Protein AF-A0A538BJ71-F1 (afdb_monomer)

pLDDT: mean 70.28, std 27.89, range [22.64, 97.94]

Nearest PDB structures (foldseek):
  6idr-assembly1_A  TM=8.095E-01  e=4.224E-09  Vibrio cholerae
  3vvs-assembly1_A  TM=7.968E-01  e=7.865E-08  Pyrococcus furiosus
  3w4t-assembly1_A  TM=7.840E-01  e=6.164E-08  Pyrococcus furiosus DSM 3638
  3vvo-assembly1_A  TM=7.861E-01  e=1.634E-07  Pyrococcus furiosus
  5y50-assembly1_A  TM=7.657E-01  e=7.050E-07  Arabidopsis thaliana

Sequence (696 aa):
MRPLRYFPPVDMEEEGRLESAARPSGVFSGTSGKDYRVLAAGTAQNIVGLAVFVVGTFAANILIARAFGGGGTGAVALGIVTIGTQFAFIVAAGTRFGMDMAAVRYVAIDIGAGHPGRIRPLVGRAIQIAAAISIAVGIVVYLVAGPVGRSLGGAQTAGETAAALRAAAVAIPFVALTYVWVAGSRGLKVMRHTLYVQWMAQPLLWIVLMLVLWQIHKTEAMAVWAYAASWCLSSVAARFFWSSISGADAREELEPGAAGALVRYGAPRAPAALLSQGLFWIDYFVASHFIGAGYVTAEEVGVYSACVRVALAMVLFLTAVSYVFSPFVADLHARGERDRLDALFKAITRWTVAGTIPLLLLMLIVPQAILQVFGGGRFASGSGALRILVVGQAINVSVGAAGFVLIMAGRTGWDLVVYAASAALDLTLAWMLVPRFGIDGAAAAQAITIAASNWLRLALVRRFVGIFPWDRTYARLVVPAAVCAVVMIAVHVAVADTKWYVEAPRPLSQEAPARRGSDPRTLPTARDILRRVGHDDQPRQPGPPRCAVVRQPVGQGLELGDTPGQQPYPGRVTGAALGDLLPAFVELRGHPALEPASAGIRDRGHHGERSGGRHSTQDPDTDGDTRRSQDRAERHELPRSRRRTLDHQLDHERRVGGREHDEEDDVEHDQMVRPDGIVVNPAGPTTSGGATCGAA

Solvent-accessible surface area (backbone atoms only — not comparable to full-atom values): 40946 Å² total; per-residue (Å²): 140,81,85,84,83,80,79,76,88,75,64,68,69,58,55,52,53,52,59,64,74,63,64,61,92,60,92,61,73,78,64,59,71,66,59,50,52,53,48,54,52,40,24,52,47,36,48,54,17,48,50,48,27,53,53,34,48,50,50,44,50,52,49,45,20,52,72,50,74,28,76,70,56,2,50,51,44,38,48,42,34,46,51,17,51,49,49,23,51,51,53,16,52,24,30,19,33,31,25,29,62,46,23,17,26,50,34,11,31,34,51,65,72,73,40,60,26,35,44,53,61,49,46,50,49,36,45,52,55,21,44,55,44,11,46,54,50,19,52,51,41,40,70,48,13,55,67,49,10,56,73,75,24,54,97,87,42,16,66,58,30,16,45,11,31,34,27,14,19,64,19,16,32,26,46,23,48,25,47,30,32,34,19,38,36,31,10,70,70,45,48,66,56,45,26,50,33,63,21,42,42,26,40,52,40,21,49,54,40,24,60,54,41,41,73,78,48,81,48,49,34,38,47,23,38,14,44,22,50,18,28,43,55,27,24,52,51,24,48,52,57,39,62,73,71,54,60,90,86,58,80,42,81,74,62,92,59,52,68,55,54,51,48,66,51,10,63,39,27,12,60,28,37,40,42,60,57,47,59,80,40,45,40,60,51,51,48,55,59,34,36,86,73,69,50,33,51,74,65,53,50,52,31,44,55,50,32,53,61,58,47,44,59,60,54,52,53,50,48,27,46,38,60,60,46,39,19,55,48,12,22,31,58,74,72,62,41,53,68,58,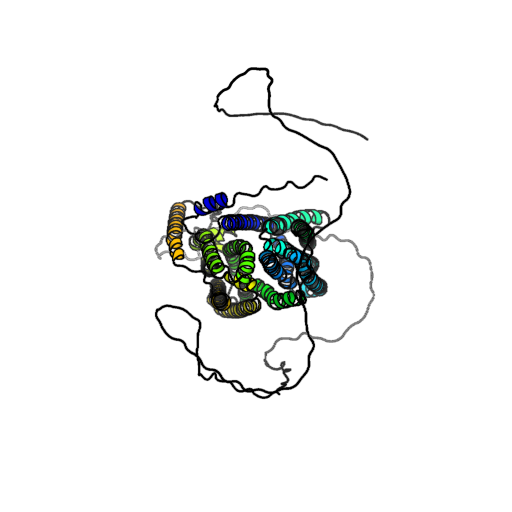44,28,46,50,45,24,39,52,23,52,49,46,36,62,72,36,45,65,59,53,46,48,45,61,76,44,32,38,70,63,34,25,75,80,74,34,75,80,30,34,71,36,36,60,23,33,38,41,33,44,54,17,48,49,50,38,37,63,57,31,57,34,63,54,49,33,50,36,71,68,42,26,60,59,54,24,52,44,37,52,52,32,45,55,48,24,50,52,36,18,68,64,28,20,76,77,46,28,59,43,14,23,22,45,19,50,18,51,28,42,37,54,45,44,53,50,32,44,52,49,32,37,72,78,69,67,43,61,48,80,58,83,69,59,64,66,51,52,57,60,48,49,53,53,47,52,52,50,50,52,49,51,61,70,40,64,82,53,79,56,94,79,67,68,80,74,81,93,78,77,84,74,80,78,87,76,92,75,79,101,79,82,81,85,67,98,70,67,80,84,74,78,84,81,83,89,86,88,83,87,87,84,85,82,91,78,92,76,90,84,87,86,84,89,80,90,86,87,86,84,88,86,86,88,84,81,86,82,87,84,77,91,81,89,88,79,75,97,66,90,92,83,89,89,81,83,87,86,85,87,84,85,92,81,84,88,87,77,90,81,90,86,87,81,86,85,85,86,90,89,83,88,83,86,84,84,86,80,85,83,91,84,86,85,91,84,86,90,89,86,88,81,86,82,82,88,84,87,86,87,86,84,87,89,89,86,89,80,92,85,78,84,90,80,90,84,86,82,88,79,92,81,90,80,90,78,85,89,80,82,89,83,85,90,86,90,85,88,91,85,89,82,86,86,79,92,80,88,83,84,89,76,86,89,87,134

Structure (mmCIF, N/CA/C/O backbone):
data_AF-A0A538BJ71-F1
#
_entry.id   AF-A0A538BJ71-F1
#
loop_
_atom_site.group_PDB
_atom_site.id
_atom_site.type_symbol
_atom_site.label_atom_id
_atom_site.label_alt_id
_atom_site.label_comp_id
_atom_site.label_asym_id
_atom_site.label_entity_id
_atom_site.label_seq_id
_atom_site.pdbx_PDB_ins_code
_atom_site.Cartn_x
_atom_site.Cartn_y
_atom_site.Cartn_z
_atom_site.occupancy
_atom_site.B_iso_or_equiv
_atom_site.auth_seq_id
_atom_site.auth_comp_id
_atom_site.auth_asym_id
_atom_site.auth_atom_id
_atom_site.pdbx_PDB_model_num
ATOM 1 N N . MET A 1 1 ? -3.085 33.132 30.004 1.00 40.56 1 MET A N 1
ATOM 2 C CA . MET A 1 1 ? -4.342 32.360 30.142 1.00 40.56 1 MET A CA 1
ATOM 3 C C . MET A 1 1 ? -5.498 33.219 29.638 1.00 40.56 1 MET A C 1
ATOM 5 O O . MET A 1 1 ? -5.493 34.410 29.913 1.00 40.56 1 MET A O 1
ATOM 9 N N . ARG A 1 2 ? -6.451 32.652 28.888 1.00 24.98 2 ARG A N 1
ATOM 10 C CA . ARG A 1 2 ? -7.753 33.259 28.540 1.00 24.98 2 ARG A CA 1
ATOM 11 C C . ARG A 1 2 ? -8.816 32.150 28.644 1.00 24.98 2 ARG A C 1
ATOM 13 O O . ARG A 1 2 ? -8.489 31.028 28.257 1.00 24.98 2 ARG A O 1
ATOM 20 N N . PRO A 1 3 ? -10.023 32.418 29.169 1.00 42.31 3 PRO A N 1
ATOM 21 C CA . PRO A 1 3 ? -11.044 31.390 29.349 1.00 42.31 3 PRO A CA 1
ATOM 22 C C . PRO A 1 3 ? -11.726 31.006 28.027 1.00 42.31 3 PRO A C 1
ATOM 24 O O . PRO A 1 3 ? -11.707 31.752 27.046 1.00 42.31 3 PRO A O 1
ATOM 27 N N . LEU A 1 4 ? -12.321 29.814 28.028 1.00 35.28 4 LEU A N 1
ATOM 28 C CA . LEU A 1 4 ? -13.045 29.217 26.906 1.00 35.28 4 LEU A CA 1
ATOM 29 C C . LEU A 1 4 ? -14.282 30.050 26.536 1.00 35.28 4 LEU A C 1
ATOM 31 O O . LEU A 1 4 ? -15.061 30.428 27.409 1.00 35.28 4 LEU A O 1
ATOM 35 N N . ARG A 1 5 ? -14.503 30.285 25.235 1.00 31.91 5 ARG A N 1
ATOM 36 C CA . ARG A 1 5 ? -15.796 30.782 24.745 1.00 31.91 5 ARG A CA 1
ATOM 37 C C . ARG A 1 5 ? -16.798 29.632 24.701 1.00 31.91 5 ARG A C 1
ATOM 39 O O . ARG A 1 5 ? -16.591 28.653 23.989 1.00 31.91 5 ARG A O 1
ATOM 46 N N . TYR A 1 6 ? -17.882 29.804 25.447 1.00 30.56 6 TYR A N 1
ATOM 47 C CA . TYR A 1 6 ? -19.102 29.010 25.363 1.00 30.56 6 TYR A CA 1
ATOM 48 C C . TYR A 1 6 ? -19.667 29.110 23.933 1.00 30.56 6 TYR A C 1
ATOM 50 O O . TYR A 1 6 ? -19.825 30.218 23.418 1.00 30.56 6 TYR A O 1
ATOM 58 N N . PHE A 1 7 ? -19.950 27.979 23.283 1.00 32.00 7 PHE A N 1
ATOM 59 C CA . PHE A 1 7 ? -20.801 27.968 22.089 1.00 32.00 7 PHE A CA 1
ATOM 60 C C . PHE A 1 7 ? -22.265 27.990 22.560 1.00 32.00 7 PHE A C 1
ATOM 62 O O . PHE A 1 7 ? -22.598 27.202 23.448 1.00 32.00 7 PHE A O 1
ATOM 69 N N . PRO A 1 8 ? -23.136 28.859 22.018 1.00 31.16 8 PRO A N 1
ATOM 70 C CA . PRO A 1 8 ? -24.563 28.793 22.313 1.00 31.16 8 PRO A CA 1
ATOM 71 C C . PRO A 1 8 ? -25.176 27.516 21.706 1.00 31.16 8 PRO A C 1
ATOM 73 O O . PRO A 1 8 ? -24.631 26.987 20.729 1.00 31.16 8 PRO A O 1
ATOM 76 N N . PRO A 1 9 ? -26.294 27.009 22.256 1.00 37.22 9 PRO A N 1
ATOM 77 C CA . PRO A 1 9 ? -27.040 25.928 21.624 1.00 37.22 9 PRO A CA 1
ATOM 78 C C . PRO A 1 9 ? -27.571 26.392 20.261 1.00 37.22 9 PRO A C 1
ATOM 80 O O . PRO A 1 9 ? -28.083 27.501 20.133 1.00 37.22 9 PRO A O 1
ATOM 83 N N . VAL A 1 10 ? -27.423 25.543 19.245 1.00 40.56 10 VAL A N 1
ATOM 84 C CA . VAL A 1 10 ? -28.024 25.745 17.919 1.00 40.56 10 VAL A CA 1
ATOM 85 C C . VAL A 1 10 ? -29.460 25.228 17.964 1.00 40.56 10 VAL A C 1
ATOM 87 O O . VAL A 1 10 ? -29.699 24.154 18.520 1.00 40.56 10 VAL A O 1
ATOM 90 N N . ASP A 1 11 ? -30.403 25.972 17.383 1.00 34.75 11 ASP A N 1
ATOM 91 C CA . ASP A 1 11 ? -31.805 25.557 17.311 1.00 34.75 11 ASP A CA 1
ATOM 92 C C . ASP A 1 11 ? -31.965 24.289 16.462 1.00 34.75 11 ASP A C 1
ATOM 94 O O . ASP A 1 11 ? -31.839 24.291 15.233 1.00 34.75 11 ASP A O 1
ATOM 98 N N . MET A 1 12 ? -32.277 23.185 17.142 1.00 43.50 12 MET A N 1
ATOM 99 C CA . MET A 1 12 ? -32.402 21.850 16.546 1.00 43.50 12 MET A CA 1
ATOM 100 C C . MET A 1 12 ? -33.537 21.768 15.506 1.00 43.50 12 MET A C 1
ATOM 102 O O . MET A 1 12 ? -33.516 20.895 14.636 1.00 43.50 12 MET A O 1
ATOM 106 N N . GLU A 1 13 ? -34.517 22.678 15.560 1.00 40.88 13 GLU A N 1
ATOM 107 C CA . GLU A 1 13 ? -35.603 22.761 14.576 1.00 40.88 13 GLU A CA 1
ATOM 108 C C . GLU A 1 13 ? -35.180 23.443 13.261 1.00 40.88 13 GLU A C 1
ATOM 110 O O . GLU A 1 13 ? -35.638 23.029 12.191 1.00 40.88 13 GLU A O 1
ATOM 115 N N . GLU A 1 14 ? -34.278 24.434 13.290 1.00 36.56 14 GLU A N 1
ATOM 116 C CA . GLU A 1 14 ? -33.736 25.033 12.061 1.00 36.56 14 GLU A CA 1
ATOM 117 C C . GLU A 1 14 ? -32.764 24.086 11.354 1.00 36.56 14 GLU A C 1
ATOM 119 O O . GLU A 1 14 ? -32.862 23.910 10.136 1.00 36.56 14 GLU A O 1
ATOM 124 N N . GLU A 1 15 ? -31.876 23.415 12.099 1.00 40.19 15 GLU A N 1
ATOM 125 C CA . GLU A 1 15 ? -30.943 22.440 11.515 1.00 40.19 15 GLU A CA 1
ATOM 126 C C . GLU A 1 15 ? -31.721 21.277 10.864 1.00 40.19 15 GLU A C 1
ATOM 128 O O . GLU A 1 15 ? -31.443 20.913 9.719 1.00 40.19 15 GLU A O 1
ATOM 133 N N . GLY A 1 16 ? -32.797 20.793 11.503 1.00 36.84 16 GLY A N 1
ATOM 134 C CA . GLY A 1 16 ? -33.702 19.793 10.925 1.00 36.84 16 GLY A CA 1
ATOM 135 C C . GLY A 1 16 ? -34.446 20.258 9.662 1.00 36.84 16 GLY A C 1
ATOM 136 O O . GLY A 1 16 ? -34.585 19.487 8.705 1.00 36.84 16 GLY A O 1
ATOM 137 N N . ARG A 1 17 ? -34.892 21.523 9.597 1.00 36.09 17 ARG A N 1
ATOM 138 C CA . ARG A 1 17 ? -35.548 22.072 8.393 1.00 36.09 17 ARG A CA 1
ATOM 139 C C . ARG A 1 17 ? -34.551 22.252 7.244 1.00 36.09 17 ARG A C 1
ATOM 141 O O . ARG A 1 17 ? -34.867 21.867 6.115 1.00 36.09 17 ARG A O 1
ATOM 148 N N . LEU A 1 18 ? -33.335 22.725 7.519 1.00 42.69 18 LEU A N 1
ATOM 149 C CA . LEU A 1 18 ? -32.269 22.874 6.519 1.00 42.69 18 LEU A CA 1
ATOM 150 C C . LEU A 1 18 ? -31.747 21.518 6.004 1.00 42.69 18 LEU A C 1
ATOM 152 O O . LEU A 1 18 ? -31.570 21.356 4.794 1.00 42.69 18 LEU A O 1
ATOM 156 N N . GLU A 1 19 ? -31.580 20.511 6.870 1.00 43.50 19 GLU A N 1
ATOM 157 C CA . GLU A 1 19 ? -31.234 19.143 6.446 1.00 43.50 19 GLU A CA 1
ATOM 158 C C . GLU A 1 19 ? -32.339 18.485 5.600 1.00 43.50 19 GLU A C 1
ATOM 160 O O . GLU A 1 19 ? -32.042 17.692 4.700 1.00 43.50 19 GLU A O 1
ATOM 165 N N . SER A 1 20 ? -33.614 18.824 5.835 1.00 38.44 20 SER A N 1
ATOM 166 C CA . SER A 1 20 ? -34.730 18.302 5.034 1.00 38.44 20 SER A CA 1
ATOM 167 C C . SER A 1 20 ? -34.746 18.855 3.599 1.00 38.44 20 SER A C 1
ATOM 169 O O . SER A 1 20 ? -35.004 18.101 2.657 1.00 38.44 20 SER A O 1
ATOM 171 N N . ALA A 1 21 ? -34.403 20.137 3.424 1.00 37.59 21 ALA A N 1
ATOM 172 C CA . ALA A 1 21 ? -34.393 20.828 2.134 1.00 37.59 21 ALA A CA 1
ATOM 173 C C . ALA A 1 21 ? -33.158 20.500 1.270 1.00 37.59 21 ALA A C 1
ATOM 175 O O . ALA A 1 21 ? -33.215 20.586 0.045 1.00 37.59 21 ALA A O 1
ATOM 176 N N . ALA A 1 22 ? -32.044 20.095 1.889 1.00 40.81 22 ALA A N 1
ATOM 177 C CA . ALA A 1 22 ? -30.759 19.885 1.219 1.00 40.81 22 ALA A CA 1
ATOM 178 C C . ALA A 1 22 ? -30.462 18.418 0.838 1.00 40.81 22 ALA A C 1
ATOM 180 O O . ALA A 1 22 ? -29.295 18.036 0.727 1.00 40.81 22 ALA A O 1
ATOM 181 N N . ARG A 1 23 ? -31.481 17.572 0.620 1.00 42.53 23 ARG A N 1
ATOM 182 C CA . ARG A 1 23 ? -31.283 16.193 0.128 1.00 42.53 23 ARG A CA 1
ATOM 183 C C . ARG A 1 23 ? -30.902 16.206 -1.364 1.00 42.53 23 ARG A C 1
ATOM 185 O O . ARG A 1 23 ? -31.771 16.492 -2.187 1.00 42.53 23 ARG A O 1
ATOM 192 N N . PRO A 1 24 ? -29.662 15.853 -1.765 1.00 35.12 24 PRO A N 1
ATOM 193 C CA . PRO A 1 24 ? -29.286 15.846 -3.176 1.00 35.12 24 PRO A CA 1
ATOM 194 C C . PRO A 1 24 ? -30.023 14.726 -3.925 1.00 35.12 24 PRO A C 1
ATOM 196 O O . PRO A 1 24 ? -29.729 13.538 -3.762 1.00 35.12 24 PRO A O 1
ATOM 199 N N . SER A 1 25 ? -30.965 15.112 -4.785 1.00 34.84 25 SER A N 1
ATOM 200 C CA . SER A 1 25 ? -31.718 14.239 -5.690 1.00 34.84 25 SER A CA 1
ATOM 201 C C . SER A 1 25 ? -30.829 13.727 -6.833 1.00 34.84 25 SER A C 1
ATOM 203 O O . SER A 1 25 ? -30.927 14.139 -7.984 1.00 34.84 25 SER A O 1
ATOM 205 N N . GLY A 1 26 ? -29.922 12.802 -6.516 1.00 41.72 26 GLY A N 1
ATOM 206 C CA . GLY A 1 26 ? -28.953 12.288 -7.481 1.00 41.72 26 GLY A CA 1
ATOM 207 C C . GLY A 1 26 ? -28.248 11.010 -7.040 1.00 41.72 26 GLY A C 1
ATOM 208 O O . GLY A 1 26 ? -28.787 10.185 -6.308 1.00 41.72 26 GLY A O 1
ATOM 209 N N . VAL A 1 27 ? -27.001 10.855 -7.484 1.00 36.88 27 VAL A N 1
ATOM 210 C CA . VAL A 1 27 ? -26.108 9.697 -7.255 1.00 36.88 27 VAL A CA 1
ATOM 211 C C . VAL A 1 27 ? -25.715 9.526 -5.765 1.00 36.88 27 VAL A C 1
ATOM 213 O O . VAL A 1 27 ? -24.933 8.638 -5.424 1.00 36.88 27 VAL A O 1
ATOM 216 N N . PHE A 1 28 ? -26.285 10.329 -4.855 1.00 42.25 28 PHE A N 1
ATOM 217 C CA . PHE A 1 28 ? -25.846 10.540 -3.467 1.00 42.25 28 PHE A CA 1
ATOM 218 C C . PHE A 1 28 ? -26.965 10.398 -2.411 1.00 42.25 28 PHE A C 1
ATOM 220 O O . PHE A 1 28 ? -26.780 10.776 -1.258 1.00 42.25 28 PHE A O 1
ATOM 227 N N . SER A 1 29 ? -28.125 9.839 -2.771 1.00 39.06 29 SER A N 1
ATOM 228 C CA . SER A 1 29 ? -29.220 9.580 -1.824 1.00 39.06 29 SER A CA 1
ATOM 229 C C . SER A 1 29 ? -28.850 8.492 -0.797 1.00 39.06 29 SER A C 1
ATOM 231 O O . SER A 1 29 ? -28.768 7.318 -1.165 1.00 39.06 29 SER A O 1
ATOM 233 N N . GLY A 1 30 ? -28.662 8.859 0.479 1.00 46.94 30 GLY A N 1
ATOM 234 C CA . GLY A 1 30 ? -28.512 7.899 1.591 1.00 46.94 30 GLY A CA 1
ATOM 235 C C . GLY A 1 30 ? -27.610 8.324 2.762 1.00 46.94 30 GLY A C 1
ATOM 236 O O . GLY A 1 30 ? -27.651 7.691 3.812 1.00 46.94 30 GLY A O 1
ATOM 237 N N . THR A 1 31 ? -26.812 9.384 2.616 1.00 51.91 31 THR A N 1
ATOM 238 C CA . THR A 1 31 ? -25.868 9.882 3.643 1.00 51.91 31 THR A CA 1
ATOM 239 C C . THR A 1 31 ? -26.268 11.267 4.161 1.00 51.91 31 THR A C 1
ATOM 241 O O . THR A 1 31 ? -26.773 12.068 3.374 1.00 51.91 31 THR A O 1
ATOM 244 N N . SER A 1 32 ? -25.993 11.593 5.437 1.00 59.19 32 SER A N 1
ATOM 245 C CA . SER A 1 32 ? -26.143 12.976 5.942 1.00 59.19 32 SER A CA 1
ATOM 246 C C . SER A 1 32 ? -25.251 13.937 5.140 1.00 59.19 32 SER A C 1
ATOM 248 O O . SER A 1 32 ? -24.143 13.581 4.720 1.00 59.19 32 SER A O 1
ATOM 250 N N . GLY A 1 33 ? -25.720 15.174 4.938 1.00 59.44 33 GLY A N 1
ATOM 251 C CA . GLY A 1 33 ? -24.991 16.204 4.191 1.00 59.44 33 GLY A CA 1
ATOM 252 C C . GLY A 1 33 ? -23.620 16.545 4.794 1.00 59.44 33 GLY A C 1
ATOM 253 O O . GLY A 1 33 ? -22.703 16.942 4.069 1.00 59.44 33 GLY A O 1
ATOM 254 N N . LYS A 1 34 ? -23.449 16.328 6.104 1.00 66.38 34 LYS A N 1
ATOM 255 C CA . LYS A 1 34 ? -22.183 16.516 6.826 1.00 66.38 34 LYS A CA 1
ATOM 256 C C . LYS A 1 34 ? -21.158 15.437 6.469 1.00 66.38 34 LYS A C 1
ATOM 258 O O . LYS A 1 34 ? -20.034 15.773 6.089 1.00 66.38 34 LYS A O 1
ATOM 263 N N . ASP A 1 35 ? -21.566 14.166 6.492 1.00 67.00 35 ASP A N 1
ATOM 264 C CA . ASP A 1 35 ? -20.723 13.026 6.102 1.00 67.00 35 ASP A CA 1
ATOM 265 C C . ASP A 1 35 ? -20.270 13.148 4.638 1.00 67.00 35 ASP A C 1
ATOM 267 O O . ASP A 1 35 ? -19.093 12.955 4.335 1.00 67.00 35 ASP A O 1
ATOM 271 N N . TYR A 1 36 ? -21.176 13.566 3.743 1.00 68.69 36 TYR A N 1
ATOM 272 C CA . TYR A 1 36 ? -20.880 13.848 2.333 1.00 68.69 36 TYR A CA 1
ATOM 273 C C . TYR A 1 36 ? -19.720 14.846 2.158 1.00 68.69 36 TYR A C 1
ATOM 275 O O . TYR A 1 36 ? -18.759 14.560 1.437 1.00 68.69 36 TYR A O 1
ATOM 283 N N . ARG A 1 37 ? -19.774 16.008 2.833 1.00 72.81 37 ARG A N 1
ATOM 284 C CA . ARG A 1 37 ? -18.737 17.052 2.705 1.00 72.81 37 ARG A CA 1
ATOM 285 C C . ARG A 1 37 ? -17.388 16.570 3.236 1.00 72.81 37 ARG A C 1
ATOM 287 O O . ARG A 1 37 ? -16.367 16.812 2.594 1.00 72.81 37 ARG A O 1
ATOM 294 N N . VAL A 1 38 ? -17.385 15.863 4.369 1.00 72.25 38 VAL A N 1
ATOM 295 C CA . VAL A 1 38 ? -16.172 15.268 4.954 1.00 72.25 38 VAL A CA 1
ATOM 296 C C . VAL A 1 38 ? -15.558 14.239 4.004 1.00 72.25 38 VAL A C 1
ATOM 298 O O . VAL A 1 38 ? -14.344 14.254 3.793 1.00 72.25 38 VAL A O 1
ATOM 301 N N . LEU A 1 39 ? -16.377 13.385 3.384 1.00 75.75 39 LEU A N 1
ATOM 302 C CA . LEU A 1 39 ? -15.885 12.344 2.489 1.00 75.75 39 LEU A CA 1
ATOM 303 C C . LEU A 1 39 ? -15.293 12.919 1.193 1.00 75.75 39 LEU A C 1
ATOM 305 O O . LEU A 1 39 ? -14.194 12.531 0.793 1.00 75.75 39 LEU A O 1
ATOM 309 N N . ALA A 1 40 ? -15.984 13.879 0.570 1.00 75.94 40 ALA A N 1
ATOM 310 C CA . ALA A 1 40 ? -15.527 14.541 -0.650 1.00 75.94 40 ALA A CA 1
ATOM 311 C C . ALA A 1 40 ? -14.233 15.340 -0.415 1.00 75.94 40 ALA A C 1
ATOM 313 O O . ALA A 1 40 ? -13.243 15.140 -1.123 1.00 75.94 40 ALA A O 1
ATOM 314 N N . ALA A 1 41 ? -14.203 16.187 0.622 1.00 78.56 41 ALA A N 1
ATOM 315 C CA . ALA A 1 41 ? -13.026 16.985 0.961 1.00 78.56 41 ALA A CA 1
ATOM 316 C C . ALA A 1 41 ? -11.838 16.107 1.387 1.00 78.56 41 ALA A C 1
ATOM 318 O O . ALA A 1 41 ? -10.715 16.335 0.941 1.00 78.56 41 ALA A O 1
ATOM 319 N N . GLY A 1 42 ? -12.076 15.066 2.194 1.00 78.19 42 GLY A N 1
ATOM 320 C CA . GLY A 1 42 ? -11.043 14.112 2.599 1.00 78.19 42 GLY A CA 1
ATOM 321 C C . GLY A 1 42 ? -10.472 13.317 1.421 1.00 78.19 42 GLY A C 1
ATOM 322 O O . GLY A 1 42 ? -9.268 13.059 1.381 1.00 78.19 42 GLY A O 1
ATOM 323 N N . THR A 1 43 ? -11.303 12.964 0.437 1.00 79.88 43 THR A N 1
ATOM 324 C CA . THR A 1 43 ? -10.860 12.265 -0.780 1.00 79.88 43 THR A CA 1
ATOM 325 C C . THR A 1 43 ? -10.006 13.190 -1.644 1.00 79.88 43 THR A C 1
ATOM 327 O O . THR A 1 43 ? -8.887 12.823 -2.001 1.00 79.88 43 THR A O 1
ATOM 330 N N . ALA A 1 44 ? -10.471 14.417 -1.903 1.00 82.50 44 ALA A N 1
ATOM 331 C CA . ALA A 1 44 ? -9.716 15.421 -2.654 1.00 82.50 44 ALA A CA 1
ATOM 332 C C . ALA A 1 44 ? -8.360 15.739 -1.994 1.00 82.50 44 ALA A C 1
ATOM 334 O O . ALA A 1 44 ? -7.336 15.760 -2.672 1.00 82.50 44 ALA A O 1
ATOM 335 N N . GLN A 1 45 ? -8.325 15.893 -0.665 1.00 81.69 45 GLN A N 1
ATOM 336 C CA . GLN A 1 45 ? -7.085 16.073 0.100 1.00 81.69 45 GLN A CA 1
ATOM 337 C C . GLN A 1 45 ? -6.111 14.900 -0.075 1.00 81.69 45 GLN A C 1
ATOM 339 O O . GLN A 1 45 ? -4.922 15.128 -0.287 1.00 81.69 45 GLN A O 1
ATOM 344 N N . ASN A 1 46 ? -6.590 13.652 -0.016 1.00 81.12 46 ASN A N 1
ATOM 345 C CA . ASN A 1 46 ? -5.732 12.486 -0.246 1.00 81.12 46 ASN A CA 1
ATOM 346 C C . ASN A 1 46 ? -5.212 12.430 -1.692 1.00 81.12 46 ASN A C 1
ATOM 348 O O . ASN A 1 46 ? -4.040 12.126 -1.878 1.00 81.12 46 ASN A O 1
ATOM 352 N N . ILE A 1 47 ? -6.029 12.771 -2.696 1.00 83.38 47 ILE A N 1
ATOM 353 C CA . ILE A 1 47 ? -5.605 12.817 -4.109 1.00 83.38 47 ILE A CA 1
ATOM 354 C C . ILE A 1 47 ? -4.523 13.883 -4.328 1.00 83.38 47 ILE A C 1
ATOM 356 O O . ILE A 1 47 ? -3.497 13.585 -4.934 1.00 83.38 47 ILE A O 1
ATOM 360 N N . VAL A 1 48 ? -4.709 15.100 -3.802 1.00 86.12 48 VAL A N 1
ATOM 361 C CA . VAL A 1 48 ? -3.708 16.180 -3.899 1.00 86.12 48 VAL A CA 1
ATOM 362 C C . VAL A 1 48 ? -2.400 15.771 -3.225 1.00 86.12 48 VAL A C 1
ATOM 364 O O . VAL A 1 48 ? -1.333 15.929 -3.815 1.00 86.12 48 VAL A O 1
ATOM 367 N N . GLY A 1 49 ? -2.468 15.186 -2.026 1.00 83.50 49 GLY A N 1
ATOM 368 C CA . GLY A 1 49 ? -1.283 14.662 -1.348 1.00 83.50 49 GLY A CA 1
ATOM 369 C C . GLY A 1 49 ? -0.567 13.610 -2.175 1.00 83.50 49 GLY A C 1
ATOM 370 O O . GLY A 1 49 ? 0.637 13.693 -2.375 1.00 83.50 49 GLY A O 1
ATOM 371 N N . LEU A 1 50 ? -1.313 12.644 -2.695 1.00 80.88 50 LEU A N 1
ATOM 372 C CA . LEU A 1 50 ? -0.777 11.545 -3.482 1.00 80.88 50 LEU A CA 1
ATOM 373 C C . LEU A 1 50 ? -0.131 12.024 -4.792 1.00 80.88 50 LEU A C 1
ATOM 375 O O . LEU A 1 50 ? 0.917 11.510 -5.174 1.00 80.88 50 LEU A O 1
ATOM 379 N N . ALA A 1 51 ? -0.679 13.061 -5.430 1.00 84.56 51 ALA A N 1
ATOM 380 C CA . ALA A 1 51 ? -0.037 13.733 -6.557 1.00 84.56 51 ALA A CA 1
ATOM 381 C C . ALA A 1 51 ? 1.291 14.400 -6.147 1.00 84.56 51 ALA A C 1
ATOM 383 O O . ALA A 1 51 ? 2.307 14.186 -6.809 1.00 84.56 51 ALA A O 1
ATOM 384 N N . VAL A 1 52 ? 1.323 15.133 -5.024 1.00 88.12 52 VAL A N 1
ATOM 385 C CA . VAL A 1 52 ? 2.563 15.716 -4.468 1.00 88.12 52 VAL A CA 1
ATOM 386 C C . VAL A 1 52 ? 3.586 14.628 -4.123 1.00 88.12 52 VAL A C 1
ATOM 388 O O . VAL A 1 52 ? 4.768 14.795 -4.415 1.00 88.12 52 VAL A O 1
ATOM 391 N N . PHE A 1 53 ? 3.148 13.492 -3.578 1.00 86.62 53 PHE A N 1
ATOM 392 C CA . PHE A 1 53 ? 4.009 12.354 -3.267 1.00 86.62 53 PHE A CA 1
ATOM 393 C C . PHE A 1 53 ? 4.629 11.736 -4.521 1.00 86.62 53 PHE A C 1
ATOM 395 O O . PHE A 1 53 ? 5.833 11.480 -4.544 1.00 86.62 53 PHE A O 1
ATOM 402 N N . VAL A 1 54 ? 3.836 11.521 -5.576 1.00 85.00 54 VAL A N 1
ATOM 403 C CA . VAL A 1 54 ? 4.324 10.978 -6.851 1.00 85.00 54 VAL A CA 1
ATOM 404 C C . VAL A 1 54 ? 5.318 11.943 -7.499 1.00 85.00 54 VAL A C 1
ATOM 406 O O . VAL A 1 54 ? 6.411 11.521 -7.872 1.00 85.00 54 VAL A O 1
ATOM 409 N N . VAL A 1 55 ? 4.991 13.239 -7.567 1.00 87.88 55 VAL A N 1
ATOM 410 C CA . VAL A 1 55 ? 5.879 14.274 -8.128 1.00 87.88 55 VAL A CA 1
ATOM 411 C C . VAL A 1 55 ? 7.166 14.408 -7.310 1.00 87.88 55 VAL A C 1
ATOM 413 O O . VAL A 1 55 ? 8.250 14.416 -7.887 1.00 87.88 55 VAL A O 1
ATOM 416 N N . GLY A 1 56 ? 7.076 14.451 -5.979 1.00 88.00 56 GLY A N 1
ATOM 417 C CA . GLY A 1 56 ? 8.233 14.525 -5.084 1.00 88.00 56 GLY A CA 1
ATOM 418 C C . GLY A 1 56 ? 9.130 13.289 -5.178 1.00 88.00 56 GLY A C 1
ATOM 419 O O . GLY A 1 56 ? 10.340 13.417 -5.343 1.00 88.00 56 GLY A O 1
ATOM 420 N N . THR A 1 57 ? 8.554 12.084 -5.172 1.00 86.38 57 THR A N 1
ATOM 421 C CA . THR A 1 57 ? 9.312 10.832 -5.352 1.00 86.38 57 THR A CA 1
ATOM 422 C C . THR A 1 57 ? 9.991 10.776 -6.724 1.00 86.38 57 THR A C 1
ATOM 424 O O . THR A 1 57 ? 11.154 10.391 -6.834 1.00 86.38 57 THR A O 1
ATOM 427 N N . PHE A 1 58 ? 9.306 11.213 -7.784 1.00 85.69 58 PHE A N 1
ATOM 428 C CA . PHE A 1 58 ? 9.877 11.275 -9.129 1.00 85.69 58 PHE A CA 1
ATOM 429 C C . PHE A 1 58 ? 11.008 12.312 -9.233 1.00 85.69 58 PHE A C 1
ATOM 431 O O . PHE A 1 58 ? 12.056 12.023 -9.814 1.00 85.69 58 PHE A O 1
ATOM 438 N N . ALA A 1 59 ? 10.847 13.480 -8.604 1.00 88.94 59 ALA A N 1
ATOM 439 C CA . ALA A 1 59 ? 11.887 14.499 -8.504 1.00 88.94 59 ALA A CA 1
ATOM 440 C C . ALA A 1 59 ? 13.118 13.990 -7.734 1.00 88.94 59 ALA A C 1
ATOM 442 O O . ALA A 1 59 ? 14.239 14.191 -8.198 1.00 88.94 59 ALA A O 1
ATOM 443 N N . ALA A 1 60 ? 12.928 13.270 -6.621 1.00 89.25 60 ALA A N 1
ATOM 444 C CA . ALA A 1 60 ? 14.013 12.619 -5.884 1.00 89.25 60 ALA A CA 1
ATOM 445 C C . ALA A 1 60 ? 14.764 11.597 -6.758 1.00 89.25 60 ALA A C 1
ATOM 447 O O . ALA A 1 60 ? 15.992 11.629 -6.822 1.00 89.25 60 ALA A O 1
ATOM 448 N N . ASN A 1 61 ? 14.043 10.756 -7.506 1.00 87.25 61 ASN A N 1
ATOM 449 C CA . ASN A 1 61 ? 14.641 9.769 -8.411 1.00 87.25 61 ASN A CA 1
ATOM 450 C C . ASN A 1 61 ? 15.448 10.421 -9.552 1.00 87.25 61 ASN A C 1
ATOM 452 O O . ASN A 1 61 ? 16.561 9.981 -9.845 1.00 87.25 61 ASN A O 1
ATOM 456 N N . ILE A 1 62 ? 14.933 11.494 -10.169 1.00 86.50 62 ILE A N 1
ATOM 457 C CA . ILE A 1 62 ? 15.675 12.276 -11.176 1.00 86.50 62 ILE A CA 1
ATOM 458 C C . ILE A 1 62 ? 16.914 12.927 -10.555 1.00 86.50 62 ILE A C 1
ATOM 460 O O . ILE A 1 62 ? 17.983 12.916 -11.167 1.00 86.50 62 ILE A O 1
ATOM 464 N N . LEU A 1 63 ? 16.779 13.491 -9.353 1.00 90.88 63 LEU A N 1
ATOM 465 C CA . LEU A 1 63 ? 17.869 14.139 -8.634 1.00 90.88 63 LEU A CA 1
ATOM 466 C C . LEU A 1 63 ? 18.997 13.145 -8.327 1.00 90.88 63 LEU A C 1
ATOM 468 O O . LEU A 1 63 ? 20.148 13.466 -8.597 1.00 90.88 63 LEU A O 1
ATOM 472 N N . ILE A 1 64 ? 18.682 11.929 -7.869 1.00 90.00 64 ILE A N 1
ATOM 473 C CA . ILE A 1 64 ? 19.663 10.845 -7.683 1.00 90.00 64 ILE A CA 1
ATOM 474 C C . ILE A 1 64 ? 20.329 10.492 -9.019 1.00 90.00 64 ILE A C 1
ATOM 476 O O . ILE A 1 64 ? 21.550 10.579 -9.134 1.00 90.00 64 ILE A O 1
ATOM 480 N N . ALA A 1 65 ? 19.550 10.174 -10.058 1.00 86.31 65 ALA A N 1
ATOM 481 C CA . ALA A 1 65 ? 20.105 9.769 -11.350 1.00 86.31 65 ALA A CA 1
ATOM 482 C C . ALA A 1 65 ? 21.032 10.837 -11.966 1.00 86.31 65 ALA A C 1
ATOM 484 O O . ALA A 1 65 ? 22.077 10.503 -12.522 1.00 86.31 65 ALA A O 1
ATOM 485 N N . ARG A 1 66 ? 20.689 12.127 -11.840 1.00 88.25 66 ARG A N 1
ATOM 486 C CA . ARG A 1 66 ? 21.532 13.241 -12.309 1.00 88.25 66 ARG A CA 1
ATOM 487 C C . ARG A 1 66 ? 22.723 13.517 -11.394 1.00 88.25 66 ARG A C 1
ATOM 489 O O . ARG A 1 66 ? 23.793 13.847 -11.897 1.00 88.25 66 ARG A O 1
ATOM 496 N N . ALA A 1 67 ? 22.573 13.370 -10.077 1.00 89.12 67 ALA A N 1
ATOM 497 C CA . ALA A 1 67 ? 23.655 13.602 -9.126 1.00 89.12 67 ALA A CA 1
ATOM 498 C C . ALA A 1 67 ? 24.847 12.668 -9.386 1.00 89.12 67 ALA A C 1
ATOM 500 O O . ALA A 1 67 ? 25.984 13.136 -9.365 1.00 89.12 67 ALA A O 1
ATOM 501 N N . PHE A 1 68 ? 24.607 11.393 -9.698 1.00 87.62 68 PHE A N 1
ATOM 502 C CA . PHE A 1 68 ? 25.656 10.395 -9.961 1.00 87.62 68 PHE A CA 1
ATOM 503 C C . PHE A 1 68 ? 26.076 10.318 -11.447 1.00 87.62 68 PHE A C 1
ATOM 505 O O . PHE A 1 68 ? 26.433 9.260 -11.964 1.00 87.62 68 PHE A O 1
ATOM 512 N N . GLY A 1 69 ? 26.048 11.463 -12.142 1.00 81.19 69 GLY A N 1
ATOM 513 C CA . GLY A 1 69 ? 26.603 11.638 -13.493 1.00 81.19 69 GLY A CA 1
ATOM 514 C C . GLY A 1 69 ? 25.648 11.340 -14.654 1.00 81.19 69 GLY A C 1
ATOM 515 O O . GLY A 1 69 ? 26.016 11.548 -15.807 1.00 81.19 69 GLY A O 1
ATOM 516 N N . GLY A 1 70 ? 24.416 10.897 -14.384 1.00 77.06 70 GLY A N 1
ATOM 517 C CA . GLY A 1 70 ? 23.500 10.435 -15.429 1.00 77.06 70 GLY A CA 1
ATOM 518 C C . GLY A 1 70 ? 23.950 9.116 -16.067 1.00 77.06 70 GLY A C 1
ATOM 519 O O . GLY A 1 70 ? 24.803 8.406 -15.534 1.00 77.06 70 GLY A O 1
ATOM 520 N N . GLY A 1 71 ? 23.346 8.764 -17.205 1.00 78.88 71 GLY A N 1
ATOM 521 C CA . GLY A 1 71 ? 23.702 7.557 -17.958 1.00 78.88 71 GLY A CA 1
ATOM 522 C C . GLY A 1 71 ? 23.675 6.275 -17.114 1.00 78.88 71 GLY A C 1
ATOM 523 O O . GLY A 1 71 ? 22.775 6.072 -16.297 1.00 78.88 71 GLY A O 1
ATOM 524 N N . GLY A 1 72 ? 24.670 5.407 -17.319 1.00 77.06 72 GLY A N 1
ATOM 525 C CA . GLY A 1 72 ? 24.779 4.122 -16.619 1.00 77.06 72 GLY A CA 1
ATOM 526 C C . GLY A 1 72 ? 25.089 4.245 -15.122 1.00 77.06 72 GLY A C 1
ATOM 527 O O . GLY A 1 72 ? 24.468 3.552 -14.322 1.00 77.06 72 GLY A O 1
ATOM 528 N N . THR A 1 73 ? 25.988 5.149 -14.717 1.00 82.94 73 THR A N 1
ATOM 529 C CA . THR A 1 73 ? 26.362 5.327 -13.298 1.00 82.94 73 THR A CA 1
ATOM 530 C C . THR A 1 73 ? 25.198 5.881 -12.480 1.00 82.94 73 THR A C 1
ATOM 532 O O . THR A 1 73 ? 24.883 5.355 -11.413 1.00 82.94 73 THR A O 1
ATOM 535 N N . GLY A 1 74 ? 24.475 6.864 -13.027 1.00 82.25 74 GLY A N 1
ATOM 536 C CA . GLY A 1 74 ? 23.250 7.392 -12.429 1.00 82.25 74 GLY A CA 1
ATOM 537 C C . GLY A 1 74 ? 22.148 6.339 -12.279 1.00 82.25 74 GLY A C 1
ATOM 538 O O . GLY A 1 74 ? 21.420 6.350 -11.287 1.00 82.25 74 GLY A O 1
ATOM 539 N N . ALA A 1 75 ? 22.044 5.400 -13.227 1.00 80.12 75 ALA A N 1
ATOM 540 C CA . ALA A 1 75 ? 21.094 4.293 -13.156 1.00 80.12 75 ALA A CA 1
ATOM 541 C C . ALA A 1 75 ? 21.458 3.264 -12.068 1.00 80.12 75 ALA A C 1
ATOM 543 O O . ALA A 1 75 ? 20.566 2.810 -11.351 1.00 80.12 75 ALA A O 1
ATOM 544 N N . VAL A 1 76 ? 22.746 2.940 -11.892 1.00 85.00 76 VAL A N 1
ATOM 545 C CA . VAL A 1 76 ? 23.224 2.054 -10.811 1.00 85.00 76 VAL A CA 1
ATOM 546 C C . VAL A 1 76 ? 22.962 2.677 -9.437 1.00 85.00 76 VAL A C 1
ATOM 548 O O . VAL A 1 76 ? 22.342 2.033 -8.589 1.00 85.00 76 VAL A O 1
ATOM 551 N N . ALA A 1 77 ? 23.334 3.946 -9.241 1.00 86.94 77 ALA A N 1
ATOM 552 C CA . ALA A 1 77 ? 23.087 4.670 -7.992 1.00 86.94 77 ALA A CA 1
ATOM 553 C C . ALA A 1 77 ? 21.585 4.760 -7.661 1.0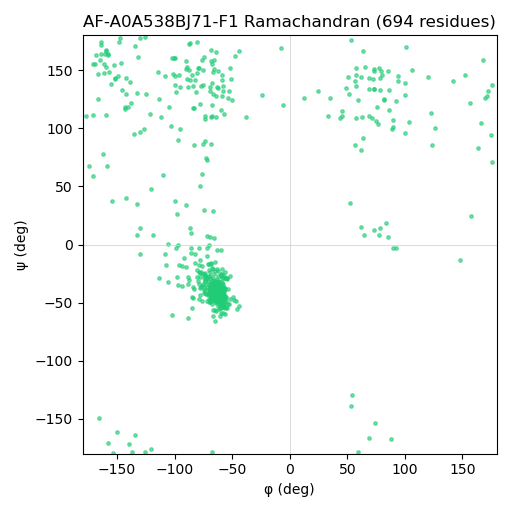0 86.94 77 ALA A C 1
ATOM 555 O O . ALA A 1 77 ? 21.170 4.475 -6.535 1.00 86.94 77 ALA A O 1
ATOM 556 N N . LEU A 1 78 ? 20.742 5.076 -8.655 1.00 86.50 78 LEU A N 1
ATOM 557 C CA . LEU A 1 78 ? 19.285 5.048 -8.500 1.00 86.50 78 LEU A CA 1
ATOM 558 C C . LEU A 1 78 ? 18.781 3.648 -8.126 1.00 86.50 78 LEU A C 1
ATOM 560 O O . LEU A 1 78 ? 17.909 3.535 -7.265 1.00 86.50 78 LEU A O 1
ATOM 564 N N . GLY A 1 79 ? 19.329 2.589 -8.727 1.00 84.88 79 GLY A N 1
ATOM 565 C CA . GLY A 1 79 ? 19.017 1.201 -8.390 1.00 84.88 79 GLY A CA 1
ATOM 566 C C . GLY A 1 79 ? 19.303 0.878 -6.922 1.00 84.88 79 GLY A C 1
ATOM 567 O O . GLY A 1 79 ? 18.409 0.411 -6.220 1.00 84.88 79 GLY A O 1
ATOM 568 N N . ILE A 1 80 ? 20.501 1.207 -6.431 1.00 87.56 80 ILE A N 1
ATOM 569 C CA . ILE A 1 80 ? 20.922 0.974 -5.037 1.00 87.56 80 ILE A CA 1
ATOM 570 C C . ILE A 1 80 ? 20.012 1.723 -4.049 1.00 87.56 80 ILE A C 1
ATOM 572 O O . ILE A 1 80 ? 19.504 1.128 -3.093 1.00 87.56 80 ILE A O 1
ATOM 576 N N . VAL A 1 81 ? 19.739 3.011 -4.296 1.00 92.44 81 VAL A N 1
ATOM 577 C CA . VAL A 1 81 ? 18.855 3.819 -3.433 1.00 92.44 81 VAL A CA 1
ATOM 578 C C . VAL A 1 81 ? 17.405 3.323 -3.492 1.00 92.44 81 VAL A C 1
ATOM 580 O O . VAL A 1 81 ? 16.731 3.259 -2.460 1.00 92.44 81 VAL A O 1
ATOM 583 N N . THR A 1 82 ? 16.920 2.913 -4.667 1.00 89.44 82 THR A N 1
ATOM 584 C CA . THR A 1 82 ? 15.572 2.342 -4.830 1.00 89.44 82 THR A CA 1
ATOM 585 C C . THR A 1 82 ? 15.447 1.022 -4.075 1.00 89.44 82 THR A C 1
ATOM 587 O O . THR A 1 82 ? 14.484 0.848 -3.335 1.00 89.44 82 THR A O 1
ATOM 590 N N . ILE A 1 83 ? 16.429 0.119 -4.181 1.00 88.12 83 ILE A N 1
ATOM 591 C CA . ILE A 1 83 ? 16.447 -1.145 -3.432 1.00 88.12 83 ILE A CA 1
ATOM 592 C C . ILE A 1 83 ? 16.389 -0.864 -1.927 1.00 88.12 83 ILE A C 1
ATOM 594 O O . ILE A 1 83 ? 15.511 -1.398 -1.254 1.00 88.12 83 ILE A O 1
ATOM 598 N N . GLY A 1 84 ? 17.244 0.020 -1.399 1.00 90.94 84 GLY A N 1
ATOM 599 C CA . GLY A 1 84 ? 17.241 0.362 0.028 1.00 90.94 84 GLY A CA 1
ATOM 600 C C . GLY A 1 84 ? 15.905 0.948 0.508 1.00 90.94 84 GLY A C 1
ATOM 601 O O . GLY A 1 84 ? 15.329 0.480 1.491 1.00 90.94 84 GLY A O 1
ATOM 602 N N . THR A 1 85 ? 15.374 1.948 -0.199 1.00 93.12 85 THR A N 1
ATOM 603 C CA . THR A 1 85 ? 14.131 2.640 0.195 1.00 93.12 85 THR A CA 1
ATOM 604 C C . THR A 1 85 ? 12.880 1.768 0.048 1.00 93.12 85 THR A C 1
ATOM 606 O O . THR A 1 85 ? 12.049 1.744 0.958 1.00 93.12 85 THR A O 1
ATOM 609 N N . GLN A 1 86 ? 12.753 0.995 -1.036 1.00 89.81 86 GLN A N 1
ATOM 610 C CA . GLN A 1 86 ? 11.631 0.066 -1.227 1.00 89.81 86 GLN A CA 1
ATOM 611 C C . GLN A 1 86 ? 11.704 -1.121 -0.260 1.00 89.81 86 GLN A C 1
ATOM 613 O O . GLN A 1 86 ? 10.680 -1.510 0.300 1.00 89.81 86 GLN A O 1
ATOM 618 N N . PHE A 1 87 ? 12.900 -1.650 0.019 1.00 89.81 87 PHE A N 1
ATOM 619 C CA . PHE A 1 87 ? 13.084 -2.698 1.025 1.00 89.81 87 PHE A CA 1
ATOM 620 C C . PHE A 1 87 ? 12.640 -2.221 2.416 1.00 89.81 87 PHE A C 1
ATOM 622 O O . PHE A 1 87 ? 11.854 -2.905 3.073 1.00 89.81 87 PHE A O 1
ATOM 629 N N . ALA A 1 88 ? 13.060 -1.020 2.840 1.00 93.56 88 ALA A N 1
ATOM 630 C CA . ALA A 1 88 ? 12.595 -0.421 4.093 1.00 93.56 88 ALA A CA 1
ATOM 631 C C . ALA A 1 88 ? 11.065 -0.301 4.142 1.00 93.56 88 ALA A C 1
ATOM 633 O O . ALA A 1 88 ? 10.455 -0.669 5.146 1.00 93.56 88 ALA A O 1
ATOM 634 N N . PHE A 1 89 ? 10.441 0.179 3.062 1.00 92.06 89 PHE A N 1
ATOM 635 C CA . PHE A 1 89 ? 8.993 0.363 2.982 1.00 92.06 89 PHE A CA 1
ATOM 636 C C . PHE A 1 89 ? 8.218 -0.964 3.064 1.00 92.06 89 PHE A C 1
ATOM 638 O O . PHE A 1 89 ? 7.284 -1.087 3.860 1.00 92.06 89 PHE A O 1
ATOM 645 N N . ILE A 1 90 ? 8.634 -1.978 2.297 1.00 91.75 90 ILE A N 1
ATOM 646 C CA . ILE A 1 90 ? 7.994 -3.302 2.268 1.00 91.75 90 ILE A CA 1
ATOM 647 C C . ILE A 1 90 ? 8.147 -4.005 3.621 1.00 91.75 90 ILE A C 1
ATOM 649 O O . ILE A 1 90 ? 7.158 -4.494 4.171 1.00 91.75 90 ILE A O 1
ATOM 653 N N . VAL A 1 91 ? 9.349 -4.011 4.210 1.00 93.38 91 VAL A N 1
ATOM 654 C CA . VAL A 1 91 ? 9.563 -4.626 5.530 1.00 93.38 91 VAL A CA 1
ATOM 655 C C . VAL A 1 91 ? 8.765 -3.882 6.605 1.00 93.38 91 VAL A C 1
ATOM 657 O O . VAL A 1 91 ? 8.055 -4.523 7.383 1.00 93.38 91 VAL A O 1
ATOM 660 N N . ALA A 1 92 ? 8.768 -2.544 6.607 1.00 94.25 92 ALA A N 1
ATOM 661 C CA . ALA A 1 92 ? 7.957 -1.746 7.529 1.00 94.25 92 ALA A CA 1
ATOM 662 C C . ALA A 1 92 ? 6.446 -2.014 7.409 1.00 94.25 92 ALA A C 1
ATOM 664 O O . ALA A 1 92 ? 5.724 -1.970 8.412 1.00 94.25 92 ALA A O 1
ATOM 665 N N . ALA A 1 93 ? 5.955 -2.341 6.206 1.00 91.31 93 ALA A N 1
ATOM 666 C CA . ALA A 1 93 ? 4.555 -2.687 5.992 1.00 91.31 93 ALA A CA 1
ATOM 667 C C . ALA A 1 93 ? 4.131 -3.948 6.769 1.00 91.31 93 ALA A C 1
ATOM 669 O O . ALA A 1 93 ? 2.979 -4.010 7.216 1.00 91.31 93 ALA A O 1
ATOM 670 N N . GLY A 1 94 ? 5.051 -4.902 6.966 1.00 92.62 94 GLY A N 1
ATOM 671 C CA . GLY A 1 94 ? 4.873 -6.085 7.812 1.00 92.62 94 GLY A CA 1
ATOM 672 C C . GLY A 1 94 ? 5.178 -5.838 9.295 1.00 92.62 94 GLY A C 1
ATOM 673 O O . GLY A 1 94 ? 4.384 -6.234 10.149 1.00 92.62 94 GLY A O 1
ATOM 674 N N . THR A 1 95 ? 6.279 -5.150 9.627 1.00 94.88 95 THR A N 1
ATOM 675 C CA . THR A 1 95 ? 6.735 -4.993 11.028 1.00 94.88 95 THR A CA 1
ATOM 676 C C . THR A 1 95 ? 5.845 -4.105 11.887 1.00 94.88 95 THR A C 1
ATOM 678 O O . THR A 1 95 ? 5.783 -4.296 13.099 1.00 94.88 95 THR A O 1
ATOM 681 N N . ARG A 1 96 ? 5.068 -3.200 11.280 1.00 94.31 96 ARG A N 1
ATOM 682 C CA . ARG A 1 96 ? 3.975 -2.491 11.971 1.00 94.31 96 ARG A CA 1
ATOM 683 C C . ARG A 1 96 ? 2.850 -3.418 12.459 1.00 94.31 96 ARG A C 1
ATOM 685 O O . ARG A 1 96 ? 1.911 -2.940 13.083 1.00 94.31 96 ARG A O 1
ATOM 692 N N . PHE A 1 97 ? 2.905 -4.717 12.152 1.00 94.31 97 PHE A N 1
ATOM 693 C CA . PHE A 1 97 ? 2.063 -5.785 12.699 1.00 94.31 97 PHE A CA 1
ATOM 694 C C . PHE A 1 97 ? 0.547 -5.519 12.608 1.00 94.31 97 PHE A C 1
ATOM 696 O O . PHE A 1 97 ? -0.223 -5.823 13.515 1.00 94.31 97 PHE A O 1
ATOM 703 N N . GLY A 1 98 ? 0.108 -4.869 11.525 1.00 93.75 98 GLY A N 1
ATOM 704 C CA . GLY A 1 98 ? -1.288 -4.454 11.333 1.00 93.75 98 GLY A CA 1
ATOM 705 C C . GLY A 1 98 ? -1.811 -3.408 12.328 1.00 93.75 98 GLY A C 1
ATOM 706 O O . GLY A 1 98 ? -3.009 -3.120 12.315 1.00 93.75 98 GLY A O 1
ATOM 707 N N . MET A 1 99 ? -0.948 -2.836 13.176 1.00 96.56 99 MET A N 1
ATOM 708 C CA . MET A 1 99 ? -1.307 -1.850 14.201 1.00 96.56 99 MET A CA 1
ATOM 709 C C . MET A 1 99 ? -1.826 -0.540 13.608 1.00 96.56 99 MET A C 1
ATOM 711 O O . MET A 1 99 ? -2.582 0.164 14.267 1.00 96.56 99 MET A O 1
ATOM 715 N N . ASP A 1 100 ? -1.490 -0.229 12.355 1.00 95.25 100 ASP A N 1
ATOM 716 C CA . ASP A 1 100 ? -2.052 0.913 11.640 1.00 95.25 100 ASP A CA 1
ATOM 717 C C . ASP A 1 100 ? -3.539 0.686 11.320 1.00 95.25 100 ASP A C 1
ATOM 719 O O . ASP A 1 100 ? -4.378 1.522 11.635 1.00 95.25 100 ASP A O 1
ATOM 723 N N . MET A 1 101 ? -3.912 -0.474 10.777 1.00 94.88 101 MET A N 1
ATOM 724 C CA . MET A 1 101 ? -5.324 -0.777 10.518 1.00 94.88 101 MET A CA 1
ATOM 725 C C . MET A 1 101 ? -6.099 -1.017 11.821 1.00 94.88 101 MET A C 1
ATOM 727 O O . MET A 1 101 ? -7.262 -0.626 11.915 1.00 94.88 101 MET A O 1
ATOM 731 N N . ALA A 1 102 ? -5.444 -1.573 12.848 1.00 95.62 102 ALA A N 1
ATOM 732 C CA . ALA A 1 102 ? -6.019 -1.706 14.183 1.00 95.62 102 ALA A CA 1
ATOM 733 C C . ALA A 1 102 ? -6.320 -0.331 14.803 1.00 95.62 102 ALA A C 1
ATOM 735 O O . ALA A 1 102 ? -7.426 -0.122 15.291 1.00 95.62 102 ALA A O 1
ATOM 736 N N . ALA A 1 103 ? -5.383 0.621 14.729 1.00 96.19 103 ALA A N 1
ATOM 737 C CA . ALA A 1 103 ? -5.577 1.975 15.238 1.00 96.19 103 ALA A CA 1
ATOM 738 C C . ALA A 1 103 ? -6.730 2.700 14.525 1.00 96.19 103 ALA A C 1
ATOM 740 O O . ALA A 1 103 ? -7.559 3.289 15.209 1.00 96.19 103 ALA A O 1
ATOM 741 N N . VAL A 1 104 ? -6.857 2.605 13.189 1.00 96.12 104 VAL A N 1
ATOM 742 C CA . VAL A 1 104 ? -8.037 3.158 12.483 1.00 96.12 104 VAL A CA 1
ATOM 743 C C . VAL A 1 104 ? -9.327 2.527 13.011 1.00 96.12 104 VAL A C 1
ATOM 745 O O . VAL A 1 104 ? -10.265 3.246 13.348 1.00 96.12 104 VAL A O 1
ATOM 748 N N . ARG A 1 105 ? -9.369 1.190 13.087 1.00 95.75 105 ARG A N 1
ATOM 749 C CA . ARG A 1 105 ? -10.567 0.430 13.455 1.00 95.75 105 ARG A CA 1
ATOM 750 C C . ARG A 1 105 ? -11.018 0.722 14.883 1.00 95.75 105 ARG A C 1
ATOM 752 O O . ARG A 1 105 ? -12.158 1.115 15.085 1.00 95.75 105 ARG A O 1
ATOM 759 N N . TYR A 1 106 ? -10.151 0.507 15.869 1.00 94.44 106 TYR A N 1
ATOM 760 C CA . TYR A 1 106 ? -10.540 0.603 17.274 1.00 94.44 106 TYR A CA 1
ATOM 761 C C . TYR A 1 106 ? -10.775 2.052 17.719 1.00 94.44 106 TYR A C 1
ATOM 763 O O . TYR A 1 106 ? -11.749 2.291 18.417 1.00 94.44 106 TYR A O 1
ATOM 771 N N . VAL A 1 107 ? -9.997 3.035 17.237 1.00 94.25 107 VAL A N 1
ATOM 772 C CA . VAL A 1 107 ? -10.274 4.455 17.541 1.00 94.25 107 VAL A CA 1
ATOM 773 C C . VAL A 1 107 ? -11.631 4.889 16.980 1.00 94.25 107 VAL A C 1
ATOM 775 O O . VAL A 1 107 ? -12.358 5.609 17.656 1.00 94.25 107 VAL A O 1
ATOM 778 N N . ALA A 1 108 ? -12.004 4.435 15.779 1.00 92.94 108 ALA A N 1
ATOM 779 C CA . ALA A 1 108 ? -13.327 4.721 15.224 1.00 92.94 108 ALA A CA 1
ATOM 780 C C . ALA A 1 108 ? -14.462 4.056 16.028 1.00 92.94 108 ALA A C 1
ATOM 782 O O . ALA A 1 108 ? -15.510 4.670 16.205 1.00 92.94 108 ALA A O 1
ATOM 783 N N . ILE A 1 109 ? -14.244 2.840 16.545 1.00 92.88 109 ILE A N 1
ATOM 784 C CA . ILE A 1 109 ? -15.212 2.120 17.389 1.00 92.88 109 ILE A CA 1
ATOM 785 C C . ILE A 1 109 ? -15.365 2.789 18.759 1.00 92.88 109 ILE A C 1
ATOM 787 O O . ILE A 1 109 ? -16.491 3.066 19.152 1.00 92.88 109 ILE A O 1
ATOM 791 N N . ASP A 1 110 ? -14.272 3.094 19.464 1.00 91.06 110 ASP A N 1
ATOM 792 C CA . ASP A 1 110 ? -14.319 3.702 20.803 1.00 91.06 110 ASP A CA 1
ATOM 793 C C . ASP A 1 110 ? -14.978 5.091 20.764 1.00 91.06 110 ASP A C 1
ATOM 795 O O . ASP A 1 110 ? -15.815 5.416 21.603 1.00 91.06 110 ASP A O 1
ATOM 799 N N . ILE A 1 111 ? -14.669 5.898 19.743 1.00 89.94 111 ILE A N 1
ATOM 800 C CA . ILE A 1 111 ? -15.326 7.194 19.505 1.00 89.94 111 ILE A CA 1
ATOM 801 C C . ILE A 1 111 ? -16.798 7.000 19.133 1.00 89.94 111 ILE A C 1
ATOM 803 O O . ILE A 1 111 ? -17.659 7.720 19.636 1.00 89.94 111 ILE A O 1
ATOM 807 N N . GLY A 1 112 ? -17.096 6.009 18.289 1.00 86.69 112 GLY A N 1
ATOM 808 C CA . GLY A 1 112 ? -18.457 5.623 17.930 1.00 86.69 112 GLY A CA 1
ATOM 809 C C . GLY A 1 112 ? -19.297 5.192 19.135 1.00 86.69 112 GLY A C 1
ATOM 810 O O . GLY A 1 112 ? -20.483 5.510 19.180 1.00 86.69 112 GLY A O 1
ATOM 811 N N . ALA A 1 113 ? -18.681 4.533 20.117 1.00 88.12 113 ALA A N 1
ATOM 812 C CA . ALA A 1 113 ? -19.302 4.054 21.349 1.00 88.12 113 ALA A CA 1
ATOM 813 C C . ALA A 1 113 ? -19.359 5.102 22.479 1.00 88.12 113 ALA A C 1
ATOM 815 O O . ALA A 1 113 ? -19.913 4.816 23.533 1.00 88.12 113 ALA A O 1
ATOM 816 N N . GLY A 1 114 ? -18.806 6.306 22.285 1.00 86.12 114 GLY A N 1
ATOM 817 C CA . GLY A 1 114 ? -18.813 7.361 23.307 1.00 86.12 114 GLY A CA 1
ATOM 818 C C . GLY A 1 114 ? -17.690 7.268 24.349 1.00 86.12 114 GLY A C 1
ATOM 819 O O . GLY A 1 114 ? -17.775 7.928 25.380 1.00 86.12 114 GLY A O 1
ATOM 820 N N . HIS A 1 115 ? -16.617 6.519 24.068 1.00 88.06 115 HIS A N 1
ATOM 821 C CA . HIS A 1 115 ? -15.455 6.308 24.943 1.00 88.06 115 HIS A CA 1
ATOM 822 C C . HIS A 1 115 ? -14.167 7.000 24.425 1.00 88.06 115 HIS A C 1
ATOM 824 O O . HIS A 1 115 ? -13.148 6.341 24.180 1.00 88.06 115 HIS A O 1
ATOM 830 N N . PRO A 1 116 ? -14.138 8.341 24.253 1.00 86.62 116 PRO A N 1
ATOM 831 C CA . PRO A 1 116 ? -12.968 9.045 23.720 1.00 86.62 116 PRO A CA 1
ATOM 832 C C . PRO A 1 116 ? -11.721 8.897 24.608 1.00 86.62 116 PRO A C 1
ATOM 834 O O . PRO A 1 116 ? -10.603 9.007 24.110 1.00 86.62 116 PRO A O 1
ATOM 837 N N . GLY A 1 117 ? -11.883 8.603 25.903 1.00 87.31 117 GLY A N 1
ATOM 838 C CA . GLY A 1 117 ? -10.765 8.421 26.833 1.00 87.31 117 GLY A CA 1
ATOM 839 C C . GLY A 1 117 ? -9.907 7.175 26.568 1.00 87.31 117 GLY A C 1
ATOM 840 O O . GLY A 1 117 ? -8.742 7.147 26.974 1.00 87.31 117 GLY A O 1
ATOM 841 N N . ARG A 1 118 ? -10.433 6.171 25.845 1.00 89.81 118 ARG A N 1
ATOM 842 C CA . ARG A 1 118 ? -9.727 4.914 25.521 1.00 89.81 118 ARG A CA 1
ATOM 843 C C . ARG A 1 118 ? -8.727 5.055 24.367 1.00 89.81 118 ARG A C 1
ATOM 845 O O . ARG A 1 118 ? -7.737 4.322 24.308 1.00 89.81 118 ARG A O 1
ATOM 852 N N . ILE A 1 119 ? -8.908 6.041 23.479 1.00 91.88 119 ILE A N 1
ATOM 853 C CA . ILE A 1 119 ? -8.135 6.152 22.225 1.00 91.88 119 ILE A CA 1
ATOM 854 C C . ILE A 1 119 ? -6.633 6.363 22.466 1.00 91.88 119 ILE A C 1
ATOM 856 O O . ILE A 1 119 ? -5.795 5.823 21.742 1.00 91.88 119 ILE A O 1
ATOM 860 N N . ARG A 1 120 ? -6.273 7.149 23.491 1.00 91.31 120 ARG A N 1
ATOM 861 C CA . ARG A 1 120 ? -4.879 7.480 23.825 1.00 91.31 120 ARG A CA 1
ATOM 862 C C . ARG A 1 120 ? -4.094 6.266 24.311 1.00 91.31 120 ARG A C 1
ATOM 864 O O . ARG A 1 120 ? -3.058 5.981 23.700 1.00 91.31 120 ARG A O 1
ATOM 871 N N . PRO A 1 121 ? -4.528 5.542 25.360 1.00 92.19 121 PRO A N 1
ATOM 872 C CA . PRO A 1 121 ? -3.826 4.338 25.770 1.00 92.19 121 PRO A CA 1
ATOM 873 C C . PRO A 1 121 ? -3.895 3.249 24.689 1.00 92.19 121 PRO A C 1
ATOM 875 O O . PRO A 1 121 ? -2.901 2.547 24.515 1.00 92.19 121 PRO A O 1
ATOM 878 N N . LEU A 1 122 ? -4.974 3.151 23.896 1.00 93.31 122 LEU A N 1
ATOM 879 C CA . LEU A 1 122 ? -5.076 2.169 22.809 1.00 93.31 122 LEU A CA 1
ATOM 880 C C . LEU A 1 122 ? -4.007 2.382 21.731 1.00 93.31 122 LEU A C 1
ATOM 882 O O . LEU A 1 122 ? -3.243 1.463 21.427 1.00 93.31 122 LEU A O 1
ATOM 886 N N . VAL A 1 123 ? -3.896 3.600 21.189 1.00 95.00 123 VAL A N 1
ATOM 887 C CA . VAL A 1 123 ? -2.846 3.934 20.210 1.00 95.00 123 VAL A CA 1
ATOM 888 C C . VAL A 1 123 ? -1.461 3.843 20.857 1.00 95.00 123 VAL A C 1
ATOM 890 O O . VAL A 1 123 ? -0.519 3.396 20.210 1.00 95.00 123 VAL A O 1
ATOM 893 N N . GLY A 1 124 ? -1.332 4.153 22.152 1.00 94.25 124 GLY A N 1
ATOM 894 C CA . GLY A 1 124 ? -0.111 3.912 22.927 1.00 94.25 124 GLY A CA 1
ATOM 895 C C . GLY A 1 124 ? 0.330 2.441 22.930 1.00 94.25 124 GLY A C 1
ATOM 896 O O . GLY A 1 124 ? 1.494 2.157 22.648 1.00 94.25 124 GLY A O 1
ATOM 897 N N . ARG A 1 125 ? -0.588 1.494 23.175 1.00 95.25 125 ARG A N 1
ATOM 898 C CA . ARG A 1 125 ? -0.306 0.047 23.100 1.00 95.25 125 ARG A CA 1
ATOM 899 C C . ARG A 1 125 ? 0.003 -0.406 21.672 1.00 95.25 125 ARG A C 1
ATOM 901 O O . ARG A 1 125 ? 0.951 -1.161 21.473 1.00 95.25 125 ARG A O 1
ATOM 908 N N . ALA A 1 126 ? -0.739 0.086 20.680 1.00 96.31 126 ALA A N 1
ATOM 909 C CA . ALA A 1 126 ? -0.485 -0.208 19.268 1.00 96.31 126 ALA A CA 1
ATOM 910 C C . ALA A 1 126 ? 0.922 0.253 18.831 1.00 96.31 126 ALA A C 1
ATOM 912 O O . ALA A 1 126 ? 1.640 -0.479 18.148 1.00 96.31 126 ALA A O 1
ATOM 913 N N . ILE A 1 127 ? 1.352 1.429 19.298 1.00 97.00 127 ILE A N 1
ATOM 914 C CA . ILE A 1 127 ? 2.705 1.964 19.107 1.00 97.00 127 ILE A CA 1
ATOM 915 C C . ILE A 1 127 ? 3.764 1.113 19.814 1.00 97.00 127 ILE A C 1
ATOM 917 O O . ILE A 1 127 ? 4.796 0.849 19.210 1.00 97.00 127 ILE A O 1
ATOM 921 N N . GLN A 1 128 ? 3.527 0.644 21.044 1.00 96.31 128 GLN A N 1
ATOM 922 C CA . GLN A 1 128 ? 4.464 -0.245 21.750 1.00 96.31 128 GLN A CA 1
ATOM 923 C C . GLN A 1 128 ? 4.677 -1.572 21.005 1.00 96.31 128 GLN A C 1
ATOM 925 O O . GLN A 1 128 ? 5.819 -1.991 20.823 1.00 96.31 128 GLN A O 1
ATOM 930 N N . ILE A 1 129 ? 3.596 -2.202 20.528 1.00 96.06 129 ILE A N 1
ATOM 931 C CA . ILE A 1 129 ? 3.653 -3.452 19.750 1.00 96.06 129 ILE A CA 1
ATOM 932 C C . ILE A 1 129 ? 4.415 -3.227 18.435 1.00 96.06 129 ILE A C 1
ATOM 934 O O . ILE A 1 129 ? 5.349 -3.967 18.125 1.00 96.06 129 ILE A O 1
ATOM 938 N N . ALA A 1 130 ? 4.062 -2.176 17.686 1.00 96.88 130 ALA A N 1
ATOM 939 C CA . ALA A 1 130 ? 4.740 -1.838 16.438 1.00 96.88 130 ALA A CA 1
ATOM 940 C C . ALA A 1 130 ? 6.221 -1.484 16.658 1.00 96.88 130 ALA A C 1
ATOM 942 O O . ALA A 1 130 ? 7.065 -1.927 15.883 1.00 96.88 130 ALA A O 1
ATOM 943 N N . ALA A 1 131 ? 6.561 -0.735 17.714 1.00 97.50 131 ALA A N 1
ATOM 944 C CA . ALA A 1 131 ? 7.938 -0.392 18.067 1.00 97.50 131 ALA A CA 1
ATOM 945 C C . ALA A 1 131 ? 8.773 -1.644 18.350 1.00 97.50 131 ALA A C 1
ATOM 947 O O . ALA A 1 131 ? 9.819 -1.821 17.736 1.00 97.50 131 ALA A O 1
ATOM 948 N N . ALA A 1 132 ? 8.298 -2.534 19.227 1.00 97.00 132 ALA A N 1
ATOM 949 C CA . ALA A 1 132 ? 9.032 -3.739 19.607 1.00 97.00 132 ALA A CA 1
ATOM 950 C C . ALA A 1 132 ? 9.368 -4.613 18.385 1.00 97.00 132 ALA A C 1
ATOM 952 O O . ALA A 1 132 ? 10.521 -4.994 18.191 1.00 97.00 132 ALA A O 1
ATOM 953 N N . ILE A 1 133 ? 8.379 -4.867 17.521 1.00 96.50 133 ILE A N 1
ATOM 954 C CA . ILE A 1 133 ? 8.546 -5.719 16.335 1.00 96.50 133 ILE A CA 1
ATOM 955 C C . ILE A 1 133 ? 9.416 -5.029 15.272 1.00 96.50 133 ILE A C 1
ATOM 957 O O . ILE A 1 133 ? 10.309 -5.655 14.702 1.00 96.50 133 ILE A O 1
ATOM 961 N N . SER A 1 134 ? 9.201 -3.737 15.010 1.00 97.25 134 SER A N 1
ATOM 962 C CA . SER A 1 134 ? 9.952 -3.004 13.979 1.00 97.25 134 SER A CA 1
ATOM 963 C C . SER A 1 134 ? 11.393 -2.676 14.365 1.00 97.25 134 SER A C 1
ATOM 965 O O . SER A 1 134 ? 12.253 -2.697 13.488 1.00 97.25 134 SER A O 1
ATOM 967 N N . ILE A 1 135 ? 11.685 -2.458 15.651 1.00 97.94 135 ILE A N 1
ATOM 968 C CA . ILE A 1 135 ? 13.057 -2.323 16.156 1.00 97.94 135 ILE A CA 1
ATOM 969 C C . ILE A 1 135 ? 13.769 -3.678 16.098 1.00 97.94 135 ILE A C 1
ATOM 971 O O . ILE A 1 135 ? 14.875 -3.745 15.569 1.00 97.94 135 ILE A O 1
ATOM 975 N N . ALA A 1 136 ? 13.136 -4.766 16.557 1.00 97.62 136 ALA A N 1
ATOM 976 C CA . ALA A 1 136 ? 13.735 -6.102 16.503 1.00 97.62 136 ALA A CA 1
ATOM 977 C C . ALA A 1 136 ? 14.086 -6.519 15.063 1.00 97.62 136 ALA A C 1
ATOM 979 O O . ALA A 1 136 ? 15.218 -6.916 14.788 1.00 97.62 136 ALA A O 1
ATOM 980 N N . VAL A 1 137 ? 13.152 -6.359 14.118 1.00 96.50 137 VAL A N 1
ATOM 981 C CA . VAL A 1 137 ? 13.413 -6.659 12.701 1.00 96.50 137 VAL A CA 1
ATOM 982 C C . VAL A 1 137 ? 14.405 -5.668 12.083 1.00 96.50 137 VAL A C 1
ATOM 984 O O . VAL A 1 137 ? 15.251 -6.090 11.301 1.00 96.50 137 VAL A O 1
ATOM 987 N N . GLY A 1 138 ? 14.378 -4.386 12.462 1.00 97.19 138 GLY A N 1
ATOM 988 C CA . GLY A 1 138 ? 15.385 -3.405 12.041 1.00 97.19 138 GLY A CA 1
ATOM 989 C C . GLY A 1 138 ? 16.807 -3.805 12.450 1.00 97.19 138 GLY A C 1
ATOM 990 O O . GLY A 1 138 ? 17.714 -3.769 11.622 1.00 97.19 138 GLY A O 1
ATOM 991 N N . ILE A 1 139 ? 17.001 -4.282 13.684 1.00 97.62 139 ILE A N 1
ATOM 992 C CA . ILE A 1 139 ? 18.292 -4.805 14.162 1.00 97.62 139 ILE A CA 1
ATOM 993 C C . ILE A 1 139 ? 18.718 -6.032 13.341 1.00 97.62 139 ILE A C 1
ATOM 995 O O . ILE A 1 139 ? 19.848 -6.076 12.857 1.00 97.62 139 ILE A O 1
ATOM 999 N N . VAL A 1 140 ? 17.818 -6.998 13.119 1.00 97.00 140 VAL A N 1
ATOM 1000 C CA . VAL A 1 140 ? 18.116 -8.194 12.306 1.00 97.00 140 VAL A CA 1
ATOM 1001 C C . VAL A 1 140 ? 18.520 -7.812 10.878 1.00 97.00 140 VAL A C 1
ATOM 1003 O O . VAL A 1 140 ? 19.544 -8.286 10.388 1.00 97.00 140 VAL A O 1
ATOM 1006 N N . VAL A 1 141 ? 17.781 -6.909 10.225 1.00 95.31 141 VAL A N 1
ATOM 1007 C CA . VAL A 1 141 ? 18.123 -6.401 8.885 1.00 95.31 141 VAL A CA 1
ATOM 1008 C C . VAL A 1 141 ? 19.491 -5.715 8.890 1.00 95.31 141 VAL A C 1
ATOM 1010 O O . VAL A 1 141 ? 20.297 -5.981 8.003 1.00 95.31 141 VAL A O 1
ATOM 1013 N N . TYR A 1 142 ? 19.788 -4.874 9.884 1.00 96.50 142 TYR A N 1
ATOM 1014 C CA . TYR A 1 142 ? 21.065 -4.159 9.975 1.00 96.50 142 TYR A CA 1
ATOM 1015 C C . TYR A 1 142 ? 22.267 -5.114 10.074 1.00 96.50 142 TYR A C 1
ATOM 1017 O O . TYR A 1 142 ? 23.289 -4.901 9.415 1.00 96.50 142 TYR A O 1
ATOM 1025 N N . LEU A 1 143 ? 22.135 -6.188 10.860 1.00 96.50 143 LEU A N 1
ATOM 1026 C CA . LEU A 1 143 ? 23.165 -7.220 11.017 1.00 96.50 143 LEU A CA 1
ATOM 1027 C C . LEU A 1 143 ? 23.335 -8.065 9.740 1.00 96.50 143 LEU A C 1
ATOM 1029 O O . LEU A 1 143 ? 24.458 -8.341 9.316 1.00 96.50 143 LEU A O 1
ATOM 1033 N N . VAL A 1 144 ? 22.228 -8.436 9.091 1.00 94.38 144 VAL A N 1
ATOM 1034 C CA . VAL A 1 144 ? 22.206 -9.331 7.917 1.00 94.38 144 VAL A CA 1
ATOM 1035 C C . VAL A 1 144 ? 22.418 -8.579 6.582 1.00 94.38 144 VAL A C 1
ATOM 1037 O O . VAL A 1 144 ? 22.658 -9.195 5.541 1.00 94.38 144 VAL A O 1
ATOM 1040 N N . ALA A 1 145 ? 22.452 -7.241 6.602 1.00 91.94 145 ALA A N 1
ATOM 1041 C CA . ALA A 1 145 ? 22.683 -6.380 5.436 1.00 91.94 145 ALA A CA 1
ATOM 1042 C C . ALA A 1 145 ? 23.991 -6.672 4.673 1.00 91.94 145 ALA A C 1
ATOM 1044 O O . ALA A 1 145 ? 24.049 -6.459 3.466 1.00 91.94 145 ALA A O 1
ATOM 1045 N N . GLY A 1 146 ? 25.038 -7.169 5.345 1.00 91.06 146 GLY A N 1
ATOM 1046 C CA . GLY A 1 146 ? 26.305 -7.545 4.700 1.00 91.06 146 GLY A CA 1
ATOM 1047 C C . GLY A 1 146 ? 26.157 -8.742 3.746 1.00 91.06 146 GLY A C 1
ATOM 1048 O O . GLY A 1 146 ? 26.398 -8.591 2.548 1.00 91.06 146 GLY A O 1
ATOM 1049 N N . PRO A 1 147 ? 25.745 -9.925 4.244 1.00 90.75 147 PRO A N 1
ATOM 1050 C CA . PRO A 1 147 ? 25.394 -11.072 3.408 1.00 90.75 147 PRO A CA 1
ATOM 1051 C C . PRO A 1 147 ? 24.376 -10.747 2.306 1.00 90.75 147 PRO A C 1
ATOM 1053 O O . PRO A 1 147 ? 24.624 -11.084 1.152 1.00 90.75 147 PRO A O 1
ATOM 1056 N N . VAL A 1 148 ? 23.290 -10.036 2.632 1.00 86.50 148 VAL A N 1
ATOM 1057 C CA . VAL A 1 148 ? 22.233 -9.693 1.659 1.00 86.50 148 VAL A CA 1
ATOM 1058 C C . VAL A 1 148 ? 22.733 -8.712 0.595 1.00 86.50 148 VAL A C 1
ATOM 1060 O O . VAL A 1 148 ? 22.421 -8.863 -0.584 1.00 86.50 148 VAL A O 1
ATOM 1063 N N . GLY A 1 149 ? 23.577 -7.745 0.965 1.00 84.75 149 GLY A N 1
ATOM 1064 C CA . GLY A 1 149 ? 24.215 -6.837 0.010 1.00 84.75 149 GLY A CA 1
ATOM 1065 C C . GLY A 1 149 ? 25.112 -7.561 -0.997 1.00 84.75 149 GLY A C 1
ATOM 1066 O O . GLY A 1 149 ? 25.152 -7.159 -2.154 1.00 84.75 149 GLY A O 1
ATOM 1067 N N . ARG A 1 150 ? 25.759 -8.669 -0.603 1.00 85.00 150 ARG A N 1
ATOM 1068 C CA . ARG A 1 150 ? 26.537 -9.532 -1.516 1.00 85.00 150 ARG A CA 1
ATOM 1069 C C . ARG A 1 150 ? 25.690 -10.446 -2.401 1.00 85.00 150 ARG A C 1
ATOM 1071 O O . ARG A 1 150 ? 26.188 -10.874 -3.433 1.00 85.00 150 ARG A O 1
ATOM 1078 N N . SER A 1 151 ? 24.458 -10.776 -2.007 1.00 82.12 151 SER A N 1
ATOM 1079 C CA . SER A 1 151 ? 23.550 -11.578 -2.841 1.00 82.12 151 SER A CA 1
ATOM 1080 C C . SER A 1 151 ? 22.711 -10.733 -3.803 1.00 82.12 151 SER A C 1
ATOM 1082 O O . SER A 1 151 ? 22.295 -11.238 -4.838 1.00 82.12 151 SER A O 1
ATOM 1084 N N . LEU A 1 152 ? 22.429 -9.471 -3.453 1.00 75.62 152 LEU A N 1
ATOM 1085 C CA . LEU A 1 152 ? 21.633 -8.545 -4.270 1.00 75.62 152 LEU A CA 1
ATOM 1086 C C . LEU A 1 152 ? 22.486 -7.595 -5.122 1.00 75.62 152 LEU A C 1
ATOM 1088 O O . LEU A 1 152 ? 22.079 -7.232 -6.223 1.00 75.62 152 LEU A O 1
ATOM 1092 N N . GLY A 1 153 ? 23.642 -7.166 -4.615 1.00 68.94 153 GLY A N 1
ATOM 1093 C CA . GLY A 1 153 ? 24.606 -6.368 -5.366 1.00 68.94 153 GLY A CA 1
ATOM 1094 C C . GLY A 1 153 ? 25.522 -7.259 -6.201 1.00 68.94 153 GLY A C 1
ATOM 1095 O O . GLY A 1 153 ? 25.902 -8.349 -5.775 1.00 68.94 153 GLY A O 1
ATOM 1096 N N . GLY A 1 154 ? 25.927 -6.777 -7.377 1.00 71.56 154 GLY A N 1
ATOM 1097 C CA . GLY A 1 154 ? 27.011 -7.410 -8.126 1.00 71.56 154 GLY A CA 1
ATOM 1098 C C . GLY A 1 154 ? 28.329 -7.314 -7.352 1.00 71.56 154 GLY A C 1
ATOM 1099 O O . GLY A 1 154 ? 28.460 -6.503 -6.434 1.00 71.56 154 GLY A O 1
ATOM 1100 N N . ALA A 1 155 ? 29.343 -8.088 -7.749 1.00 72.38 155 ALA A N 1
ATOM 1101 C CA . ALA A 1 155 ? 30.637 -8.133 -7.053 1.00 72.38 155 ALA A CA 1
ATOM 1102 C C . ALA A 1 155 ? 31.283 -6.746 -6.822 1.00 72.38 155 ALA A C 1
ATOM 1104 O O . ALA A 1 155 ? 32.014 -6.567 -5.853 1.00 72.38 155 ALA A O 1
ATOM 1105 N N . GLN A 1 156 ? 30.978 -5.767 -7.683 1.00 75.19 156 GLN A N 1
ATOM 1106 C CA . GLN A 1 156 ? 31.454 -4.384 -7.589 1.00 75.19 156 GLN A CA 1
ATOM 1107 C C . GLN A 1 156 ? 30.564 -3.472 -6.713 1.00 75.19 156 GLN A C 1
ATOM 1109 O O . GLN A 1 156 ? 31.091 -2.573 -6.072 1.00 75.19 156 GLN A O 1
ATOM 1114 N N . THR A 1 157 ? 29.247 -3.711 -6.624 1.00 84.38 157 THR A N 1
ATOM 1115 C CA . THR A 1 157 ? 28.280 -2.840 -5.909 1.00 84.38 157 THR A CA 1
ATOM 1116 C C . THR A 1 157 ? 27.796 -3.408 -4.568 1.00 84.38 157 THR A C 1
ATOM 1118 O O . THR A 1 157 ? 26.992 -2.789 -3.865 1.00 84.38 157 THR A O 1
ATOM 1121 N N . ALA A 1 158 ? 28.275 -4.590 -4.171 1.00 84.19 158 ALA A N 1
ATOM 1122 C CA . ALA A 1 158 ? 27.860 -5.269 -2.943 1.00 84.19 158 ALA A CA 1
ATOM 1123 C C . ALA A 1 158 ? 28.097 -4.444 -1.660 1.00 84.19 158 ALA A C 1
ATOM 1125 O O . ALA A 1 158 ? 27.282 -4.489 -0.736 1.00 84.19 158 ALA A O 1
ATOM 1126 N N . GLY A 1 159 ? 29.191 -3.673 -1.598 1.00 88.62 159 GLY A N 1
ATOM 1127 C CA . GLY A 1 159 ? 29.515 -2.813 -0.452 1.00 88.62 159 GLY A CA 1
ATOM 1128 C C . GLY A 1 159 ? 28.545 -1.638 -0.294 1.00 88.62 159 GLY A C 1
ATOM 1129 O O . GLY A 1 159 ? 28.003 -1.421 0.791 1.00 88.62 159 GLY A O 1
ATOM 1130 N N . GLU A 1 160 ? 28.272 -0.933 -1.392 1.00 89.31 160 GLU A N 1
ATOM 1131 C CA . GLU A 1 160 ? 27.305 0.172 -1.472 1.00 89.31 160 GLU A CA 1
ATOM 1132 C C . GLU A 1 160 ? 25.886 -0.317 -1.157 1.00 89.31 160 GLU A C 1
ATOM 1134 O O . GLU A 1 160 ? 25.180 0.279 -0.343 1.00 89.31 160 GLU A O 1
ATOM 1139 N N . THR A 1 161 ? 25.503 -1.469 -1.718 1.00 88.69 161 THR A N 1
ATOM 1140 C CA . THR A 1 161 ? 24.209 -2.121 -1.466 1.00 88.69 161 THR A CA 1
ATOM 1141 C C . THR A 1 161 ? 24.056 -2.495 0.012 1.00 88.69 161 THR A C 1
ATOM 1143 O O . THR A 1 161 ? 23.025 -2.206 0.618 1.00 88.69 161 THR A O 1
ATOM 1146 N N . ALA A 1 162 ? 25.090 -3.064 0.643 1.00 92.81 162 ALA A N 1
ATOM 1147 C CA . ALA A 1 162 ? 25.077 -3.353 2.079 1.00 92.81 162 ALA A CA 1
ATOM 1148 C C . ALA A 1 162 ? 24.985 -2.076 2.941 1.00 92.81 162 ALA A C 1
ATOM 1150 O O . ALA A 1 162 ? 24.298 -2.070 3.964 1.00 92.81 162 ALA A O 1
ATOM 1151 N N . ALA A 1 163 ? 25.647 -0.984 2.545 1.00 93.69 163 ALA A N 1
ATOM 1152 C CA . ALA A 1 163 ? 25.558 0.301 3.240 1.00 93.69 163 ALA A CA 1
ATOM 1153 C C . ALA A 1 163 ? 24.156 0.931 3.118 1.00 93.69 163 ALA A C 1
ATOM 1155 O O . ALA A 1 163 ? 23.595 1.379 4.121 1.00 93.69 163 ALA A O 1
ATOM 1156 N N . ALA A 1 164 ? 23.553 0.885 1.927 1.00 92.88 164 ALA A N 1
ATOM 1157 C CA . ALA A 1 164 ? 22.173 1.297 1.689 1.00 92.88 164 ALA A CA 1
ATOM 1158 C C . ALA A 1 164 ? 21.174 0.466 2.517 1.00 92.88 164 ALA A C 1
ATOM 1160 O O . ALA A 1 164 ? 20.283 1.032 3.147 1.00 92.88 164 ALA A O 1
ATOM 1161 N N . LEU A 1 165 ? 21.352 -0.858 2.599 1.00 93.75 165 LEU A N 1
ATOM 1162 C CA . LEU A 1 165 ? 20.506 -1.738 3.417 1.00 93.75 165 LEU A CA 1
ATOM 1163 C C . LEU A 1 165 ? 20.628 -1.460 4.926 1.00 93.75 165 LEU A C 1
ATOM 1165 O O . LEU A 1 165 ? 19.628 -1.531 5.638 1.00 93.75 165 LEU A O 1
ATOM 1169 N N . ARG A 1 166 ? 21.810 -1.078 5.428 1.00 96.19 166 ARG A N 1
ATOM 1170 C CA . ARG A 1 166 ? 21.980 -0.636 6.828 1.00 96.19 166 ARG A CA 1
ATOM 1171 C C . ARG A 1 166 ? 21.231 0.664 7.124 1.00 96.19 166 ARG A C 1
ATOM 1173 O O . ARG A 1 166 ? 20.551 0.748 8.143 1.00 96.19 166 ARG A O 1
ATOM 1180 N N . ALA A 1 167 ? 21.302 1.649 6.231 1.00 95.19 167 ALA A N 1
ATOM 1181 C CA . ALA A 1 167 ? 20.534 2.889 6.361 1.00 95.19 167 ALA A CA 1
ATOM 1182 C C . ALA A 1 167 ? 19.014 2.626 6.280 1.00 95.19 167 ALA A C 1
ATOM 1184 O O . ALA A 1 167 ? 18.237 3.137 7.089 1.00 95.19 167 ALA A O 1
ATOM 1185 N N . ALA A 1 168 ? 18.595 1.753 5.359 1.00 95.06 168 ALA A N 1
ATOM 1186 C CA . ALA A 1 168 ? 17.217 1.288 5.219 1.00 95.06 168 ALA A CA 1
ATOM 1187 C C . ALA A 1 168 ? 16.696 0.609 6.498 1.00 95.06 168 ALA A C 1
ATOM 1189 O O . ALA A 1 168 ? 15.561 0.855 6.906 1.00 95.06 168 ALA A O 1
ATOM 1190 N N . ALA A 1 169 ? 17.534 -0.188 7.170 1.00 96.81 169 ALA A N 1
ATOM 1191 C CA . ALA A 1 169 ? 17.190 -0.869 8.416 1.00 96.81 169 ALA A CA 1
ATOM 1192 C C . ALA A 1 169 ? 16.755 0.100 9.530 1.00 96.81 169 ALA A C 1
ATOM 1194 O O . ALA A 1 169 ? 15.812 -0.184 10.268 1.00 96.81 169 ALA A O 1
ATOM 1195 N N . VAL A 1 170 ? 17.400 1.270 9.614 1.00 97.38 170 VAL A N 1
ATOM 1196 C CA . VAL A 1 170 ? 17.066 2.320 10.591 1.00 97.38 170 VAL A CA 1
ATOM 1197 C C . VAL A 1 170 ? 15.754 3.028 10.240 1.00 97.38 170 VAL A C 1
ATOM 1199 O O . VAL A 1 170 ? 15.038 3.460 11.140 1.00 97.38 170 VAL A O 1
ATOM 1202 N N . ALA A 1 171 ? 15.375 3.102 8.959 1.00 97.19 171 ALA A N 1
ATOM 1203 C CA . ALA A 1 171 ? 14.092 3.676 8.551 1.00 97.19 171 ALA A CA 1
ATOM 1204 C C . ALA A 1 171 ? 12.886 2.828 9.006 1.00 97.19 171 ALA A C 1
ATOM 1206 O O . ALA A 1 171 ? 11.853 3.396 9.361 1.00 97.19 171 ALA A O 1
ATOM 1207 N N . ILE A 1 172 ? 13.012 1.491 9.030 1.00 97.38 172 ILE A N 1
ATOM 1208 C CA . ILE A 1 172 ? 11.923 0.532 9.321 1.00 97.38 172 ILE A CA 1
ATOM 1209 C C . ILE A 1 172 ? 11.065 0.921 10.546 1.00 97.38 172 ILE A C 1
ATOM 1211 O O . ILE A 1 172 ? 9.844 1.043 10.381 1.00 97.38 172 ILE A O 1
ATOM 1215 N N . PRO A 1 173 ? 11.626 1.148 11.755 1.00 97.88 173 PRO A N 1
ATOM 1216 C CA . PRO A 1 173 ? 10.827 1.537 12.916 1.00 97.88 173 PRO A CA 1
ATOM 1217 C C . PRO A 1 173 ? 10.138 2.894 12.753 1.00 97.88 173 PRO A C 1
ATOM 1219 O O . PRO A 1 173 ? 8.967 3.028 13.105 1.00 97.88 173 PRO A O 1
ATOM 1222 N N . PHE A 1 174 ? 10.797 3.896 12.169 1.00 97.88 174 PHE A N 1
ATOM 1223 C CA . PHE A 1 174 ? 10.191 5.218 11.992 1.00 97.88 174 PHE A CA 1
ATOM 1224 C C . PHE A 1 174 ? 9.060 5.220 10.957 1.00 97.88 174 PHE A C 1
ATOM 1226 O O . PHE A 1 174 ? 8.039 5.878 11.174 1.00 97.88 174 PHE A O 1
ATOM 1233 N N . VAL A 1 175 ? 9.184 4.438 9.878 1.00 97.31 175 VAL A N 1
ATOM 1234 C CA . VAL A 1 175 ? 8.089 4.196 8.924 1.00 97.31 175 VAL A CA 1
ATOM 1235 C C . VAL A 1 175 ? 6.905 3.562 9.662 1.00 97.31 175 VAL A C 1
ATOM 1237 O O . VAL A 1 175 ? 5.802 4.111 9.645 1.00 97.31 175 VAL A O 1
ATOM 1240 N N . ALA A 1 176 ? 7.130 2.449 10.373 1.00 97.19 176 ALA A N 1
ATOM 1241 C CA . ALA A 1 176 ? 6.082 1.736 11.104 1.00 97.19 176 ALA A CA 1
ATOM 1242 C C . ALA A 1 176 ? 5.341 2.648 12.102 1.00 97.19 176 ALA A C 1
ATOM 1244 O O . ALA A 1 176 ? 4.110 2.724 12.077 1.00 97.19 176 ALA A O 1
ATOM 1245 N N . LEU A 1 177 ? 6.080 3.401 12.922 1.00 97.38 177 LEU A N 1
ATOM 1246 C CA . LEU A 1 177 ? 5.529 4.330 13.912 1.00 97.38 177 LEU A CA 1
ATOM 1247 C C . LEU A 1 177 ? 4.733 5.476 13.275 1.00 97.38 177 LEU A C 1
ATOM 1249 O O . LEU A 1 177 ? 3.626 5.775 13.730 1.00 97.38 177 LEU A O 1
ATOM 1253 N N . THR A 1 178 ? 5.242 6.080 12.195 1.00 97.44 178 THR A N 1
ATOM 1254 C CA . THR A 1 178 ? 4.539 7.152 11.466 1.00 97.44 178 THR A CA 1
ATOM 1255 C C . THR A 1 178 ? 3.175 6.677 10.966 1.00 97.44 178 THR A C 1
ATOM 1257 O O . THR A 1 178 ? 2.176 7.385 11.111 1.00 97.44 178 THR A O 1
ATOM 1260 N N . TYR A 1 179 ? 3.102 5.460 10.417 1.00 96.31 179 TYR A N 1
ATOM 1261 C CA . TYR A 1 179 ? 1.845 4.884 9.937 1.00 96.31 179 TYR A CA 1
ATOM 1262 C C . TYR A 1 179 ? 0.830 4.619 11.055 1.00 96.31 179 TYR A C 1
ATOM 1264 O O . TYR A 1 179 ? -0.360 4.853 10.841 1.00 96.31 179 TYR A O 1
ATOM 1272 N N . VAL A 1 180 ? 1.268 4.194 12.245 1.00 97.12 180 VAL A N 1
ATOM 1273 C CA . VAL A 1 180 ? 0.374 3.949 13.392 1.00 97.12 180 VAL A CA 1
ATOM 1274 C C . VAL A 1 180 ? -0.134 5.260 14.015 1.00 97.12 180 VAL A C 1
ATOM 1276 O O . VAL A 1 180 ? -1.328 5.374 14.293 1.00 97.12 180 VAL A O 1
ATOM 1279 N N . TRP A 1 181 ? 0.710 6.289 14.165 1.00 96.06 181 TRP A N 1
ATOM 1280 C CA . TRP A 1 181 ? 0.265 7.605 14.655 1.00 96.06 181 TRP A CA 1
ATOM 1281 C C . TRP A 1 181 ? -0.754 8.262 13.715 1.00 96.06 181 TRP A C 1
ATOM 1283 O O . TRP A 1 181 ? -1.823 8.701 14.147 1.00 96.06 181 TRP A O 1
ATOM 1293 N N . VAL A 1 182 ? -0.456 8.291 12.411 1.00 95.56 182 VAL A N 1
ATOM 1294 C CA . VAL A 1 182 ? -1.368 8.842 11.396 1.00 95.56 182 VAL A CA 1
ATOM 1295 C C . VAL A 1 182 ? -2.664 8.030 11.332 1.00 95.56 182 VAL A C 1
ATOM 1297 O O . VAL A 1 182 ? -3.744 8.613 11.217 1.00 95.56 182 VAL A O 1
ATOM 1300 N N . ALA A 1 183 ? -2.596 6.705 11.485 1.00 95.19 183 ALA A N 1
ATOM 1301 C CA . ALA A 1 183 ? -3.775 5.855 11.568 1.00 95.19 183 ALA A CA 1
ATOM 1302 C C . ALA A 1 183 ? -4.726 6.220 12.717 1.00 95.19 183 ALA A C 1
ATOM 1304 O O . ALA A 1 183 ? -5.931 6.270 12.478 1.00 95.19 183 ALA A O 1
ATOM 1305 N N . GLY A 1 184 ? -4.215 6.553 13.907 1.00 94.06 184 GLY A N 1
ATOM 1306 C CA . GLY A 1 184 ? -5.051 7.073 14.995 1.00 94.06 184 GLY A CA 1
ATOM 1307 C C . GLY A 1 184 ? -5.849 8.309 14.559 1.00 94.06 184 GLY A C 1
ATOM 1308 O O . GLY A 1 184 ? -7.062 8.376 14.756 1.00 94.06 184 GLY A O 1
ATOM 1309 N N . SER A 1 185 ? -5.205 9.253 13.862 1.00 92.94 185 SER A N 1
ATOM 1310 C CA . SER A 1 185 ? -5.894 10.442 13.336 1.00 92.94 185 SER A CA 1
ATOM 1311 C C . SER A 1 185 ? -6.929 10.129 12.243 1.00 92.94 185 SER A C 1
ATOM 1313 O O . SER A 1 185 ? -7.974 10.779 12.184 1.00 92.94 185 SER A O 1
ATOM 1315 N N . ARG A 1 186 ? -6.698 9.089 11.427 1.00 92.00 186 ARG A N 1
ATOM 1316 C CA . ARG A 1 186 ? -7.690 8.591 10.460 1.00 92.00 186 ARG A CA 1
ATOM 1317 C C . ARG A 1 186 ? -8.883 7.926 11.151 1.00 92.00 186 ARG A C 1
ATOM 1319 O O . ARG A 1 186 ? -10.000 8.108 10.684 1.00 92.00 186 ARG A O 1
ATOM 1326 N N . GLY A 1 187 ? -8.676 7.229 12.273 1.00 90.56 187 GLY A N 1
ATOM 1327 C CA . GLY A 1 187 ? -9.755 6.702 13.122 1.00 90.56 187 GLY A CA 1
ATOM 1328 C C . GLY A 1 187 ? -10.703 7.802 13.618 1.00 90.56 187 GLY A C 1
ATOM 1329 O O . GLY A 1 187 ? -11.918 7.646 13.558 1.00 90.56 187 GLY A O 1
ATOM 1330 N N . LEU A 1 188 ? -10.152 8.973 13.962 1.00 90.06 188 LEU A N 1
ATOM 1331 C CA . LEU A 1 188 ? -10.903 10.196 14.292 1.00 90.06 188 LEU A CA 1
ATOM 1332 C C . LEU A 1 188 ? -11.571 10.882 13.080 1.00 90.06 188 LEU A C 1
ATOM 1334 O O . LEU A 1 188 ? -12.071 11.996 13.208 1.00 90.06 188 LEU A O 1
ATOM 1338 N N . LYS A 1 189 ? -11.554 10.263 11.891 1.00 88.38 189 LYS A N 1
ATOM 1339 C CA . LYS A 1 189 ? -12.033 10.831 10.615 1.00 88.38 189 LYS A CA 1
ATOM 1340 C C . LYS A 1 189 ? -11.254 12.100 10.176 1.00 88.38 189 LYS A C 1
ATOM 1342 O O . LYS A 1 189 ? -11.654 12.783 9.236 1.00 88.38 189 LYS A O 1
ATOM 1347 N N . VAL A 1 190 ? -10.082 12.384 10.770 1.00 88.06 190 VAL A N 1
ATOM 1348 C CA . VAL A 1 190 ? -9.239 13.566 10.478 1.00 88.06 190 VAL A CA 1
ATOM 1349 C C . VAL A 1 190 ? -8.112 13.233 9.490 1.00 88.06 190 VAL A C 1
ATOM 1351 O O . VAL A 1 190 ? -6.994 12.886 9.869 1.00 88.06 190 VAL A O 1
ATOM 1354 N N . MET A 1 191 ? -8.385 13.386 8.191 1.00 84.62 191 MET A N 1
ATOM 1355 C CA . MET A 1 191 ? -7.470 12.947 7.121 1.00 84.62 191 MET A CA 1
ATOM 1356 C C . MET A 1 191 ? -6.203 13.802 6.943 1.00 84.62 191 MET A C 1
ATOM 1358 O O . MET A 1 191 ? -5.178 13.274 6.505 1.00 84.62 191 MET A O 1
ATOM 1362 N N . ARG A 1 192 ? -6.243 15.095 7.304 1.00 86.62 192 ARG A N 1
ATOM 1363 C CA . ARG A 1 192 ? -5.193 16.094 6.997 1.00 86.62 192 ARG A CA 1
ATOM 1364 C C . ARG A 1 192 ? -3.775 15.723 7.450 1.00 86.62 192 ARG A C 1
ATOM 1366 O O . ARG A 1 192 ? -2.814 16.112 6.801 1.00 86.62 192 ARG A O 1
ATOM 1373 N N . HIS A 1 193 ? -3.612 14.943 8.519 1.00 89.44 193 HIS A N 1
ATOM 1374 C CA . HIS A 1 193 ? -2.275 14.537 8.977 1.00 89.44 193 HIS A CA 1
ATOM 1375 C C . HIS A 1 193 ? -1.644 13.474 8.065 1.00 89.44 193 HIS A C 1
ATOM 1377 O O . HIS A 1 193 ? -0.426 13.438 7.938 1.00 89.44 193 HIS A O 1
ATOM 1383 N N . THR A 1 194 ? -2.452 12.662 7.373 1.00 88.19 194 THR A N 1
ATOM 1384 C CA . THR A 1 194 ? -1.970 11.746 6.320 1.00 88.19 194 THR A CA 1
ATOM 1385 C C . THR A 1 194 ? -1.365 12.546 5.170 1.00 88.19 194 THR A C 1
ATOM 1387 O O . THR A 1 194 ? -0.239 12.281 4.759 1.00 88.19 194 THR A O 1
ATOM 1390 N N . LEU A 1 195 ? -2.087 13.581 4.723 1.00 86.94 195 LEU A N 1
ATOM 1391 C CA . LEU A 1 195 ? -1.634 14.540 3.717 1.00 86.94 195 LEU A CA 1
ATOM 1392 C C . LEU A 1 195 ? -0.320 15.210 4.138 1.00 86.94 195 LEU A C 1
ATOM 1394 O O . LEU A 1 195 ? 0.686 15.063 3.449 1.00 86.94 195 LEU A O 1
ATOM 1398 N N . TYR A 1 196 ? -0.310 15.903 5.278 1.00 91.19 196 TYR A N 1
ATOM 1399 C CA . TYR A 1 196 ? 0.855 16.687 5.678 1.00 91.19 196 TYR A CA 1
ATOM 1400 C C . TYR A 1 196 ? 2.069 15.826 6.016 1.00 91.19 196 TYR A C 1
ATOM 1402 O O . TYR A 1 196 ? 3.161 16.174 5.592 1.00 91.19 196 TYR A O 1
ATOM 1410 N N . VAL A 1 197 ? 1.909 14.710 6.735 1.00 93.12 197 VAL A N 1
ATOM 1411 C CA . VAL A 1 197 ? 3.054 13.910 7.199 1.00 93.12 197 VAL A CA 1
ATOM 1412 C C . VAL A 1 197 ? 3.539 12.921 6.140 1.00 93.12 197 VAL A C 1
ATOM 1414 O O . VAL A 1 197 ? 4.722 12.918 5.815 1.00 93.12 197 VAL A O 1
ATOM 1417 N N . GLN A 1 198 ? 2.654 12.069 5.612 1.00 89.00 198 GLN A N 1
ATOM 1418 C CA . GLN A 1 198 ? 3.066 10.955 4.745 1.00 89.00 198 GLN A CA 1
ATOM 1419 C C . GLN A 1 198 ? 3.234 11.392 3.293 1.00 89.00 198 GLN A C 1
ATOM 1421 O O . GLN A 1 198 ? 4.216 11.034 2.653 1.00 89.00 198 GLN A O 1
ATOM 1426 N N . TRP A 1 199 ? 2.271 12.153 2.772 1.00 88.06 199 TRP A N 1
ATOM 1427 C CA . TRP A 1 199 ? 2.229 12.456 1.346 1.00 88.06 199 TRP A CA 1
ATOM 1428 C C . TRP A 1 199 ? 3.031 13.706 0.955 1.00 88.06 199 TRP A C 1
ATOM 1430 O O . TRP A 1 199 ? 3.615 13.735 -0.123 1.00 88.06 199 TRP A O 1
ATOM 1440 N N . MET A 1 200 ? 3.092 14.726 1.819 1.00 90.00 200 MET A N 1
ATOM 1441 C CA . MET A 1 200 ? 3.819 15.974 1.542 1.00 90.00 200 MET A CA 1
ATOM 1442 C C . MET A 1 200 ? 5.168 16.057 2.261 1.00 90.00 200 MET A C 1
ATOM 1444 O O . MET A 1 200 ? 6.198 16.169 1.601 1.00 90.00 200 MET A O 1
ATOM 1448 N N . ALA A 1 201 ? 5.191 16.013 3.599 1.00 91.38 201 ALA A N 1
ATOM 1449 C CA . ALA A 1 201 ? 6.422 16.254 4.350 1.00 91.38 201 ALA A CA 1
ATOM 1450 C C . ALA A 1 201 ? 7.479 15.184 4.077 1.00 91.38 201 ALA A C 1
ATOM 1452 O O . ALA A 1 201 ? 8.608 15.549 3.784 1.00 91.38 201 ALA A O 1
ATOM 1453 N N . GLN A 1 202 ? 7.142 13.892 4.116 1.00 94.25 202 GLN A N 1
ATOM 1454 C CA . GLN A 1 202 ? 8.136 12.830 3.941 1.00 94.25 202 GLN A CA 1
ATOM 1455 C C . GLN A 1 202 ? 8.978 12.951 2.647 1.00 94.25 202 GLN A C 1
ATOM 1457 O O . GLN A 1 202 ? 10.204 13.008 2.777 1.00 94.25 202 GLN A O 1
ATOM 1462 N N . PRO A 1 203 ? 8.409 13.046 1.425 1.00 93.19 203 PRO A N 1
ATOM 1463 C CA . PRO A 1 203 ? 9.216 13.166 0.208 1.00 93.19 203 PRO A CA 1
ATOM 1464 C C . PRO A 1 203 ? 9.961 14.507 0.109 1.00 93.19 203 PRO A C 1
ATOM 1466 O O . PRO A 1 203 ? 11.103 14.533 -0.347 1.00 93.19 203 PRO A O 1
ATOM 1469 N N . LEU A 1 204 ? 9.370 15.616 0.574 1.00 94.31 204 LEU A N 1
ATOM 1470 C CA . LEU A 1 204 ? 10.032 16.928 0.566 1.00 94.31 204 LEU A CA 1
ATOM 1471 C C . LEU A 1 204 ? 11.212 16.976 1.551 1.00 94.31 204 LEU A C 1
ATOM 1473 O O . LEU A 1 204 ? 12.302 17.418 1.192 1.00 94.31 204 LEU A O 1
ATOM 1477 N N . LEU A 1 205 ? 11.022 16.460 2.768 1.00 95.69 205 LEU A N 1
ATOM 1478 C CA . LEU A 1 205 ? 12.075 16.304 3.769 1.00 95.69 205 LEU A CA 1
ATOM 1479 C C . LEU A 1 205 ? 13.173 15.369 3.271 1.00 95.69 205 LEU A C 1
ATOM 1481 O O . LEU A 1 205 ? 14.341 15.655 3.502 1.00 95.69 205 LEU A O 1
ATOM 1485 N N . TRP A 1 206 ? 12.830 14.286 2.566 1.00 96.62 206 TRP A N 1
ATOM 1486 C CA . TRP A 1 206 ? 13.829 13.400 1.975 1.00 96.62 206 TRP A CA 1
ATOM 1487 C C . TRP A 1 206 ? 14.717 14.141 0.967 1.00 96.62 206 TRP A C 1
ATOM 1489 O O . TRP A 1 206 ? 15.937 14.067 1.094 1.00 96.62 206 TRP A O 1
ATOM 1499 N N . ILE A 1 207 ? 14.140 14.918 0.041 1.00 95.69 207 ILE A N 1
ATOM 1500 C CA . ILE A 1 207 ? 14.910 15.732 -0.918 1.00 95.69 207 ILE A CA 1
ATOM 1501 C C . ILE A 1 207 ? 15.818 16.734 -0.191 1.00 95.69 207 ILE A C 1
ATOM 1503 O O . ILE A 1 207 ? 17.012 16.795 -0.481 1.00 95.69 207 ILE A O 1
ATOM 1507 N N . VAL A 1 208 ? 15.281 17.495 0.768 1.00 96.81 208 VAL A N 1
ATOM 1508 C CA . VAL A 1 208 ? 16.048 18.516 1.505 1.00 96.81 208 VAL A CA 1
ATOM 1509 C C . VAL A 1 208 ? 17.190 17.881 2.305 1.00 96.81 208 VAL A C 1
ATOM 1511 O O . VAL A 1 208 ? 18.334 18.319 2.195 1.00 96.81 208 VAL A O 1
ATOM 1514 N N . LEU A 1 209 ? 16.917 16.815 3.061 1.00 96.81 209 LEU A N 1
ATOM 1515 C CA . LEU A 1 209 ? 17.929 16.114 3.858 1.00 96.81 209 LEU A CA 1
ATOM 1516 C C . LEU A 1 209 ? 18.982 15.427 2.978 1.00 96.81 209 LEU A C 1
ATOM 1518 O O . LEU A 1 209 ? 20.147 15.379 3.360 1.00 96.81 209 LEU A O 1
ATOM 1522 N N . MET A 1 210 ? 18.603 14.939 1.794 1.00 96.12 210 MET A N 1
ATOM 1523 C CA . MET A 1 210 ? 19.523 14.334 0.827 1.00 96.12 210 MET A CA 1
ATOM 1524 C C . MET A 1 210 ? 20.487 15.375 0.254 1.00 96.12 210 MET A C 1
ATOM 1526 O O . MET A 1 210 ? 21.693 15.139 0.229 1.00 96.12 210 MET A O 1
ATOM 1530 N N . LEU A 1 211 ? 19.979 16.554 -0.121 1.00 96.06 211 LEU A N 1
ATOM 1531 C CA . LEU A 1 211 ? 20.810 17.673 -0.575 1.00 96.06 211 LEU A CA 1
ATOM 1532 C C . LEU A 1 211 ? 21.784 18.155 0.510 1.00 96.06 211 LEU A C 1
ATOM 1534 O O . LEU A 1 211 ? 22.928 18.462 0.182 1.00 96.06 211 LEU A O 1
ATOM 1538 N N . VAL A 1 212 ? 21.362 18.186 1.780 1.00 96.38 212 VAL A N 1
ATOM 1539 C CA . VAL A 1 212 ? 22.217 18.560 2.923 1.00 96.38 212 VAL A CA 1
ATOM 1540 C C . VAL A 1 212 ? 23.281 17.493 3.209 1.00 96.38 212 VAL A C 1
ATOM 1542 O O . VAL A 1 212 ? 24.461 17.821 3.296 1.00 96.38 212 VAL A O 1
ATOM 1545 N N . LEU A 1 213 ? 22.907 16.213 3.313 1.00 94.62 213 LEU A N 1
ATOM 1546 C CA . LEU A 1 213 ? 23.852 15.128 3.622 1.00 94.62 213 LEU A CA 1
ATOM 1547 C C . LEU A 1 213 ? 24.896 14.915 2.514 1.00 94.62 213 LEU A C 1
ATOM 1549 O O . LEU A 1 213 ? 26.048 14.593 2.809 1.00 94.62 213 LEU A O 1
ATOM 1553 N N . TRP A 1 214 ? 24.542 15.170 1.251 1.00 95.75 214 TRP A N 1
ATOM 1554 C CA . TRP A 1 214 ? 25.501 15.156 0.142 1.00 95.75 214 TRP A CA 1
ATOM 1555 C C . TRP A 1 214 ? 26.530 16.296 0.170 1.00 95.75 214 TRP A C 1
ATOM 1557 O O . TRP A 1 214 ? 27.548 16.157 -0.505 1.00 95.75 214 TRP A O 1
ATOM 1567 N N . GLN A 1 215 ? 26.330 17.369 0.952 1.00 95.69 215 GLN A N 1
ATOM 1568 C CA . GLN A 1 215 ? 27.394 18.362 1.190 1.00 95.69 215 GLN A CA 1
ATOM 1569 C C . GLN A 1 215 ? 28.525 17.794 2.063 1.00 95.69 215 GLN A C 1
ATOM 1571 O O . GLN A 1 215 ? 29.637 18.308 2.028 1.00 95.69 215 GLN A O 1
ATOM 1576 N N . ILE A 1 216 ? 28.244 16.741 2.841 1.00 93.38 216 ILE A N 1
ATOM 1577 C CA . ILE A 1 216 ? 29.228 16.053 3.685 1.00 93.38 216 ILE A CA 1
ATOM 1578 C C . ILE A 1 216 ? 29.907 14.952 2.865 1.00 93.38 216 ILE A C 1
ATOM 1580 O O . ILE A 1 216 ? 31.104 15.010 2.598 1.00 93.38 216 ILE A O 1
ATOM 1584 N N . HIS A 1 217 ? 29.126 13.963 2.416 1.00 92.19 217 HIS A N 1
ATOM 1585 C CA . HIS A 1 217 ? 29.605 12.873 1.568 1.00 92.19 217 HIS A CA 1
ATOM 1586 C C . HIS A 1 217 ? 28.540 12.484 0.542 1.00 92.19 217 HIS A C 1
ATOM 1588 O O . HIS A 1 217 ? 27.446 12.024 0.875 1.00 92.19 217 HIS A O 1
ATOM 1594 N N . LYS A 1 218 ? 28.873 12.633 -0.739 1.00 91.81 218 LYS A N 1
ATOM 1595 C CA . LYS A 1 218 ? 27.981 12.299 -1.848 1.00 91.81 218 LYS A CA 1
ATOM 1596 C C . LYS A 1 218 ? 28.040 10.803 -2.169 1.00 91.81 218 LYS A C 1
ATOM 1598 O O . LYS A 1 218 ? 28.797 10.382 -3.035 1.00 91.81 218 LYS A O 1
ATOM 1603 N N . THR A 1 219 ? 27.235 10.015 -1.457 1.00 93.25 219 THR A N 1
ATOM 1604 C CA . THR A 1 219 ? 27.071 8.567 -1.677 1.00 93.25 219 THR A CA 1
ATOM 1605 C C . THR A 1 219 ? 25.596 8.162 -1.721 1.00 93.25 219 THR A C 1
ATOM 1607 O O . THR A 1 219 ? 24.705 8.877 -1.245 1.00 93.25 219 THR A O 1
ATOM 1610 N N . GLU A 1 220 ? 25.337 6.987 -2.283 1.00 91.69 220 GLU A N 1
ATOM 1611 C CA . GLU A 1 220 ? 24.038 6.311 -2.354 1.00 91.69 220 GLU A CA 1
ATOM 1612 C C . GLU A 1 220 ? 23.518 6.038 -0.939 1.00 91.69 220 GLU A C 1
ATOM 1614 O O . GLU A 1 220 ? 22.359 6.304 -0.617 1.00 91.69 220 GLU A O 1
ATOM 1619 N N . ALA A 1 221 ? 24.405 5.582 -0.050 1.00 92.75 221 ALA A N 1
ATOM 1620 C CA . ALA A 1 221 ? 24.081 5.341 1.350 1.00 92.75 221 ALA A CA 1
ATOM 1621 C C . ALA A 1 221 ? 23.591 6.618 2.056 1.00 92.75 221 ALA A C 1
ATOM 1623 O O . ALA A 1 221 ? 22.634 6.546 2.824 1.00 92.75 221 ALA A O 1
ATOM 1624 N N . MET A 1 222 ? 24.169 7.793 1.767 1.00 94.81 222 MET A N 1
ATOM 1625 C CA . MET A 1 222 ? 23.700 9.063 2.344 1.00 94.81 222 MET A CA 1
ATOM 1626 C C . MET A 1 222 ? 22.310 9.477 1.840 1.00 94.81 222 MET A C 1
ATOM 1628 O O . MET A 1 222 ? 21.531 10.039 2.610 1.00 94.81 222 MET A O 1
ATOM 1632 N N . ALA A 1 223 ? 21.934 9.118 0.608 1.00 95.25 223 ALA A N 1
ATOM 1633 C CA . ALA A 1 223 ? 20.563 9.300 0.124 1.00 95.25 223 ALA A CA 1
ATOM 1634 C C . ALA A 1 223 ? 19.551 8.409 0.874 1.00 95.25 223 ALA A C 1
ATOM 1636 O O . ALA A 1 223 ? 18.422 8.833 1.131 1.00 95.25 223 ALA A O 1
ATOM 1637 N N . VAL A 1 224 ? 19.949 7.201 1.290 1.00 96.00 224 VAL A N 1
ATOM 1638 C CA . VAL A 1 224 ? 19.101 6.320 2.116 1.00 96.00 224 VAL A CA 1
ATOM 1639 C C . VAL A 1 224 ? 19.112 6.735 3.597 1.00 96.00 224 VAL A C 1
ATOM 1641 O O . VAL A 1 224 ? 18.083 6.642 4.265 1.00 96.00 224 VAL A O 1
ATOM 1644 N N . TRP A 1 225 ? 20.208 7.295 4.119 1.00 96.88 225 TRP A N 1
ATOM 1645 C CA . TRP A 1 225 ? 20.212 7.931 5.445 1.00 96.88 225 TRP A CA 1
ATOM 1646 C C . TRP A 1 225 ? 19.296 9.158 5.494 1.00 96.88 225 TRP A C 1
ATOM 1648 O O . TRP A 1 225 ? 18.551 9.319 6.461 1.00 96.88 225 TRP A O 1
ATOM 1658 N N . ALA A 1 226 ? 19.255 9.965 4.429 1.00 97.19 226 ALA A N 1
ATOM 1659 C CA . ALA A 1 226 ? 18.276 11.041 4.282 1.00 97.19 226 ALA A CA 1
ATOM 1660 C C . ALA A 1 226 ? 16.830 10.518 4.315 1.00 97.19 226 ALA A C 1
ATOM 1662 O O . ALA A 1 226 ? 15.961 11.137 4.930 1.00 97.19 226 ALA A O 1
ATOM 1663 N N . TYR A 1 227 ? 16.568 9.357 3.704 1.00 96.69 227 TYR A N 1
ATOM 1664 C CA . TYR A 1 227 ? 15.261 8.699 3.764 1.00 96.69 227 TYR A CA 1
ATOM 1665 C C . TYR A 1 227 ? 14.912 8.290 5.203 1.00 96.69 227 TYR A C 1
ATOM 1667 O O . TYR A 1 227 ? 13.837 8.644 5.692 1.00 96.69 227 TYR A O 1
ATOM 1675 N N . ALA A 1 228 ? 15.830 7.636 5.924 1.00 97.25 228 ALA A N 1
ATOM 1676 C CA . ALA A 1 228 ? 15.641 7.272 7.331 1.00 97.25 228 ALA A CA 1
ATOM 1677 C C . ALA A 1 228 ? 15.390 8.501 8.229 1.00 97.25 228 ALA A C 1
ATOM 1679 O O . ALA A 1 228 ? 14.456 8.503 9.035 1.00 97.25 228 ALA A O 1
ATOM 1680 N N . ALA A 1 229 ? 16.158 9.577 8.039 1.00 97.62 229 ALA A N 1
ATOM 1681 C CA . ALA A 1 229 ? 15.982 10.841 8.749 1.00 97.62 229 ALA A CA 1
ATOM 1682 C C . ALA A 1 229 ? 14.634 11.517 8.420 1.00 97.62 229 ALA A C 1
ATOM 1684 O O . ALA A 1 229 ? 13.963 12.013 9.328 1.00 97.62 229 ALA A O 1
ATOM 1685 N N . SER A 1 230 ? 14.178 11.464 7.159 1.00 97.31 230 SER A N 1
ATOM 1686 C CA . SER A 1 230 ? 12.862 11.987 6.754 1.00 97.31 230 SER A CA 1
ATOM 1687 C C . SER A 1 230 ? 11.712 11.278 7.477 1.00 97.31 230 SER A C 1
ATOM 1689 O O . SER A 1 230 ? 10.775 11.935 7.936 1.00 97.31 230 SER A O 1
ATOM 1691 N N . TRP A 1 231 ? 11.803 9.955 7.663 1.00 97.38 231 TRP A N 1
ATOM 1692 C CA . TRP A 1 231 ? 10.816 9.181 8.418 1.00 97.38 231 TRP A CA 1
ATOM 1693 C C . TRP A 1 231 ? 10.914 9.406 9.925 1.00 97.38 231 TRP A C 1
ATOM 1695 O O . TRP A 1 231 ? 9.880 9.457 10.585 1.00 97.38 231 TRP A O 1
ATOM 1705 N N . CYS A 1 232 ? 12.115 9.599 10.475 1.00 97.25 232 CYS A N 1
ATOM 1706 C CA . CYS A 1 232 ? 12.291 9.979 11.877 1.00 97.25 232 CYS A CA 1
ATOM 1707 C C . CYS A 1 232 ? 11.563 11.301 12.182 1.00 97.25 232 CYS A C 1
ATOM 1709 O O . CYS A 1 232 ? 10.699 11.350 13.062 1.00 97.25 232 CYS A O 1
ATOM 1711 N N . LEU A 1 233 ? 11.810 12.343 11.381 1.00 97.25 233 LEU A N 1
ATOM 1712 C CA . LEU A 1 233 ? 11.145 13.639 11.529 1.00 97.25 233 LEU A CA 1
ATOM 1713 C C . LEU A 1 233 ? 9.629 13.552 11.260 1.00 97.25 233 LEU A C 1
ATOM 1715 O O . LEU A 1 233 ? 8.837 14.139 11.999 1.00 97.25 233 LEU A O 1
ATOM 1719 N N . SER A 1 234 ? 9.209 12.745 10.281 1.00 95.88 234 SER A N 1
ATOM 1720 C CA . SER A 1 234 ? 7.788 12.456 10.024 1.00 95.88 234 SER A CA 1
ATOM 1721 C C . SER A 1 234 ? 7.108 11.752 11.208 1.00 95.88 234 SER A C 1
ATOM 1723 O O . SER A 1 234 ? 5.975 12.084 11.549 1.00 95.88 234 SER A O 1
ATOM 1725 N N . SER A 1 235 ? 7.801 10.841 11.897 1.00 96.06 235 SER A N 1
ATOM 1726 C CA . SER A 1 235 ? 7.303 10.158 13.099 1.00 96.06 235 SER A CA 1
ATOM 1727 C C . SER A 1 235 ? 7.152 11.123 14.279 1.00 96.06 235 SER A C 1
ATOM 1729 O O . SER A 1 235 ? 6.161 11.054 15.011 1.00 96.06 235 SER A O 1
ATOM 1731 N N . VAL A 1 236 ? 8.093 12.061 14.452 1.00 96.38 236 VAL A N 1
ATOM 1732 C CA . VAL A 1 236 ? 7.993 13.135 15.459 1.00 96.38 236 VAL A CA 1
ATOM 1733 C C . VAL A 1 236 ? 6.796 14.043 15.160 1.00 96.38 236 VAL A C 1
ATOM 1735 O O . VAL A 1 236 ? 5.974 14.276 16.049 1.00 96.38 236 VAL A O 1
ATOM 1738 N N . ALA A 1 237 ? 6.629 14.479 13.907 1.00 95.88 237 ALA A N 1
ATOM 1739 C CA . ALA A 1 237 ? 5.478 15.275 13.480 1.00 95.88 237 ALA A CA 1
ATOM 1740 C C . ALA A 1 237 ? 4.146 14.525 13.677 1.00 95.88 237 ALA A C 1
ATOM 1742 O O . ALA A 1 237 ? 3.190 15.088 14.211 1.00 95.88 237 ALA A O 1
ATOM 1743 N N . ALA A 1 238 ? 4.082 13.235 13.327 1.00 95.81 238 ALA A N 1
ATOM 1744 C CA . ALA A 1 238 ? 2.898 12.402 13.531 1.00 95.81 238 ALA A CA 1
ATOM 1745 C C . ALA A 1 238 ? 2.526 12.266 15.016 1.00 95.81 238 ALA A C 1
ATOM 1747 O O . ALA A 1 238 ? 1.352 12.384 15.369 1.00 95.81 238 ALA A O 1
ATOM 1748 N N . ARG A 1 239 ? 3.519 12.070 15.895 1.00 95.81 239 ARG A N 1
ATOM 1749 C CA . ARG A 1 239 ? 3.320 12.038 17.351 1.00 95.81 239 ARG A CA 1
ATOM 1750 C C . ARG A 1 239 ? 2.816 13.381 17.879 1.00 95.81 239 ARG A C 1
ATOM 1752 O O . ARG A 1 239 ? 1.900 13.390 18.699 1.00 95.81 239 ARG A O 1
ATOM 1759 N N . PHE A 1 240 ? 3.382 14.494 17.410 1.00 94.50 240 PHE A N 1
ATOM 1760 C CA . PHE A 1 240 ? 2.940 15.840 17.783 1.00 94.50 240 PHE A CA 1
ATOM 1761 C C . PHE A 1 240 ? 1.476 16.075 17.382 1.00 94.50 240 PHE A C 1
ATOM 1763 O O . PHE A 1 240 ? 0.649 16.378 18.245 1.00 94.50 240 PHE A O 1
ATOM 1770 N N . PHE A 1 241 ? 1.118 15.828 16.117 1.00 93.12 241 PHE A N 1
ATOM 1771 C CA . PHE A 1 241 ? -0.263 15.951 15.639 1.00 93.12 241 PHE A CA 1
ATOM 1772 C C . PHE A 1 241 ? -1.237 14.999 16.341 1.00 93.12 241 PHE A C 1
ATOM 1774 O O . PHE A 1 241 ? -2.357 15.396 16.648 1.00 93.12 241 PHE A O 1
ATOM 1781 N N . TRP A 1 242 ? -0.833 13.762 16.650 1.00 93.00 242 TRP A N 1
ATOM 1782 C CA . TRP A 1 242 ? -1.656 12.875 17.472 1.00 93.00 242 TRP A CA 1
ATOM 1783 C C . TRP A 1 242 ? -1.871 13.450 18.876 1.00 93.00 242 TRP A C 1
ATOM 1785 O O . TRP A 1 242 ? -2.988 13.423 19.394 1.00 93.00 242 TRP A O 1
ATOM 1795 N N . SER A 1 243 ? -0.825 13.995 19.501 1.00 89.56 243 SER A N 1
ATOM 1796 C CA . SER A 1 243 ? -0.911 14.518 20.866 1.00 89.56 243 SER A CA 1
ATOM 1797 C C . SER A 1 243 ? -1.885 15.694 21.000 1.00 89.56 243 SER A C 1
ATOM 1799 O O . SER A 1 243 ? -2.575 15.760 22.017 1.00 89.56 243 SER A O 1
ATOM 1801 N N . SER A 1 244 ? -2.010 16.544 19.971 1.00 86.88 244 SER A N 1
ATOM 1802 C CA . SER A 1 244 ? -2.898 17.714 19.970 1.00 86.88 244 SER A CA 1
ATOM 1803 C C . SER A 1 244 ? -4.367 17.399 19.669 1.00 86.88 244 SER A C 1
ATOM 1805 O O . SER A 1 244 ? -5.240 18.111 20.157 1.00 86.88 244 SER A O 1
ATOM 1807 N N . ILE A 1 245 ? -4.670 16.334 18.915 1.00 88.31 245 ILE A N 1
ATOM 1808 C CA . ILE A 1 245 ? -6.061 15.950 18.587 1.00 88.31 245 ILE A CA 1
ATOM 1809 C C . ILE A 1 245 ? -6.675 14.922 19.542 1.00 88.31 245 ILE A C 1
ATOM 1811 O O . ILE A 1 245 ? -7.889 14.759 19.555 1.00 88.31 245 ILE A O 1
ATOM 1815 N N . SER A 1 246 ? -5.861 14.199 20.313 1.00 80.94 246 SER A N 1
ATOM 1816 C CA . SER A 1 246 ? -6.318 13.033 21.088 1.00 80.94 246 SER A CA 1
ATOM 1817 C C . SER A 1 246 ? -6.898 13.348 22.477 1.00 80.94 246 SER A C 1
ATOM 1819 O O . SER A 1 246 ? -7.130 12.419 23.242 1.00 80.94 246 SER A O 1
ATOM 1821 N N . GLY A 1 247 ? -7.139 14.629 22.792 1.00 70.56 247 GLY A N 1
ATOM 1822 C CA . GLY A 1 247 ? -7.773 15.097 24.037 1.00 70.56 247 GLY A CA 1
ATOM 1823 C C . GLY A 1 247 ? -6.876 14.995 25.278 1.00 70.56 247 GLY A C 1
ATOM 1824 O O . GLY A 1 247 ? -6.213 13.985 25.499 1.00 70.56 247 GLY A O 1
ATOM 1825 N N . ALA A 1 248 ? -6.810 16.041 26.105 1.00 56.91 248 ALA A N 1
ATOM 1826 C CA . ALA A 1 248 ? -5.943 16.035 27.286 1.00 56.91 248 ALA A CA 1
ATOM 1827 C C . ALA A 1 248 ? -6.574 15.337 28.507 1.00 56.91 248 ALA A C 1
ATOM 1829 O O . ALA A 1 248 ? -5.866 14.601 29.199 1.00 56.91 248 ALA A O 1
ATOM 1830 N N . ASP A 1 249 ? -7.882 15.512 28.715 1.00 58.66 249 ASP A N 1
ATOM 1831 C CA . ASP A 1 249 ? -8.435 15.599 30.078 1.00 58.66 249 ASP A CA 1
ATOM 1832 C C . ASP A 1 249 ? -9.254 14.389 30.557 1.00 58.66 249 ASP A C 1
ATOM 1834 O O . ASP A 1 249 ? -9.563 14.291 31.740 1.00 58.66 249 ASP A O 1
ATOM 1838 N N . ALA A 1 250 ? -9.557 13.429 29.679 1.00 60.78 250 ALA A N 1
ATOM 1839 C CA . ALA A 1 250 ? -10.167 12.155 30.058 1.00 60.78 250 ALA A CA 1
ATOM 1840 C C . ALA A 1 250 ? -9.257 10.997 29.631 1.00 60.78 250 ALA A C 1
ATOM 1842 O O . ALA A 1 250 ? -9.079 10.739 28.440 1.00 60.78 250 ALA A O 1
ATOM 1843 N N . ARG A 1 251 ? -8.673 10.291 30.604 1.00 74.81 251 ARG A N 1
ATOM 1844 C CA . ARG A 1 251 ? -8.051 8.980 30.388 1.00 74.81 251 ARG A CA 1
ATOM 1845 C C . ARG A 1 251 ? -8.987 7.929 30.951 1.00 74.81 251 ARG A C 1
ATOM 1847 O O . ARG A 1 251 ? -9.239 7.926 32.149 1.00 74.81 251 ARG A O 1
ATOM 1854 N N . GLU A 1 252 ? -9.469 7.050 30.088 1.00 81.56 252 GLU A N 1
ATOM 1855 C CA . GLU A 1 252 ? -10.196 5.857 30.509 1.00 81.56 252 GLU A CA 1
ATOM 1856 C C . GLU A 1 252 ? -9.230 4.669 30.480 1.00 81.56 252 GLU A C 1
ATOM 1858 O O . GLU A 1 252 ? -8.325 4.617 29.637 1.00 81.56 252 GLU A O 1
ATOM 1863 N N . GLU A 1 253 ? -9.379 3.732 31.412 1.00 83.38 253 GLU A N 1
ATOM 1864 C CA . GLU A 1 253 ? -8.570 2.517 31.396 1.00 83.38 253 GLU A CA 1
ATOM 1865 C C . GLU A 1 253 ? -8.911 1.651 30.177 1.00 83.38 253 GLU A C 1
ATOM 1867 O O . GLU A 1 253 ? -10.033 1.646 29.668 1.00 83.38 253 GLU A O 1
ATOM 1872 N N . LEU A 1 254 ? -7.914 0.919 29.676 1.00 83.25 254 LEU A N 1
ATOM 1873 C CA . LEU A 1 254 ? -8.157 -0.078 28.639 1.00 83.25 254 LEU A CA 1
ATOM 1874 C C . LEU A 1 254 ? -8.779 -1.313 29.265 1.00 83.25 254 LEU A C 1
ATOM 1876 O O . LEU A 1 254 ? -8.267 -1.812 30.266 1.00 83.25 254 LEU A O 1
ATOM 1880 N N . GLU A 1 255 ? -9.796 -1.864 28.609 1.00 83.56 255 GLU A N 1
ATOM 1881 C CA . GLU A 1 255 ? -10.390 -3.109 29.076 1.00 83.56 255 GLU A CA 1
ATOM 1882 C C . GLU A 1 255 ? -9.354 -4.247 29.140 1.00 83.56 255 GLU A C 1
ATOM 1884 O O . GLU A 1 255 ? -8.494 -4.370 28.247 1.00 83.56 255 GLU A O 1
ATOM 1889 N N . PRO A 1 256 ? -9.428 -5.106 30.175 1.00 82.75 256 PRO A N 1
ATOM 1890 C CA . PRO A 1 256 ? -8.600 -6.296 30.279 1.00 82.75 256 PRO A CA 1
ATOM 1891 C C . PRO A 1 256 ? -8.641 -7.114 28.983 1.00 82.75 256 PRO A C 1
ATOM 1893 O O . PRO A 1 256 ? -9.697 -7.493 28.487 1.00 82.75 256 PRO A O 1
ATOM 1896 N N . GLY A 1 257 ? -7.467 -7.376 28.405 1.00 85.25 257 GLY A N 1
ATOM 1897 C CA . GLY A 1 257 ? -7.349 -8.106 27.139 1.00 85.25 257 GLY A CA 1
ATOM 1898 C C . GLY A 1 257 ? -7.326 -7.249 25.865 1.00 85.25 257 GLY A C 1
ATOM 1899 O O . GLY A 1 257 ? -7.067 -7.810 24.800 1.00 85.25 257 GLY A O 1
ATOM 1900 N N . ALA A 1 258 ? -7.464 -5.916 25.928 1.00 87.06 258 ALA A N 1
ATOM 1901 C CA . ALA A 1 258 ? -7.340 -5.040 24.750 1.00 87.06 258 ALA A CA 1
ATOM 1902 C C . ALA A 1 258 ? -6.021 -5.251 23.970 1.00 87.06 258 ALA A C 1
ATOM 1904 O O . ALA A 1 258 ? -6.013 -5.293 22.739 1.00 87.06 258 ALA A O 1
ATOM 1905 N N . ALA A 1 259 ? -4.904 -5.481 24.672 1.00 86.69 259 ALA A N 1
ATOM 1906 C CA . ALA A 1 259 ? -3.624 -5.834 24.049 1.00 86.69 259 ALA A CA 1
ATOM 1907 C C . ALA A 1 259 ? -3.670 -7.192 23.317 1.00 86.69 259 ALA A C 1
ATOM 1909 O O . ALA A 1 259 ? -3.142 -7.317 22.213 1.00 86.69 259 ALA A O 1
ATOM 1910 N N . GLY A 1 260 ? -4.356 -8.192 23.881 1.00 90.06 260 GLY A N 1
ATOM 1911 C CA . GLY A 1 260 ? -4.590 -9.482 23.226 1.00 90.06 260 GLY A CA 1
ATOM 1912 C C . GLY A 1 260 ? -5.481 -9.352 21.987 1.00 90.06 260 GLY A C 1
ATOM 1913 O O . GLY A 1 260 ? -5.217 -9.991 20.970 1.00 90.06 260 GLY A O 1
ATOM 1914 N N . ALA A 1 261 ? -6.484 -8.469 22.023 1.00 90.88 261 ALA A N 1
ATOM 1915 C CA . ALA A 1 261 ? -7.324 -8.156 20.869 1.00 90.88 261 ALA A CA 1
ATOM 1916 C C . ALA A 1 261 ? -6.530 -7.475 19.736 1.00 90.88 261 ALA A C 1
ATOM 1918 O O . ALA A 1 261 ? -6.687 -7.860 18.575 1.00 90.88 261 ALA A O 1
ATOM 1919 N N . LEU A 1 262 ? -5.626 -6.539 20.065 1.00 93.50 262 LEU A N 1
ATOM 1920 C CA . LEU A 1 262 ? -4.681 -5.953 19.106 1.00 93.50 262 LEU A CA 1
ATOM 1921 C C . LEU A 1 262 ? -3.785 -7.031 18.478 1.00 93.50 262 LEU A C 1
ATOM 1923 O O . LEU A 1 262 ? -3.720 -7.128 17.253 1.00 93.50 262 LEU A O 1
ATOM 1927 N N . VAL A 1 263 ? -3.146 -7.884 19.286 1.00 93.12 263 VAL A N 1
ATOM 1928 C CA . VAL A 1 263 ? -2.267 -8.954 18.779 1.00 93.12 263 VAL A CA 1
ATOM 1929 C C . VAL A 1 263 ? -3.039 -9.950 17.907 1.00 93.12 263 VAL A C 1
ATOM 1931 O O . VAL A 1 263 ? -2.582 -10.267 16.810 1.00 93.12 263 VAL A O 1
ATOM 1934 N N . ARG A 1 264 ? -4.242 -10.381 18.314 1.00 93.38 264 ARG A N 1
ATOM 1935 C CA . ARG A 1 264 ? -5.091 -11.298 17.527 1.00 93.38 264 ARG A CA 1
ATOM 1936 C C . ARG A 1 264 ? -5.544 -10.693 16.195 1.00 93.38 264 ARG A C 1
ATOM 1938 O O . ARG A 1 264 ? -5.705 -11.420 15.219 1.00 93.38 264 ARG A O 1
ATOM 1945 N N . TYR A 1 265 ? -5.744 -9.376 16.139 1.00 93.38 265 TYR A N 1
ATOM 1946 C CA . TYR A 1 265 ? -6.052 -8.656 14.901 1.00 93.38 265 TYR A CA 1
ATOM 1947 C C . TYR A 1 265 ? -4.816 -8.505 13.995 1.00 93.38 265 TYR A C 1
ATOM 1949 O O . TYR A 1 265 ? -4.915 -8.675 12.775 1.00 93.38 265 TYR A O 1
ATOM 1957 N N . GLY A 1 266 ? -3.662 -8.198 14.597 1.00 91.00 266 GLY A N 1
ATOM 1958 C CA . GLY A 1 266 ? -2.386 -7.936 13.931 1.00 91.00 266 GLY A CA 1
ATOM 1959 C C . GLY A 1 266 ? -1.696 -9.176 13.360 1.00 91.00 266 GLY A C 1
ATOM 1960 O O . GLY A 1 266 ? -1.180 -9.121 12.245 1.00 91.00 266 GLY A O 1
ATOM 1961 N N . ALA A 1 267 ? -1.761 -10.308 14.067 1.00 92.19 267 ALA A N 1
ATOM 1962 C CA . ALA A 1 267 ? -1.094 -11.560 13.704 1.00 92.19 267 ALA A CA 1
ATOM 1963 C C . ALA A 1 267 ? -1.390 -12.050 12.271 1.00 92.19 267 ALA A C 1
ATOM 1965 O O . ALA A 1 267 ? -0.434 -12.262 11.528 1.00 92.19 267 ALA A O 1
ATOM 1966 N N . PRO A 1 268 ? -2.653 -12.161 11.805 1.00 93.12 268 PRO A N 1
ATOM 1967 C CA . PRO A 1 268 ? -2.926 -12.462 10.397 1.00 93.12 268 PRO A CA 1
ATOM 1968 C C . PRO A 1 268 ? -2.688 -11.262 9.466 1.00 93.12 268 PRO A C 1
ATOM 1970 O O . PRO A 1 268 ? -2.427 -11.435 8.276 1.00 93.12 268 PRO A O 1
ATOM 1973 N N . ARG A 1 269 ? -2.779 -10.026 9.976 1.00 92.44 269 ARG A N 1
ATOM 1974 C CA . ARG A 1 269 ? -2.685 -8.805 9.162 1.00 92.44 269 ARG A CA 1
ATOM 1975 C C . ARG A 1 269 ? -1.253 -8.492 8.718 1.00 92.44 269 ARG A C 1
ATOM 1977 O O . ARG A 1 269 ? -1.094 -7.894 7.653 1.00 92.44 269 ARG A O 1
ATOM 1984 N N . ALA A 1 270 ? -0.246 -8.887 9.498 1.00 92.44 270 ALA A N 1
ATOM 1985 C CA . ALA A 1 270 ? 1.173 -8.689 9.204 1.00 92.44 270 ALA A CA 1
ATOM 1986 C C . ALA A 1 270 ? 1.656 -9.459 7.949 1.00 92.44 270 ALA A C 1
ATOM 1988 O O . ALA A 1 270 ? 2.096 -8.797 7.005 1.00 92.44 270 ALA A O 1
ATOM 1989 N N . PRO A 1 271 ? 1.507 -10.799 7.840 1.00 92.94 271 PRO A N 1
ATOM 1990 C CA . PRO A 1 271 ? 1.835 -11.522 6.609 1.00 92.94 271 PRO A CA 1
ATOM 1991 C C . PRO A 1 271 ? 0.925 -11.109 5.446 1.00 92.94 271 PRO A C 1
ATOM 1993 O O . PRO A 1 271 ? 1.401 -10.995 4.322 1.00 92.94 271 PRO A O 1
ATOM 1996 N N . ALA A 1 272 ? -0.346 -10.768 5.705 1.00 91.88 272 ALA A N 1
ATOM 1997 C CA . ALA A 1 272 ? -1.233 -10.224 4.676 1.00 91.88 272 ALA A CA 1
ATOM 1998 C C . ALA A 1 272 ? -0.709 -8.896 4.100 1.00 91.88 272 ALA A C 1
ATOM 2000 O O . ALA A 1 272 ? -0.879 -8.631 2.916 1.00 91.88 272 ALA A O 1
ATOM 2001 N N . ALA A 1 273 ? -0.046 -8.055 4.908 1.00 89.81 273 ALA A N 1
ATOM 2002 C CA . ALA A 1 273 ? 0.593 -6.836 4.417 1.00 89.81 273 ALA A CA 1
ATOM 2003 C C . ALA A 1 273 ? 1.763 -7.161 3.482 1.00 89.81 273 ALA A C 1
ATOM 2005 O O . ALA A 1 273 ? 1.820 -6.613 2.385 1.00 89.81 273 ALA A O 1
ATOM 2006 N N . LEU A 1 274 ? 2.642 -8.082 3.877 1.00 91.44 274 LEU A N 1
ATOM 2007 C CA . LEU A 1 274 ? 3.788 -8.489 3.062 1.00 91.44 274 LEU A CA 1
ATOM 2008 C C . LEU A 1 274 ? 3.347 -9.140 1.744 1.00 91.44 274 LEU A C 1
ATOM 2010 O O . LEU A 1 274 ? 3.803 -8.717 0.686 1.00 91.44 274 LEU A O 1
ATOM 2014 N N . LEU A 1 275 ? 2.391 -10.075 1.783 1.00 91.31 275 LEU A N 1
ATOM 2015 C CA . LEU A 1 275 ? 1.811 -10.680 0.578 1.00 91.31 275 LEU A CA 1
ATOM 2016 C C . LEU A 1 275 ? 1.129 -9.635 -0.315 1.00 91.31 275 LEU A C 1
ATOM 2018 O O . LEU A 1 275 ? 1.322 -9.662 -1.526 1.00 91.31 275 LEU A O 1
ATOM 2022 N N . SER A 1 276 ? 0.401 -8.670 0.264 1.00 89.69 276 SER A N 1
ATOM 2023 C CA . SER A 1 276 ? -0.220 -7.585 -0.511 1.00 89.69 276 SER A CA 1
ATOM 2024 C C . SER A 1 276 ? 0.787 -6.686 -1.227 1.00 89.69 276 SER A C 1
ATOM 2026 O O . SER A 1 276 ? 0.451 -6.133 -2.265 1.00 89.69 276 SER A O 1
ATOM 2028 N N . GLN A 1 277 ? 1.999 -6.523 -0.682 1.00 87.31 277 GLN A N 1
ATOM 2029 C CA . GLN A 1 277 ? 3.079 -5.803 -1.359 1.00 87.31 277 GLN A CA 1
ATOM 2030 C C . GLN A 1 277 ? 3.746 -6.689 -2.413 1.00 87.31 277 GLN A C 1
ATOM 2032 O O . GLN A 1 277 ? 3.913 -6.246 -3.543 1.00 87.31 277 GLN A O 1
ATOM 2037 N N . GLY A 1 278 ? 4.071 -7.942 -2.072 1.00 85.31 278 GLY A N 1
ATOM 2038 C CA . GLY A 1 278 ? 4.701 -8.895 -2.989 1.00 85.31 278 GLY A CA 1
ATOM 2039 C C . GLY A 1 278 ? 3.889 -9.128 -4.265 1.00 85.31 278 GLY A C 1
ATOM 2040 O O . GLY A 1 278 ? 4.464 -9.147 -5.344 1.00 85.31 278 GLY A O 1
ATOM 2041 N N . LEU A 1 279 ? 2.559 -9.201 -4.156 1.00 87.81 279 LEU A N 1
ATOM 2042 C CA . LEU A 1 279 ? 1.625 -9.386 -5.276 1.00 87.81 279 LEU A CA 1
ATOM 2043 C C . LEU A 1 279 ? 1.716 -8.343 -6.399 1.00 87.81 279 LEU A C 1
ATOM 2045 O O . LEU A 1 279 ? 1.332 -8.656 -7.517 1.00 87.81 279 LEU A O 1
ATOM 2049 N N . PHE A 1 280 ? 2.224 -7.135 -6.138 1.00 82.06 280 PHE A N 1
ATOM 2050 C CA . PHE A 1 280 ? 2.466 -6.137 -7.193 1.00 82.06 280 PHE A CA 1
ATOM 2051 C C . PHE A 1 280 ? 3.753 -6.392 -7.999 1.00 82.06 280 PHE A C 1
ATOM 2053 O O . PHE A 1 280 ? 4.055 -5.623 -8.910 1.00 82.06 280 PHE A O 1
ATOM 2060 N N . TRP A 1 281 ? 4.527 -7.418 -7.634 1.00 84.81 281 TRP A N 1
ATOM 2061 C CA . TRP A 1 281 ? 5.825 -7.734 -8.226 1.00 84.81 281 TRP A CA 1
ATOM 2062 C C . TRP A 1 281 ? 5.986 -9.204 -8.652 1.00 84.81 281 TRP A C 1
ATOM 2064 O O . TRP A 1 281 ? 7.006 -9.515 -9.262 1.00 84.81 281 TRP A O 1
ATOM 2074 N N . ILE A 1 282 ? 5.058 -10.116 -8.321 1.00 89.88 282 ILE A N 1
ATOM 2075 C CA . ILE A 1 282 ? 5.190 -11.559 -8.630 1.00 89.88 282 ILE A CA 1
ATOM 2076 C C . ILE A 1 282 ? 5.313 -11.763 -10.142 1.00 89.88 282 ILE A C 1
ATOM 2078 O O . ILE A 1 282 ? 6.329 -12.264 -10.619 1.00 89.88 282 ILE A O 1
ATOM 2082 N N . ASP A 1 283 ? 4.312 -11.310 -10.885 1.00 89.69 283 ASP A N 1
ATOM 2083 C CA . ASP A 1 283 ? 4.269 -11.245 -12.343 1.00 89.69 283 ASP A CA 1
ATOM 2084 C C . ASP A 1 283 ? 5.518 -10.594 -12.969 1.00 89.69 283 ASP A C 1
ATOM 2086 O O . ASP A 1 283 ? 6.104 -11.152 -13.898 1.00 89.69 283 ASP A O 1
ATOM 2090 N N . TYR A 1 284 ? 5.984 -9.463 -12.427 1.00 87.44 284 TYR A N 1
ATOM 2091 C CA . TYR A 1 284 ? 7.200 -8.785 -12.885 1.00 87.44 284 TYR A CA 1
ATOM 2092 C C . TYR A 1 284 ? 8.463 -9.637 -12.668 1.00 87.44 284 TYR A C 1
ATOM 2094 O O . TYR A 1 284 ? 9.305 -9.737 -13.563 1.00 87.44 284 TYR A O 1
ATOM 2102 N N . PHE A 1 285 ? 8.608 -10.278 -11.504 1.00 88.00 285 PHE A N 1
ATOM 2103 C CA . PHE A 1 285 ? 9.747 -11.154 -11.219 1.00 88.00 285 PHE A CA 1
ATOM 2104 C C . PHE A 1 285 ? 9.713 -12.440 -12.051 1.00 88.00 285 PHE A C 1
ATOM 2106 O O . PHE A 1 285 ? 10.766 -12.880 -12.509 1.00 88.00 285 PHE A O 1
ATOM 2113 N N . VAL A 1 286 ? 8.531 -13.010 -12.308 1.00 90.56 286 VAL A N 1
ATOM 2114 C CA . VAL A 1 286 ? 8.369 -14.163 -13.207 1.00 90.56 286 VAL A CA 1
ATOM 2115 C C . VAL A 1 286 ? 8.735 -13.779 -14.644 1.00 90.56 286 VAL A C 1
ATOM 2117 O O . VAL A 1 286 ? 9.524 -14.480 -15.275 1.00 90.56 286 VAL A O 1
ATOM 2120 N N . ALA A 1 287 ? 8.263 -12.632 -15.144 1.00 87.88 287 ALA A N 1
ATOM 2121 C CA . ALA A 1 287 ? 8.654 -12.116 -16.459 1.00 87.88 287 ALA A CA 1
ATOM 2122 C C . ALA A 1 287 ? 10.170 -11.868 -16.566 1.00 87.88 287 ALA A C 1
ATOM 2124 O O . ALA A 1 287 ? 10.790 -12.245 -17.558 1.00 87.88 287 ALA A O 1
ATOM 2125 N N . SER A 1 288 ? 10.780 -11.313 -15.515 1.00 86.00 288 SER A N 1
ATOM 2126 C CA . SER A 1 288 ? 12.231 -11.112 -15.420 1.00 86.00 288 SER A CA 1
ATOM 2127 C C . SER A 1 288 ? 13.019 -12.433 -15.407 1.00 86.00 288 SER A C 1
ATOM 2129 O O . SER A 1 288 ? 14.052 -12.548 -16.064 1.00 86.00 288 SER A O 1
ATOM 2131 N N . HIS A 1 289 ? 12.521 -13.471 -14.724 1.00 89.19 289 HIS A N 1
ATOM 2132 C CA . HIS A 1 289 ? 13.154 -14.794 -14.702 1.00 89.19 289 HIS A CA 1
ATOM 2133 C C . HIS A 1 289 ? 13.227 -15.426 -16.103 1.00 89.19 289 HIS A C 1
ATOM 2135 O O . HIS A 1 289 ? 14.263 -15.973 -16.488 1.00 89.19 289 HIS A O 1
ATOM 2141 N N . PHE A 1 290 ? 12.165 -15.288 -16.901 1.00 89.62 290 PHE A N 1
ATOM 2142 C CA . PHE A 1 290 ? 12.109 -15.837 -18.257 1.00 89.62 290 PHE A CA 1
ATOM 2143 C C . PHE A 1 290 ? 12.993 -15.115 -19.290 1.00 89.62 290 PHE A C 1
ATOM 2145 O O . PHE A 1 290 ? 13.128 -15.624 -20.407 1.00 89.62 290 PHE A O 1
ATOM 2152 N N . ILE A 1 291 ? 13.682 -14.024 -18.918 1.00 86.88 291 ILE A N 1
ATOM 2153 C CA . ILE A 1 291 ? 14.718 -13.402 -19.763 1.00 86.88 291 ILE A CA 1
ATOM 2154 C C . ILE A 1 291 ? 15.844 -14.395 -20.071 1.00 86.88 291 ILE A C 1
ATOM 2156 O O . ILE A 1 291 ? 16.253 -14.534 -21.222 1.00 86.88 291 ILE A O 1
ATOM 2160 N N . GLY A 1 292 ? 16.314 -15.145 -19.066 1.00 79.88 292 GLY A N 1
ATOM 2161 C CA . GLY A 1 292 ? 17.399 -16.119 -19.247 1.00 79.88 292 GLY A CA 1
ATOM 2162 C C . GLY A 1 292 ? 17.031 -17.307 -20.146 1.00 79.88 292 GLY A C 1
ATOM 2163 O O . GLY A 1 292 ? 17.916 -17.951 -20.701 1.00 79.88 292 GLY A O 1
ATOM 2164 N N . ALA A 1 293 ? 15.734 -17.576 -20.312 1.00 83.88 293 ALA A N 1
ATOM 2165 C CA . ALA A 1 293 ? 15.207 -18.637 -21.167 1.00 83.88 293 ALA A CA 1
ATOM 2166 C C . ALA A 1 293 ? 14.775 -18.141 -22.564 1.00 83.88 293 ALA A C 1
ATOM 2168 O O . ALA A 1 293 ? 14.325 -18.944 -23.377 1.00 83.88 293 ALA A O 1
ATOM 2169 N N . GLY A 1 294 ? 14.907 -16.840 -22.853 1.00 85.25 294 GLY A N 1
ATOM 2170 C CA . GLY A 1 294 ? 14.642 -16.261 -24.174 1.00 85.25 294 GLY A CA 1
ATOM 2171 C C . GLY A 1 294 ? 13.167 -16.049 -24.537 1.00 85.25 294 GLY A C 1
ATOM 2172 O O . GLY A 1 294 ? 12.891 -15.698 -25.679 1.00 85.25 294 GLY A O 1
ATOM 2173 N N . TYR A 1 295 ? 12.223 -16.230 -23.604 1.00 85.75 295 TYR A N 1
ATOM 2174 C CA . TYR A 1 295 ? 10.790 -15.988 -23.865 1.00 85.75 295 TYR A CA 1
ATOM 2175 C C . TYR A 1 295 ? 10.391 -14.508 -23.781 1.00 85.75 295 TYR A C 1
ATOM 2177 O O . TYR A 1 295 ? 9.350 -14.129 -24.311 1.00 85.75 295 TYR A O 1
ATOM 2185 N N . VAL A 1 296 ? 11.178 -13.688 -23.077 1.00 87.75 296 VAL A N 1
ATOM 2186 C CA . VAL A 1 296 ? 10.943 -12.247 -22.894 1.00 87.75 296 VAL A CA 1
ATOM 2187 C C . VAL A 1 296 ? 12.288 -11.527 -22.921 1.00 87.75 296 VAL A C 1
ATOM 2189 O O . VAL A 1 296 ? 13.280 -12.036 -22.409 1.00 87.75 296 VAL A O 1
ATOM 2192 N N . THR A 1 297 ? 12.351 -10.333 -23.490 1.00 88.25 297 THR A N 1
ATOM 2193 C CA . THR A 1 297 ? 13.551 -9.488 -23.471 1.00 88.25 297 THR A CA 1
ATOM 2194 C C . THR A 1 297 ? 13.576 -8.550 -22.260 1.00 88.25 297 THR A C 1
ATOM 2196 O O . THR A 1 297 ? 12.547 -8.187 -21.687 1.00 88.25 297 THR A O 1
ATOM 2199 N N . ALA A 1 298 ? 14.769 -8.081 -21.883 1.00 82.12 298 ALA A N 1
ATOM 2200 C CA . ALA A 1 298 ? 14.909 -7.062 -20.838 1.00 82.12 298 ALA A CA 1
ATOM 2201 C C . ALA A 1 298 ? 14.220 -5.728 -21.204 1.00 82.12 298 ALA A C 1
ATOM 2203 O O . ALA A 1 298 ? 13.781 -5.000 -20.312 1.00 82.12 298 ALA A O 1
ATOM 2204 N N . GLU A 1 299 ? 14.092 -5.416 -22.501 1.00 83.06 299 GLU A N 1
ATOM 2205 C CA . GLU A 1 299 ? 13.338 -4.251 -22.974 1.00 83.06 299 GLU A CA 1
ATOM 2206 C C . GLU A 1 299 ? 11.835 -4.423 -22.722 1.00 83.06 299 GLU A C 1
ATOM 2208 O O . GLU A 1 299 ? 11.221 -3.545 -22.118 1.00 83.06 299 GLU A O 1
ATOM 2213 N N . GLU A 1 300 ? 11.256 -5.571 -23.084 1.00 85.88 300 GLU A N 1
ATOM 2214 C CA . GLU A 1 300 ? 9.842 -5.872 -22.837 1.00 85.88 300 GLU A CA 1
ATOM 2215 C C . GLU A 1 300 ? 9.495 -5.838 -21.342 1.00 85.88 300 GLU A C 1
ATOM 2217 O O . GLU A 1 300 ? 8.506 -5.213 -20.964 1.00 85.88 300 GLU A O 1
ATOM 2222 N N . VAL A 1 301 ? 10.330 -6.406 -20.463 1.00 85.38 301 VAL A N 1
ATOM 2223 C CA . VAL A 1 301 ? 10.134 -6.308 -19.000 1.00 85.38 301 VAL A CA 1
ATOM 2224 C C . VAL A 1 301 ? 10.197 -4.847 -18.516 1.00 85.38 301 VAL A C 1
ATOM 2226 O O . VAL A 1 301 ? 9.422 -4.438 -17.645 1.00 85.38 301 VAL A O 1
ATOM 2229 N N . GLY A 1 302 ? 11.051 -4.017 -19.125 1.00 82.56 302 GLY A N 1
ATOM 2230 C CA . GLY A 1 302 ? 11.085 -2.569 -18.895 1.00 82.56 302 GLY A CA 1
ATOM 2231 C C . GLY A 1 302 ? 9.799 -1.853 -19.333 1.00 82.56 302 GLY A C 1
ATOM 2232 O O . GLY A 1 302 ? 9.278 -1.011 -18.594 1.00 82.56 302 GLY A O 1
ATOM 2233 N N . VAL A 1 303 ? 9.245 -2.220 -20.492 1.00 86.75 303 VAL A N 1
ATOM 2234 C CA . VAL A 1 303 ? 7.949 -1.726 -20.988 1.00 86.75 303 VAL A CA 1
ATOM 2235 C C . VAL A 1 303 ? 6.802 -2.186 -20.080 1.00 86.75 303 VAL A C 1
ATOM 2237 O O . VAL A 1 303 ? 5.934 -1.381 -19.738 1.00 86.75 303 VAL A O 1
ATOM 2240 N N . TYR A 1 304 ? 6.822 -3.434 -19.607 1.00 90.44 304 TYR A N 1
ATOM 2241 C CA . TYR A 1 304 ? 5.820 -3.967 -18.682 1.00 90.44 304 TYR A CA 1
ATOM 2242 C C . TYR A 1 304 ? 5.789 -3.198 -17.354 1.00 90.44 304 TYR A C 1
ATOM 2244 O O . TYR A 1 304 ? 4.726 -2.776 -16.902 1.00 90.44 304 TYR A O 1
ATOM 2252 N N . SER A 1 305 ? 6.959 -2.903 -16.778 1.00 85.50 305 SER A N 1
ATOM 2253 C CA . SER A 1 305 ? 7.093 -2.042 -15.592 1.00 85.50 305 SER A CA 1
ATOM 2254 C C . SER A 1 305 ? 6.473 -0.651 -15.794 1.00 85.50 305 SER A C 1
ATOM 2256 O O . SER A 1 305 ? 5.818 -0.132 -14.886 1.00 85.50 305 SER A O 1
ATOM 2258 N N . ALA A 1 306 ? 6.598 -0.054 -16.986 1.00 85.31 306 ALA A N 1
ATOM 2259 C CA . ALA A 1 306 ? 5.899 1.191 -17.308 1.00 85.31 306 ALA A CA 1
ATOM 2260 C C . ALA A 1 306 ? 4.369 0.998 -17.358 1.00 85.31 306 ALA A C 1
ATOM 2262 O O . ALA A 1 306 ? 3.640 1.803 -16.777 1.00 85.31 306 ALA A O 1
ATOM 2263 N N . CYS A 1 307 ? 3.878 -0.092 -17.959 1.00 90.94 307 CYS A N 1
ATOM 2264 C CA . CYS A 1 307 ? 2.447 -0.418 -18.011 1.00 90.94 307 CYS A CA 1
ATOM 2265 C C . CYS A 1 307 ? 1.838 -0.583 -16.608 1.00 90.94 307 CYS A C 1
ATOM 2267 O O . CYS A 1 307 ? 0.812 0.031 -16.310 1.00 90.94 307 CYS A O 1
ATOM 2269 N N . VAL A 1 308 ? 2.502 -1.329 -15.716 1.00 89.75 308 VAL A N 1
ATOM 2270 C CA . VAL A 1 308 ? 2.083 -1.497 -14.313 1.00 89.75 308 VAL A CA 1
ATOM 2271 C C . VAL A 1 308 ? 2.043 -0.145 -13.591 1.00 89.75 308 VAL A C 1
ATOM 2273 O O . VAL A 1 308 ? 1.045 0.178 -12.947 1.00 89.75 308 VAL A O 1
ATOM 2276 N N . ARG A 1 309 ? 3.071 0.703 -13.748 1.00 86.88 309 ARG A N 1
ATOM 2277 C CA . ARG A 1 309 ? 3.110 2.051 -13.140 1.00 86.88 309 ARG A CA 1
ATOM 2278 C C . ARG A 1 309 ? 1.975 2.959 -13.612 1.00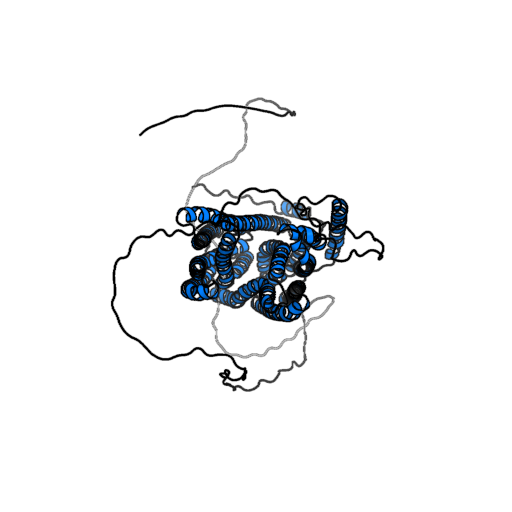 86.88 309 ARG A C 1
ATOM 2280 O O . ARG A 1 309 ? 1.442 3.713 -12.803 1.00 86.88 309 ARG A O 1
ATOM 2287 N N . VAL A 1 310 ? 1.595 2.884 -14.888 1.00 87.88 310 VAL A N 1
ATOM 2288 C CA . VAL A 1 310 ? 0.438 3.616 -15.428 1.00 87.88 310 VAL A CA 1
ATOM 2289 C C . VAL A 1 310 ? -0.863 3.070 -14.824 1.00 87.88 310 VAL A C 1
ATOM 2291 O O . VAL A 1 310 ? -1.668 3.847 -14.309 1.00 87.88 310 VAL A O 1
ATOM 2294 N N . ALA A 1 311 ? -1.043 1.746 -14.792 1.00 90.25 311 ALA A N 1
ATOM 2295 C CA . ALA A 1 311 ? -2.234 1.102 -14.230 1.00 90.25 311 ALA A CA 1
ATOM 2296 C C . ALA A 1 311 ? -2.423 1.369 -12.719 1.00 90.25 311 ALA A C 1
ATOM 2298 O O . ALA A 1 311 ? -3.560 1.485 -12.248 1.00 90.25 311 ALA A O 1
ATOM 2299 N N . LEU A 1 312 ? -1.334 1.544 -11.953 1.00 86.38 312 LEU A N 1
ATOM 2300 C CA . LEU A 1 312 ? -1.396 1.906 -10.530 1.00 86.38 312 LEU A CA 1
ATOM 2301 C C . LEU A 1 312 ? -2.198 3.190 -10.271 1.00 86.38 312 LEU A C 1
ATOM 2303 O O . LEU A 1 312 ? -2.830 3.287 -9.220 1.00 86.38 312 LEU A O 1
ATOM 2307 N N . ALA A 1 313 ? -2.256 4.143 -11.209 1.00 85.44 313 ALA A N 1
ATOM 2308 C CA . ALA A 1 313 ? -3.009 5.388 -11.027 1.00 85.44 313 ALA A CA 1
ATOM 2309 C C . ALA A 1 313 ? -4.518 5.163 -10.773 1.00 85.44 313 ALA A C 1
ATOM 2311 O O . ALA A 1 313 ? -5.138 5.950 -10.055 1.00 85.44 313 ALA A O 1
ATOM 2312 N N . MET A 1 314 ? -5.106 4.060 -11.257 1.00 87.06 314 MET A N 1
ATOM 2313 C CA . MET A 1 314 ? -6.478 3.668 -10.892 1.00 87.06 314 MET A CA 1
ATOM 2314 C C . MET A 1 314 ? -6.585 3.230 -9.420 1.00 87.06 314 MET A C 1
ATOM 2316 O O . MET A 1 314 ? -7.518 3.613 -8.710 1.00 87.06 314 MET A O 1
ATOM 2320 N N . VAL A 1 315 ? -5.601 2.463 -8.938 1.00 86.31 315 VAL A N 1
ATOM 2321 C CA . VAL A 1 315 ? -5.519 1.976 -7.548 1.00 86.31 315 VAL A CA 1
ATOM 2322 C C . VAL A 1 315 ? -5.289 3.130 -6.570 1.00 86.31 315 VAL A C 1
ATOM 2324 O O . VAL A 1 315 ? -5.827 3.120 -5.461 1.00 86.31 315 VAL A O 1
ATOM 2327 N N . LEU A 1 316 ? -4.539 4.155 -6.985 1.00 84.31 316 LEU A N 1
ATOM 2328 C CA . LEU A 1 316 ? -4.306 5.374 -6.209 1.00 84.31 316 LEU A CA 1
ATOM 2329 C C . LEU A 1 316 ? -5.625 6.086 -5.851 1.00 84.31 316 LEU A C 1
ATOM 2331 O O . LEU A 1 316 ? -5.832 6.441 -4.688 1.00 84.31 316 LEU A O 1
ATOM 2335 N N . PHE A 1 317 ? -6.557 6.213 -6.803 1.00 85.25 317 PHE A N 1
ATOM 2336 C CA . PHE A 1 317 ? -7.875 6.815 -6.561 1.00 85.25 317 PHE A CA 1
ATOM 2337 C C . PHE A 1 317 ? -8.729 5.977 -5.594 1.00 85.25 317 PHE A C 1
ATOM 2339 O O . PHE A 1 317 ? -9.249 6.500 -4.606 1.00 85.25 317 PHE A O 1
ATOM 2346 N N . LEU A 1 318 ? -8.807 4.657 -5.817 1.00 88.19 318 LEU A N 1
ATOM 2347 C CA . LEU A 1 318 ? -9.493 3.721 -4.915 1.00 88.19 318 LEU A CA 1
ATOM 2348 C C . LEU A 1 318 ? -8.914 3.765 -3.490 1.00 88.19 318 LEU A C 1
ATOM 2350 O O . LEU A 1 318 ? -9.666 3.717 -2.516 1.00 88.19 318 LEU A O 1
ATOM 2354 N N . THR A 1 319 ? -7.594 3.898 -3.352 1.00 86.81 319 THR A N 1
ATOM 2355 C CA . THR A 1 319 ? -6.908 3.983 -2.052 1.00 86.81 319 THR A CA 1
ATOM 2356 C C . THR A 1 319 ? -7.255 5.277 -1.319 1.00 86.81 319 THR A C 1
ATOM 2358 O O . THR A 1 319 ? -7.587 5.231 -0.132 1.00 86.81 319 THR A O 1
ATOM 2361 N N . ALA A 1 320 ? -7.245 6.417 -2.022 1.00 85.62 320 ALA A N 1
ATOM 2362 C CA . ALA A 1 320 ? -7.622 7.712 -1.459 1.00 85.62 320 ALA A CA 1
ATOM 2363 C C . ALA A 1 320 ? -9.047 7.685 -0.884 1.00 85.62 320 ALA A C 1
ATOM 2365 O O . ALA A 1 320 ? -9.244 8.060 0.270 1.00 85.62 320 ALA A O 1
ATOM 2366 N N . VAL A 1 321 ? -10.014 7.156 -1.642 1.00 86.56 321 VAL A N 1
ATOM 2367 C CA . VAL A 1 321 ? -11.403 6.972 -1.187 1.00 86.56 321 VAL A CA 1
ATOM 2368 C C . VAL A 1 321 ? -11.482 5.995 -0.001 1.00 86.56 321 VAL A C 1
ATOM 2370 O O . VAL A 1 321 ? -12.122 6.279 1.015 1.00 86.56 321 VAL A O 1
ATOM 2373 N N . SER A 1 322 ? -10.790 4.854 -0.090 1.00 89.25 322 SER A N 1
ATOM 2374 C CA . SER A 1 322 ? -10.825 3.795 0.930 1.00 89.25 322 SER A CA 1
ATOM 2375 C C . SER A 1 322 ? -10.282 4.242 2.291 1.00 89.25 322 SER A C 1
ATOM 2377 O O . SER A 1 322 ? -10.784 3.798 3.328 1.00 89.25 322 SER A O 1
ATOM 2379 N N . TYR A 1 323 ? -9.286 5.134 2.320 1.00 85.19 323 TYR A N 1
ATOM 2380 C CA . TYR A 1 323 ? -8.749 5.699 3.563 1.00 85.19 323 TYR A CA 1
ATOM 2381 C C . TYR A 1 323 ? -9.764 6.566 4.313 1.00 85.19 323 TYR A C 1
ATOM 2383 O O . TYR A 1 323 ? -9.805 6.502 5.542 1.00 85.19 323 TYR A O 1
ATOM 2391 N N . VAL A 1 324 ? -10.601 7.327 3.600 1.00 85.31 324 VAL A N 1
ATOM 2392 C CA . VAL A 1 324 ? -11.657 8.138 4.230 1.00 85.31 324 VAL A CA 1
ATOM 2393 C C . VAL A 1 324 ? -12.845 7.269 4.643 1.00 85.31 324 VAL A C 1
ATOM 2395 O O . VAL A 1 324 ? -13.418 7.489 5.703 1.00 85.31 324 VAL A O 1
ATOM 2398 N N . PHE A 1 325 ? -13.181 6.247 3.849 1.00 89.00 325 PHE A N 1
ATOM 2399 C CA . PHE A 1 325 ? -14.277 5.310 4.122 1.00 89.00 325 PHE A CA 1
ATOM 2400 C C . PHE A 1 325 ? -14.027 4.398 5.336 1.00 89.00 325 PHE A C 1
ATOM 2402 O O . PHE A 1 325 ? -14.931 4.175 6.140 1.00 89.00 325 PHE A O 1
ATOM 2409 N N . SER A 1 326 ? -12.800 3.889 5.488 1.00 91.19 326 SER A N 1
ATOM 2410 C CA . SER A 1 326 ? -12.416 2.902 6.512 1.00 91.19 326 SER A CA 1
ATOM 2411 C C . SER A 1 326 ? -12.948 3.170 7.938 1.00 91.19 326 SER A C 1
ATOM 2413 O O . SER A 1 326 ? -13.581 2.268 8.491 1.00 91.19 326 SER A O 1
ATOM 2415 N N . PRO A 1 327 ? -12.758 4.358 8.554 1.00 90.00 327 PRO A N 1
ATOM 2416 C CA . PRO A 1 327 ? -13.271 4.625 9.903 1.00 90.00 327 PRO A CA 1
ATOM 2417 C C . PRO A 1 327 ? -14.804 4.558 9.998 1.00 90.00 327 PRO A C 1
ATOM 2419 O O . PRO A 1 327 ? -15.322 4.062 10.994 1.00 90.00 327 PRO A O 1
ATOM 2422 N N . PHE A 1 328 ? -15.545 4.987 8.968 1.00 90.38 328 PHE A N 1
ATOM 2423 C CA . PHE A 1 328 ? -17.011 4.875 8.961 1.00 90.38 328 PHE A CA 1
ATOM 2424 C C . PHE A 1 328 ? -17.473 3.416 8.900 1.00 90.38 328 PHE A C 1
ATOM 2426 O O . PHE A 1 328 ? -18.481 3.076 9.510 1.00 90.38 328 PHE A O 1
ATOM 2433 N N . VAL A 1 329 ? -16.729 2.540 8.213 1.00 93.12 329 VAL A N 1
ATOM 2434 C CA . VAL A 1 329 ? -17.040 1.103 8.196 1.00 93.12 329 VAL A CA 1
ATOM 2435 C C . VAL A 1 329 ? -16.885 0.496 9.583 1.00 93.12 329 VAL A C 1
ATOM 2437 O O . VAL A 1 329 ? -17.763 -0.243 10.012 1.00 93.12 329 VAL A O 1
ATOM 2440 N N . ALA A 1 330 ? -15.783 0.790 10.278 1.00 92.50 330 ALA A N 1
ATOM 2441 C CA . ALA A 1 330 ? -15.529 0.248 11.611 1.00 92.50 330 ALA A CA 1
ATOM 2442 C C . ALA A 1 330 ? -16.614 0.671 12.618 1.00 92.50 330 ALA A C 1
ATOM 2444 O O . ALA A 1 330 ? -17.155 -0.180 13.319 1.00 92.50 330 ALA A O 1
ATOM 2445 N N . ASP A 1 331 ? -16.954 1.962 12.619 1.00 90.31 331 ASP A N 1
ATOM 2446 C CA . ASP A 1 331 ? -17.990 2.594 13.445 1.00 90.31 331 ASP A CA 1
ATOM 2447 C C . ASP A 1 331 ? -19.387 1.995 13.168 1.00 90.31 331 ASP A C 1
ATOM 2449 O O . ASP A 1 331 ? -19.963 1.325 14.027 1.00 90.31 331 ASP A O 1
ATOM 2453 N N . LEU A 1 332 ? -19.895 2.106 11.932 1.00 91.06 332 LEU A N 1
ATOM 2454 C CA . LEU A 1 332 ? -21.231 1.607 11.564 1.00 91.06 332 LEU A CA 1
ATOM 2455 C C . LEU A 1 332 ? -21.364 0.083 11.714 1.00 91.06 332 LEU A C 1
ATOM 2457 O O . LEU A 1 332 ? -22.426 -0.408 12.096 1.00 91.06 332 LEU A O 1
ATOM 2461 N N . HIS A 1 333 ? -20.299 -0.682 11.440 1.00 94.75 333 HIS A N 1
ATOM 2462 C CA . HIS A 1 333 ? -20.316 -2.134 11.620 1.00 94.75 333 HIS A CA 1
ATOM 2463 C C . HIS A 1 333 ? -20.377 -2.531 13.099 1.00 94.75 333 HIS A C 1
ATOM 2465 O O . HIS A 1 333 ? -21.129 -3.443 13.441 1.00 94.75 333 HIS A O 1
ATOM 2471 N N . ALA A 1 334 ? -19.626 -1.853 13.976 1.00 92.56 334 ALA A N 1
ATOM 2472 C CA . ALA A 1 334 ? -19.654 -2.122 15.414 1.00 92.56 334 ALA A CA 1
ATOM 2473 C C . ALA A 1 334 ? -20.995 -1.739 16.056 1.00 92.56 334 ALA A C 1
ATOM 2475 O O . ALA A 1 334 ? -21.486 -2.468 16.912 1.00 92.56 334 ALA A O 1
ATOM 2476 N N . ARG A 1 335 ? -21.626 -0.658 15.582 1.00 90.81 335 ARG A N 1
ATOM 2477 C CA . ARG A 1 335 ? -22.987 -0.255 15.975 1.00 90.81 335 ARG A CA 1
ATOM 2478 C C . ARG A 1 335 ? -24.097 -1.153 15.413 1.00 90.81 335 ARG A C 1
ATOM 2480 O O . ARG A 1 335 ? -25.254 -0.999 15.784 1.00 90.81 335 ARG A O 1
ATOM 2487 N N . GLY A 1 336 ? -23.777 -2.066 14.492 1.00 90.69 336 GLY A N 1
ATOM 2488 C CA . GLY A 1 336 ? -24.761 -2.928 13.833 1.00 90.69 336 GLY A CA 1
ATOM 2489 C C . GLY A 1 336 ? -25.652 -2.219 12.803 1.00 90.69 336 GLY A C 1
ATOM 2490 O O . GLY A 1 336 ? -26.615 -2.822 12.332 1.00 90.69 336 GLY A O 1
ATOM 2491 N N . GLU A 1 337 ? -25.326 -0.985 12.402 1.00 90.50 337 GLU A N 1
ATOM 2492 C CA . GLU A 1 337 ? -26.100 -0.150 11.469 1.00 90.50 337 GLU A CA 1
ATOM 2493 C C . GLU A 1 337 ? -25.928 -0.610 10.001 1.00 90.50 337 GLU A C 1
ATOM 2495 O O . GLU A 1 337 ? -25.425 0.118 9.138 1.00 90.50 337 GLU A O 1
ATOM 2500 N N . ARG A 1 338 ? -26.317 -1.859 9.709 1.00 91.44 338 ARG A N 1
ATOM 2501 C CA . ARG A 1 338 ? -26.043 -2.543 8.431 1.00 91.44 338 ARG A CA 1
ATOM 2502 C C . ARG A 1 338 ? -26.596 -1.808 7.214 1.00 91.44 338 ARG A C 1
ATOM 2504 O O . ARG A 1 338 ? -25.875 -1.689 6.230 1.00 91.44 338 ARG A O 1
ATOM 2511 N N . ASP A 1 339 ? -27.814 -1.278 7.286 1.00 89.50 339 ASP A N 1
ATOM 2512 C CA . ASP A 1 339 ? -28.452 -0.603 6.146 1.00 89.50 339 ASP A CA 1
ATOM 2513 C C . ASP A 1 339 ? -27.754 0.721 5.801 1.00 89.50 339 ASP A C 1
ATOM 2515 O O . ASP A 1 339 ? -27.540 1.035 4.629 1.00 89.50 339 ASP A O 1
ATOM 2519 N N . ARG A 1 340 ? -27.309 1.472 6.821 1.00 88.12 340 ARG A N 1
ATOM 2520 C CA . ARG A 1 340 ? -26.496 2.685 6.628 1.00 88.12 340 ARG A CA 1
ATOM 2521 C C . ARG A 1 340 ? -25.113 2.343 6.080 1.00 88.12 340 ARG A C 1
ATOM 2523 O O . ARG A 1 340 ? -24.624 3.049 5.202 1.00 88.12 340 ARG A O 1
ATOM 2530 N N . LEU A 1 341 ? -24.503 1.249 6.543 1.00 90.75 341 LEU A N 1
ATOM 2531 C CA . LEU A 1 341 ? -23.229 0.760 6.014 1.00 90.75 341 LEU A CA 1
ATOM 2532 C C . LEU A 1 341 ? -23.341 0.295 4.551 1.00 90.75 341 LEU A C 1
ATOM 2534 O O . LEU A 1 341 ? -22.464 0.608 3.748 1.00 90.75 341 LEU A O 1
ATOM 2538 N N . ASP A 1 342 ? -24.409 -0.415 4.189 1.00 92.31 342 ASP A N 1
ATOM 2539 C CA . ASP A 1 342 ? -24.678 -0.867 2.821 1.00 92.31 342 ASP A CA 1
ATOM 2540 C C . ASP A 1 342 ? -24.928 0.317 1.873 1.00 92.31 342 ASP A C 1
ATOM 2542 O O . ASP A 1 342 ? -24.293 0.413 0.820 1.00 92.31 342 ASP A O 1
ATOM 2546 N N . ALA A 1 343 ? -25.765 1.278 2.280 1.00 89.00 343 ALA A N 1
ATOM 2547 C CA . ALA A 1 343 ? -25.998 2.511 1.529 1.00 89.00 343 ALA A CA 1
ATOM 2548 C C . ALA A 1 343 ? -24.701 3.315 1.321 1.00 89.00 343 ALA A C 1
ATOM 2550 O O . ALA A 1 343 ? -24.421 3.766 0.206 1.00 89.00 343 ALA A O 1
ATOM 2551 N N . LEU A 1 344 ? -23.876 3.444 2.368 1.00 88.12 344 LEU A N 1
ATOM 2552 C CA . LEU A 1 344 ? -22.578 4.115 2.303 1.00 88.12 344 LEU A CA 1
ATOM 2553 C C . LEU A 1 344 ? -21.601 3.372 1.373 1.00 88.12 344 LEU A C 1
ATOM 2555 O O . LEU A 1 344 ? -20.954 4.003 0.539 1.00 88.12 344 LEU A O 1
ATOM 2559 N N . PHE A 1 345 ? -21.526 2.041 1.454 1.00 91.12 345 PHE A N 1
ATOM 2560 C CA . PHE A 1 345 ? -20.652 1.223 0.607 1.00 91.12 345 PHE A CA 1
ATOM 2561 C C . PHE A 1 345 ? -21.043 1.287 -0.879 1.00 91.12 345 PHE A C 1
ATOM 2563 O O . PHE A 1 345 ? -20.171 1.448 -1.740 1.00 91.12 345 PHE A O 1
ATOM 2570 N N . LYS A 1 346 ? -22.348 1.239 -1.180 1.00 90.69 346 LYS A N 1
ATOM 2571 C CA . LYS A 1 346 ? -22.902 1.432 -2.531 1.00 90.69 346 LYS A CA 1
ATOM 2572 C C . LYS A 1 346 ? -22.585 2.814 -3.081 1.00 90.69 346 LYS A C 1
ATOM 2574 O O . LYS A 1 346 ? -22.101 2.923 -4.207 1.00 90.69 346 LYS A O 1
ATOM 2579 N N . ALA A 1 347 ? -22.826 3.862 -2.289 1.00 86.25 347 ALA A N 1
ATOM 2580 C CA . ALA A 1 347 ? -22.512 5.231 -2.678 1.00 86.25 347 ALA A CA 1
ATOM 2581 C C . ALA A 1 347 ? -21.018 5.368 -2.995 1.00 86.25 347 ALA A C 1
ATOM 2583 O O . ALA A 1 347 ? -20.658 5.748 -4.102 1.00 86.25 347 ALA A O 1
ATOM 2584 N N . ILE A 1 348 ? -20.142 4.975 -2.076 1.00 87.12 348 ILE A N 1
ATOM 2585 C CA . ILE A 1 348 ? -18.693 5.155 -2.211 1.00 87.12 348 ILE A CA 1
ATOM 2586 C C . ILE A 1 348 ? -18.110 4.359 -3.379 1.00 87.12 348 ILE A C 1
ATOM 2588 O O . ILE A 1 348 ? -17.301 4.889 -4.142 1.00 87.12 348 ILE A O 1
ATOM 2592 N N . THR A 1 349 ? -18.552 3.120 -3.591 1.00 90.25 349 THR A N 1
ATOM 2593 C CA . THR A 1 349 ? -18.092 2.331 -4.743 1.00 90.25 349 THR A CA 1
ATOM 2594 C C . THR A 1 349 ? -18.553 2.972 -6.059 1.00 90.25 349 THR A C 1
ATOM 2596 O O . THR A 1 349 ? -17.745 3.155 -6.968 1.00 90.25 349 THR A O 1
ATOM 2599 N N . ARG A 1 350 ? -19.796 3.473 -6.119 1.00 88.12 350 ARG A N 1
ATOM 2600 C CA . ARG A 1 350 ? -20.327 4.226 -7.267 1.00 88.12 350 ARG A CA 1
ATOM 2601 C C . ARG A 1 350 ? -19.544 5.517 -7.551 1.00 88.12 350 ARG A C 1
ATOM 2603 O O . ARG A 1 350 ? -19.292 5.810 -8.716 1.00 88.12 350 ARG A O 1
ATOM 2610 N N . TRP A 1 351 ? -19.106 6.257 -6.526 1.00 84.12 351 TRP A N 1
ATOM 2611 C CA . TRP A 1 351 ? -18.194 7.404 -6.700 1.00 84.12 351 TRP A CA 1
ATOM 2612 C C . TRP A 1 351 ? -16.828 6.969 -7.224 1.00 84.12 351 TRP A C 1
ATOM 2614 O O . TRP A 1 351 ? -16.250 7.648 -8.069 1.00 84.12 351 TRP A O 1
ATOM 2624 N N . THR A 1 352 ? -16.307 5.848 -6.719 1.00 88.75 352 THR A N 1
ATOM 2625 C CA . THR A 1 352 ? -14.973 5.371 -7.094 1.00 88.75 352 THR A CA 1
ATOM 2626 C C . THR A 1 352 ? -14.939 4.990 -8.575 1.00 88.75 352 THR A C 1
ATOM 2628 O O . THR A 1 352 ? -14.025 5.390 -9.295 1.00 88.75 352 THR A O 1
ATOM 2631 N N . VAL A 1 353 ? -15.988 4.320 -9.064 1.00 90.12 353 VAL A N 1
ATOM 2632 C CA . VAL A 1 353 ? -16.181 4.056 -10.499 1.00 90.12 353 VAL A CA 1
ATOM 2633 C C . VAL A 1 353 ? -16.368 5.364 -11.277 1.00 90.12 353 VAL A C 1
ATOM 2635 O O . VAL A 1 353 ? -15.666 5.588 -12.258 1.00 90.12 353 VAL A O 1
ATOM 2638 N N . ALA A 1 354 ? -17.244 6.270 -10.825 1.00 88.19 354 ALA A N 1
ATOM 2639 C CA . ALA A 1 354 ? -17.494 7.546 -11.505 1.00 88.19 354 ALA A CA 1
ATOM 2640 C C . ALA A 1 354 ? -16.218 8.387 -11.706 1.00 88.19 354 ALA A C 1
ATOM 2642 O O . ALA A 1 354 ? -15.988 8.903 -12.796 1.00 88.19 354 ALA A O 1
ATOM 2643 N N . GLY A 1 355 ? -15.372 8.490 -10.677 1.00 86.62 355 GLY A N 1
ATOM 2644 C CA . GLY A 1 355 ? -14.120 9.247 -10.730 1.00 86.62 355 GLY A CA 1
ATOM 2645 C C . GLY A 1 355 ? -12.982 8.560 -11.492 1.00 86.62 355 GLY A C 1
ATOM 2646 O O . GLY A 1 355 ? -12.055 9.239 -11.923 1.00 86.62 355 GLY A O 1
ATOM 2647 N N . THR A 1 356 ? -13.049 7.241 -11.705 1.00 90.12 356 THR A N 1
ATOM 2648 C CA . THR A 1 356 ? -12.039 6.496 -12.484 1.00 90.12 356 THR A CA 1
ATOM 2649 C C . THR A 1 356 ? -12.412 6.274 -13.946 1.00 90.12 356 THR A C 1
ATOM 2651 O O . THR A 1 356 ? -11.509 6.027 -14.739 1.00 90.12 356 THR A O 1
ATOM 2654 N N . ILE A 1 357 ? -13.685 6.419 -14.338 1.00 90.81 357 ILE A N 1
ATOM 2655 C CA . ILE A 1 357 ? -14.133 6.317 -15.741 1.00 90.81 357 ILE A CA 1
ATOM 2656 C C . ILE A 1 357 ? -13.273 7.153 -16.713 1.00 90.81 357 ILE A C 1
ATOM 2658 O O . ILE A 1 357 ? -12.831 6.583 -17.712 1.00 90.81 357 ILE A O 1
ATOM 2662 N N . PRO A 1 358 ? -12.962 8.443 -16.456 1.00 89.62 358 PRO A N 1
ATOM 2663 C CA . PRO A 1 358 ? -12.146 9.227 -17.385 1.00 89.62 358 PRO A CA 1
ATOM 2664 C C . PRO A 1 358 ? -10.725 8.668 -17.543 1.00 89.62 358 PRO A C 1
ATOM 2666 O O . PRO A 1 358 ? -10.195 8.611 -18.648 1.00 89.62 358 PRO A O 1
ATOM 2669 N N . LEU A 1 359 ? -10.127 8.203 -16.442 1.00 89.81 359 LEU A N 1
ATOM 2670 C CA . LEU A 1 359 ? -8.777 7.640 -16.421 1.00 89.81 359 LEU A CA 1
ATOM 2671 C C . LEU A 1 359 ? -8.718 6.278 -17.134 1.00 89.81 359 LEU A C 1
ATOM 2673 O O . LEU A 1 359 ? -7.815 6.036 -17.930 1.00 89.81 359 LEU A O 1
ATOM 2677 N N . LEU A 1 360 ? -9.714 5.423 -16.889 1.00 91.56 360 LEU A N 1
ATOM 2678 C CA . LEU A 1 360 ? -9.905 4.137 -17.560 1.00 91.56 360 LEU A CA 1
ATOM 2679 C C . LEU A 1 360 ? -10.013 4.320 -19.080 1.00 91.56 360 LEU A C 1
ATOM 2681 O O . LEU A 1 360 ? -9.281 3.687 -19.836 1.00 91.56 360 LEU A O 1
ATOM 2685 N N . LEU A 1 361 ? -10.922 5.189 -19.529 1.00 90.50 361 LEU A N 1
ATOM 2686 C CA . LEU A 1 361 ? -11.159 5.431 -20.952 1.00 90.50 361 LEU A CA 1
ATOM 2687 C C . LEU A 1 361 ? -9.913 6.004 -21.638 1.00 90.50 361 LEU A C 1
ATOM 2689 O O . LEU A 1 361 ? -9.543 5.518 -22.704 1.00 90.50 361 LEU A O 1
ATOM 2693 N N . LEU A 1 362 ? -9.217 6.950 -20.999 1.00 89.44 362 LEU A N 1
ATOM 2694 C CA . LEU A 1 362 ? -7.958 7.502 -21.502 1.00 89.44 362 LEU A CA 1
ATOM 2695 C C . LEU A 1 362 ? -6.909 6.401 -21.742 1.00 89.44 362 LEU A C 1
ATOM 2697 O O . LEU A 1 362 ? -6.301 6.352 -22.812 1.00 89.44 362 LEU A O 1
ATOM 2701 N N . MET A 1 363 ? -6.739 5.481 -20.784 1.00 90.44 363 MET A N 1
ATOM 2702 C CA . MET A 1 363 ? -5.785 4.371 -20.896 1.00 90.44 363 MET A CA 1
ATOM 2703 C C . MET A 1 363 ? -6.206 3.283 -21.897 1.00 90.44 363 MET A C 1
ATOM 2705 O O . MET A 1 363 ? -5.339 2.635 -22.479 1.00 90.44 363 MET A O 1
ATOM 2709 N N . LEU A 1 364 ? -7.506 3.069 -22.123 1.00 89.88 364 LEU A N 1
ATOM 2710 C CA . LEU A 1 364 ? -8.000 2.095 -23.108 1.00 89.88 364 LEU A CA 1
ATOM 2711 C C . LEU A 1 364 ? -7.917 2.618 -24.550 1.00 89.88 364 LEU A C 1
ATOM 2713 O O . LEU A 1 364 ? -7.502 1.877 -25.451 1.00 89.88 364 LEU A O 1
ATOM 2717 N N . ILE A 1 365 ? -8.307 3.882 -24.758 1.00 88.12 365 ILE A N 1
ATOM 2718 C CA . ILE A 1 365 ? -8.387 4.524 -26.076 1.00 88.12 365 ILE A CA 1
ATOM 2719 C C . ILE A 1 365 ? -6.983 4.891 -26.571 1.00 88.12 365 ILE A C 1
ATOM 2721 O O . ILE A 1 365 ? -6.632 4.514 -27.687 1.00 88.12 365 ILE A O 1
ATOM 2725 N N . VAL A 1 366 ? -6.151 5.542 -25.740 1.00 87.75 366 VAL A N 1
ATOM 2726 C CA . VAL A 1 366 ? -4.843 6.092 -26.158 1.00 87.75 366 VAL A CA 1
ATOM 2727 C C . VAL A 1 366 ? -3.636 5.514 -25.375 1.00 87.75 366 VAL A C 1
ATOM 2729 O O . VAL A 1 366 ? -2.756 6.268 -24.950 1.00 87.75 366 VAL A O 1
ATOM 2732 N N . PRO A 1 367 ? -3.508 4.178 -25.195 1.00 85.44 367 PRO A N 1
ATOM 2733 C CA . PRO A 1 367 ? -2.407 3.585 -24.425 1.00 85.44 367 PRO A CA 1
ATOM 2734 C C . PRO A 1 367 ? -1.029 3.910 -25.014 1.00 85.44 367 PRO A C 1
ATOM 2736 O O . PRO A 1 367 ? -0.068 4.102 -24.274 1.00 85.44 367 PRO A O 1
ATOM 2739 N N . GLN A 1 368 ? -0.922 4.002 -26.344 1.00 85.38 368 GLN A N 1
ATOM 2740 C CA . GLN A 1 368 ? 0.350 4.241 -27.028 1.00 85.38 368 GLN A CA 1
ATOM 2741 C C . GLN A 1 368 ? 0.929 5.625 -26.708 1.00 85.38 368 GLN A C 1
ATOM 2743 O O . GLN A 1 368 ? 2.104 5.705 -26.361 1.00 85.38 368 GLN A O 1
ATOM 2748 N N . ALA A 1 369 ? 0.125 6.695 -26.747 1.00 83.00 369 ALA A N 1
ATOM 2749 C CA . ALA A 1 369 ? 0.613 8.043 -26.436 1.00 83.00 369 ALA A CA 1
ATOM 2750 C C . ALA A 1 369 ? 1.038 8.173 -24.964 1.00 83.00 369 ALA A C 1
ATOM 2752 O O . ALA A 1 369 ? 2.050 8.805 -24.673 1.00 83.00 369 ALA A O 1
ATOM 2753 N N . ILE A 1 370 ? 0.316 7.522 -24.040 1.00 83.31 370 ILE A N 1
ATOM 2754 C CA . ILE A 1 370 ? 0.676 7.480 -22.613 1.00 83.31 370 ILE A CA 1
ATOM 2755 C C . ILE A 1 370 ? 2.021 6.768 -22.420 1.00 83.31 370 ILE A C 1
ATOM 2757 O O . ILE A 1 370 ? 2.895 7.270 -21.715 1.00 83.31 370 ILE A O 1
ATOM 2761 N N . LEU A 1 371 ? 2.210 5.611 -23.060 1.00 83.81 371 LEU A N 1
ATOM 2762 C CA . LEU A 1 371 ? 3.437 4.824 -22.938 1.00 83.81 371 LEU A CA 1
ATOM 2763 C C . LEU A 1 371 ? 4.640 5.496 -23.622 1.00 83.81 371 LEU A C 1
ATOM 2765 O O . LEU A 1 371 ? 5.750 5.435 -23.096 1.00 83.81 371 LEU A O 1
ATOM 2769 N N . GLN A 1 372 ? 4.439 6.213 -24.733 1.00 82.06 372 GLN A N 1
ATOM 2770 C CA . GLN A 1 372 ? 5.504 6.958 -25.418 1.00 82.06 372 GLN A CA 1
ATOM 2771 C C . GLN A 1 372 ? 6.169 8.030 -24.534 1.00 82.06 372 GLN A C 1
ATOM 2773 O O . GLN A 1 372 ? 7.358 8.295 -24.720 1.00 82.06 372 GLN A O 1
ATOM 2778 N N . VAL A 1 373 ? 5.476 8.577 -23.524 1.00 77.69 373 VAL A N 1
ATOM 2779 C CA . VAL A 1 373 ? 6.061 9.515 -22.539 1.00 77.69 373 VAL A CA 1
ATOM 2780 C C . VAL A 1 373 ? 7.269 8.909 -21.802 1.00 77.69 373 VAL A C 1
ATOM 2782 O O . VAL A 1 373 ? 8.175 9.636 -21.403 1.00 77.69 373 VAL A O 1
ATOM 2785 N N . PHE A 1 374 ? 7.335 7.580 -21.662 1.00 70.38 374 PHE A N 1
ATOM 2786 C CA . PHE A 1 374 ? 8.423 6.889 -20.961 1.00 70.38 374 PHE A CA 1
ATOM 2787 C C . PHE A 1 374 ? 9.691 6.672 -21.811 1.00 70.38 374 PHE A C 1
ATOM 2789 O O . PHE A 1 374 ? 10.721 6.273 -21.264 1.00 70.38 374 PHE A O 1
ATOM 2796 N N . GLY A 1 375 ? 9.668 6.961 -23.122 1.00 66.12 375 GLY A N 1
ATOM 2797 C CA . GLY A 1 375 ? 10.881 6.889 -23.953 1.00 66.12 375 GLY A CA 1
ATOM 2798 C C . GLY A 1 375 ? 10.705 6.712 -25.466 1.00 66.12 375 GLY A C 1
ATOM 2799 O O . GLY A 1 375 ? 11.624 6.198 -26.111 1.00 66.12 375 GLY A O 1
ATOM 2800 N N . GLY A 1 376 ? 9.572 7.117 -26.040 1.00 72.06 376 GLY A N 1
ATOM 2801 C CA . GLY A 1 376 ? 9.291 7.054 -27.477 1.00 72.06 376 GLY A CA 1
ATOM 2802 C C . GLY A 1 376 ? 8.669 5.734 -27.948 1.00 72.06 376 GLY A C 1
ATOM 2803 O O . GLY A 1 376 ? 8.211 4.917 -27.150 1.00 72.06 376 GLY A O 1
ATOM 2804 N N . GLY A 1 377 ? 8.644 5.530 -29.272 1.00 71.25 377 GLY A N 1
ATOM 2805 C CA . GLY A 1 377 ? 7.838 4.497 -29.947 1.00 71.25 377 GLY A CA 1
ATOM 2806 C C . GLY A 1 377 ? 8.028 3.054 -29.461 1.00 71.25 377 GLY A C 1
ATOM 2807 O O . GLY A 1 377 ? 7.073 2.286 -29.478 1.00 71.25 377 GLY A O 1
ATOM 2808 N N . ARG A 1 378 ? 9.209 2.699 -28.944 1.00 75.19 378 ARG A N 1
ATOM 2809 C CA . ARG A 1 378 ? 9.500 1.375 -28.356 1.00 75.19 378 ARG A CA 1
ATOM 2810 C C . ARG A 1 378 ? 8.607 0.994 -27.168 1.00 75.19 378 ARG A C 1
ATOM 2812 O O . ARG A 1 378 ? 8.312 -0.179 -26.999 1.00 75.19 378 ARG A O 1
ATOM 2819 N N . PHE A 1 379 ? 8.098 1.965 -26.404 1.00 80.25 379 PHE A N 1
ATOM 2820 C CA . PHE A 1 379 ? 7.133 1.699 -25.329 1.00 80.25 379 PHE A CA 1
ATOM 2821 C C . PHE A 1 379 ? 5.699 1.457 -25.838 1.00 80.25 379 PHE A C 1
ATOM 2823 O O . PHE A 1 379 ? 4.869 0.948 -25.089 1.00 80.25 379 PHE A O 1
ATOM 2830 N N . ALA A 1 380 ? 5.384 1.769 -27.102 1.00 79.44 380 ALA A N 1
ATOM 2831 C CA . ALA A 1 380 ? 4.046 1.557 -27.663 1.00 79.44 380 ALA A CA 1
ATOM 2832 C C . ALA A 1 380 ? 3.692 0.065 -27.858 1.00 79.44 380 ALA A C 1
ATOM 2834 O O . ALA A 1 380 ? 2.508 -0.270 -27.968 1.00 79.44 380 ALA A O 1
ATOM 2835 N N . SER A 1 381 ? 4.691 -0.827 -27.851 1.00 84.50 381 SER A N 1
ATOM 2836 C CA . SER A 1 381 ? 4.514 -2.288 -27.860 1.00 84.50 381 SER A CA 1
ATOM 2837 C C . SER A 1 381 ? 3.688 -2.780 -26.664 1.00 84.50 381 SER A C 1
ATOM 2839 O O . SER A 1 381 ? 2.797 -3.604 -26.838 1.00 84.50 381 SER A O 1
ATOM 2841 N N . GLY A 1 382 ? 3.867 -2.183 -25.480 1.00 86.94 382 GLY A N 1
ATOM 2842 C CA . GLY A 1 382 ? 3.124 -2.511 -24.254 1.00 86.94 382 GLY A CA 1
ATOM 2843 C C . GLY A 1 382 ? 1.642 -2.115 -24.252 1.00 86.94 382 GLY A C 1
ATOM 2844 O O . GLY A 1 382 ? 0.976 -2.217 -23.223 1.00 86.94 382 GLY A O 1
ATOM 2845 N N . SER A 1 383 ? 1.098 -1.637 -25.375 1.00 89.94 383 SER A N 1
ATOM 2846 C CA . SER A 1 383 ? -0.308 -1.226 -25.466 1.00 89.94 383 SER A CA 1
ATOM 2847 C C . SER A 1 383 ? -1.306 -2.382 -25.294 1.00 89.94 383 SER A C 1
ATOM 2849 O O . SER A 1 383 ? -2.423 -2.129 -24.838 1.00 89.94 383 SER A O 1
ATOM 2851 N N . GLY A 1 384 ? -0.909 -3.628 -25.588 1.00 93.25 384 GLY A N 1
ATOM 2852 C CA . GLY A 1 384 ? -1.660 -4.843 -25.241 1.00 93.25 384 GLY A CA 1
ATOM 2853 C C . GLY A 1 384 ? -1.745 -5.023 -23.724 1.00 93.25 384 GLY A C 1
ATOM 2854 O O . GLY A 1 384 ? -2.814 -4.845 -23.134 1.00 93.25 384 GLY A O 1
ATOM 2855 N N . ALA A 1 385 ? -0.596 -5.263 -23.089 1.00 93.44 385 ALA A N 1
ATOM 2856 C CA . ALA A 1 385 ? -0.431 -5.391 -21.644 1.00 93.44 385 ALA A CA 1
ATOM 2857 C C . ALA A 1 385 ? -1.146 -4.287 -20.847 1.00 93.44 385 ALA A C 1
ATOM 2859 O O . ALA A 1 385 ? -1.905 -4.591 -19.927 1.00 93.44 385 ALA A O 1
ATOM 2860 N N . LEU A 1 386 ? -0.982 -3.009 -21.216 1.00 93.50 386 LEU A N 1
ATOM 2861 C CA . LEU A 1 386 ? -1.650 -1.905 -20.520 1.00 93.50 386 LEU A CA 1
ATOM 2862 C C . LEU A 1 386 ? -3.183 -2.010 -20.592 1.00 93.50 386 LEU A C 1
ATOM 2864 O O . LEU A 1 386 ? -3.844 -1.831 -19.571 1.00 93.50 386 LEU A O 1
ATOM 2868 N N . ARG A 1 387 ? -3.766 -2.344 -21.752 1.00 95.31 387 ARG A N 1
ATOM 2869 C CA . ARG A 1 387 ? -5.224 -2.540 -21.872 1.00 95.31 387 ARG A CA 1
ATOM 2870 C C . ARG A 1 387 ? -5.713 -3.687 -20.987 1.00 95.31 387 ARG A C 1
ATOM 2872 O O . ARG A 1 387 ? -6.726 -3.532 -20.308 1.00 95.31 387 ARG A O 1
ATOM 2879 N N . ILE A 1 388 ? -4.982 -4.803 -20.951 1.00 96.25 388 ILE A N 1
ATOM 2880 C CA . ILE A 1 388 ? -5.312 -5.970 -20.118 1.00 96.25 388 ILE A CA 1
ATOM 2881 C C . ILE A 1 388 ? -5.275 -5.600 -18.624 1.00 96.25 388 ILE A C 1
ATOM 2883 O O . ILE A 1 388 ? -6.242 -5.853 -17.900 1.00 96.25 388 ILE A O 1
ATOM 2887 N N . LEU A 1 389 ? -4.211 -4.925 -18.173 1.00 94.38 389 LEU A N 1
ATOM 2888 C CA . LEU A 1 389 ? -4.080 -4.444 -16.793 1.00 94.38 389 LEU A CA 1
ATOM 2889 C C . LEU A 1 389 ? -5.213 -3.485 -16.407 1.00 94.38 389 LEU A C 1
ATOM 2891 O O . LEU A 1 389 ? -5.795 -3.619 -15.331 1.00 94.38 389 LEU A O 1
ATOM 2895 N N . VAL A 1 390 ? -5.568 -2.545 -17.286 1.00 94.56 390 VAL A N 1
ATOM 2896 C CA . VAL A 1 390 ? -6.645 -1.569 -17.051 1.00 94.56 390 VAL A CA 1
ATOM 2897 C C . VAL A 1 390 ? -8.007 -2.251 -16.927 1.00 94.56 390 VAL A C 1
ATOM 2899 O O . VAL A 1 390 ? -8.788 -1.869 -16.058 1.00 94.56 390 VAL A O 1
ATOM 2902 N N . VAL A 1 391 ? -8.284 -3.308 -17.700 1.00 94.62 391 VAL A N 1
ATOM 2903 C CA . VAL A 1 391 ? -9.494 -4.135 -17.522 1.00 94.62 391 VAL A CA 1
ATOM 2904 C C . VAL A 1 391 ? -9.490 -4.842 -16.158 1.00 94.62 391 VAL A C 1
ATOM 2906 O O . VAL A 1 391 ? -10.505 -4.822 -15.458 1.00 94.62 391 VAL A O 1
ATOM 2909 N N . GLY A 1 392 ? -8.352 -5.390 -15.719 1.00 94.12 392 GLY A N 1
ATOM 2910 C CA . GLY A 1 392 ? -8.205 -5.954 -14.370 1.00 94.12 392 GLY A CA 1
ATOM 2911 C C . GLY A 1 392 ? -8.467 -4.925 -13.259 1.00 94.12 392 GLY A C 1
ATOM 2912 O O . GLY A 1 392 ? -9.230 -5.183 -12.324 1.00 94.12 392 GLY A O 1
ATOM 2913 N N . GLN A 1 393 ? -7.909 -3.717 -13.387 1.00 94.12 393 GLN A N 1
ATOM 2914 C CA . GLN A 1 393 ? -8.144 -2.627 -12.436 1.00 94.12 393 GLN A CA 1
ATOM 2915 C C . GLN A 1 393 ? -9.573 -2.059 -12.513 1.00 94.12 393 GLN A C 1
ATOM 2917 O O . GLN A 1 393 ? -10.098 -1.601 -11.499 1.00 94.12 393 GLN A O 1
ATOM 2922 N N . ALA A 1 394 ? -10.256 -2.146 -13.657 1.00 92.62 394 ALA A N 1
ATOM 2923 C CA . ALA A 1 394 ? -11.676 -1.806 -13.769 1.00 92.62 394 ALA A CA 1
ATOM 2924 C C . ALA A 1 394 ? -12.543 -2.706 -12.874 1.00 92.62 394 ALA A C 1
ATOM 2926 O O . ALA A 1 394 ? -13.442 -2.222 -12.185 1.00 92.62 394 ALA A O 1
ATOM 2927 N N . ILE A 1 395 ? -12.246 -4.010 -12.842 1.00 92.69 395 ILE A N 1
ATOM 2928 C CA . ILE A 1 395 ? -12.919 -4.981 -11.966 1.00 92.69 395 ILE A CA 1
ATOM 2929 C C . ILE A 1 395 ? -12.611 -4.676 -10.492 1.00 92.69 395 ILE A C 1
ATOM 2931 O O . ILE A 1 395 ? -13.514 -4.682 -9.659 1.00 92.69 395 ILE A O 1
ATOM 2935 N N . ASN A 1 396 ? -11.357 -4.340 -10.173 1.00 92.19 396 ASN A N 1
ATOM 2936 C CA . ASN A 1 396 ? -10.942 -3.918 -8.831 1.00 92.19 396 ASN A CA 1
ATOM 2937 C C . ASN A 1 396 ? -11.769 -2.718 -8.333 1.00 92.19 396 ASN A C 1
ATOM 2939 O O . ASN A 1 396 ? -12.422 -2.775 -7.291 1.00 92.19 396 ASN A O 1
ATOM 2943 N N . VAL A 1 397 ? -11.821 -1.648 -9.131 1.00 91.38 397 VAL A N 1
ATOM 2944 C CA . VAL A 1 397 ? -12.551 -0.427 -8.775 1.00 91.38 397 VAL A CA 1
ATOM 2945 C C . VAL A 1 397 ? -14.072 -0.637 -8.756 1.00 91.38 397 VAL A C 1
ATOM 2947 O O . VAL A 1 397 ? -14.747 -0.037 -7.919 1.00 91.38 397 VAL A O 1
ATOM 2950 N N . SER A 1 398 ? -14.625 -1.507 -9.610 1.00 89.81 398 SER A N 1
ATOM 2951 C CA . SER A 1 398 ? -16.070 -1.783 -9.638 1.00 89.81 398 SER A CA 1
ATOM 2952 C C . SER A 1 398 ? -16.573 -2.586 -8.437 1.00 89.81 398 SER A C 1
ATOM 2954 O O . SER A 1 398 ? -17.720 -2.399 -8.032 1.00 89.81 398 SER A O 1
ATOM 2956 N N . VAL A 1 399 ? -15.730 -3.431 -7.834 1.00 89.94 399 VAL A N 1
ATOM 2957 C CA . VAL A 1 399 ? -16.002 -4.099 -6.546 1.00 89.94 399 VAL A CA 1
ATOM 2958 C C . VAL A 1 399 ? -15.782 -3.146 -5.362 1.00 89.94 399 VAL A C 1
ATOM 2960 O O . VAL A 1 399 ? -16.435 -3.279 -4.323 1.00 89.94 399 VAL A O 1
ATOM 2963 N N . GLY A 1 400 ? -14.898 -2.160 -5.524 1.00 87.06 400 GLY A N 1
ATOM 2964 C CA . GLY A 1 400 ? -14.652 -1.103 -4.551 1.00 87.06 400 GLY A CA 1
ATOM 2965 C C . GLY A 1 400 ? -13.861 -1.569 -3.332 1.00 87.06 400 GLY A C 1
ATOM 2966 O O . GLY A 1 400 ? -13.085 -2.522 -3.365 1.00 87.06 400 GLY A O 1
ATOM 2967 N N . ALA A 1 401 ? -14.061 -0.887 -2.207 1.00 87.19 401 ALA A N 1
ATOM 2968 C CA . ALA A 1 401 ? -13.255 -1.047 -0.996 1.00 87.19 401 ALA A CA 1
ATOM 2969 C C . ALA A 1 401 ? -13.531 -2.344 -0.188 1.00 87.19 401 ALA A C 1
ATOM 2971 O O . ALA A 1 401 ? -13.355 -2.363 1.031 1.00 87.19 401 ALA A O 1
ATOM 2972 N N . ALA A 1 402 ? -13.951 -3.443 -0.828 1.00 91.75 402 ALA A N 1
ATOM 2973 C CA . ALA A 1 402 ? -14.363 -4.689 -0.168 1.00 91.75 402 ALA A CA 1
ATOM 2974 C C . ALA A 1 402 ? -13.283 -5.282 0.765 1.00 91.75 402 ALA A C 1
ATOM 2976 O O . ALA A 1 402 ? -13.595 -5.755 1.858 1.00 91.75 402 ALA A O 1
ATOM 2977 N N . GLY A 1 403 ? -12.001 -5.195 0.387 1.00 90.25 403 GLY A N 1
ATOM 2978 C CA . GLY A 1 403 ? -10.888 -5.597 1.260 1.00 90.25 403 GLY A CA 1
ATOM 2979 C C . GLY A 1 403 ? -10.810 -4.761 2.544 1.00 90.25 403 GLY A C 1
ATOM 2980 O O . GLY A 1 403 ? -10.708 -5.310 3.640 1.00 90.25 403 GLY A O 1
ATOM 2981 N N . PHE A 1 404 ? -10.959 -3.436 2.436 1.00 91.06 404 PHE A N 1
ATOM 2982 C CA . PHE A 1 404 ? -11.014 -2.545 3.599 1.00 91.06 404 PHE A CA 1
ATOM 2983 C C . PHE A 1 404 ? -12.230 -2.837 4.483 1.00 91.06 404 PHE A C 1
ATOM 2985 O O . PHE A 1 404 ? -12.090 -2.835 5.705 1.00 91.06 404 PHE A O 1
ATOM 2992 N N . VAL A 1 405 ? -13.386 -3.170 3.897 1.00 94.69 405 VAL A N 1
ATOM 2993 C CA . VAL A 1 405 ? -14.569 -3.590 4.664 1.00 94.69 405 VAL A CA 1
ATOM 2994 C C . VAL A 1 405 ? -14.271 -4.831 5.504 1.00 94.69 405 VAL A C 1
ATOM 2996 O O . VAL A 1 405 ? -14.548 -4.837 6.701 1.00 94.69 405 VAL A O 1
ATOM 2999 N N . LEU A 1 406 ? -13.649 -5.858 4.920 1.00 93.81 406 LEU A N 1
ATOM 3000 C CA . LEU A 1 406 ? -13.301 -7.096 5.624 1.00 93.81 406 LEU A CA 1
ATOM 3001 C C . LEU A 1 406 ? -12.285 -6.855 6.764 1.00 93.81 406 LEU A C 1
ATOM 3003 O O . LEU A 1 406 ? -12.415 -7.417 7.856 1.00 93.81 406 LEU A O 1
ATOM 3007 N N . ILE A 1 407 ? -11.312 -5.966 6.539 1.00 93.75 407 ILE A N 1
ATOM 3008 C CA . ILE A 1 407 ? -10.310 -5.540 7.530 1.00 93.75 407 ILE A CA 1
ATOM 3009 C C . ILE A 1 407 ? -10.960 -4.743 8.681 1.00 93.75 407 ILE A C 1
ATOM 3011 O O . ILE A 1 407 ? -10.647 -4.986 9.851 1.00 93.75 407 ILE A O 1
ATOM 3015 N N . MET A 1 408 ? -11.886 -3.826 8.387 1.00 95.56 408 MET A N 1
ATOM 3016 C CA . MET A 1 408 ? -12.605 -3.023 9.391 1.00 95.56 408 MET A CA 1
ATOM 3017 C C . MET A 1 408 ? -13.653 -3.847 10.157 1.00 95.56 408 MET A C 1
ATOM 3019 O O . MET A 1 408 ? -13.817 -3.668 11.363 1.00 95.56 408 MET A O 1
ATOM 3023 N N . ALA A 1 409 ? -14.255 -4.855 9.521 1.00 93.88 409 ALA A N 1
ATOM 3024 C CA . ALA A 1 409 ? -15.111 -5.853 10.166 1.00 93.88 409 ALA A CA 1
ATOM 3025 C C . ALA A 1 409 ? -14.349 -6.844 11.078 1.00 93.88 409 ALA A C 1
ATOM 3027 O O . ALA A 1 409 ? -14.951 -7.733 11.678 1.00 93.88 409 ALA A O 1
ATOM 3028 N N . GLY A 1 410 ? -13.020 -6.726 11.209 1.00 92.38 410 GLY A N 1
ATOM 3029 C CA . GLY A 1 410 ? -12.222 -7.594 12.085 1.00 92.38 410 GLY A CA 1
ATOM 3030 C C . GLY A 1 410 ? -11.921 -8.982 11.513 1.00 92.38 410 GLY A C 1
ATOM 3031 O O . GLY A 1 410 ? -11.489 -9.864 12.252 1.00 92.38 410 GLY A O 1
ATOM 3032 N N . ARG A 1 411 ? -12.129 -9.202 10.210 1.00 93.00 411 ARG A N 1
ATOM 3033 C CA . ARG A 1 411 ? -11.951 -10.498 9.531 1.00 93.00 411 ARG A CA 1
ATOM 3034 C C . ARG A 1 411 ? -10.605 -10.590 8.793 1.00 93.00 411 ARG A C 1
ATOM 3036 O O . ARG A 1 411 ? -10.514 -11.202 7.733 1.00 93.00 411 ARG A O 1
ATOM 3043 N N . THR A 1 412 ? -9.545 -10.018 9.369 1.00 91.31 412 THR A N 1
ATOM 3044 C CA . THR A 1 412 ? -8.192 -9.940 8.774 1.00 91.31 412 THR A CA 1
ATOM 3045 C C . THR A 1 412 ? -7.583 -11.301 8.416 1.00 91.31 412 THR A C 1
ATOM 3047 O O . THR A 1 412 ? -6.845 -11.390 7.440 1.00 91.31 412 THR A O 1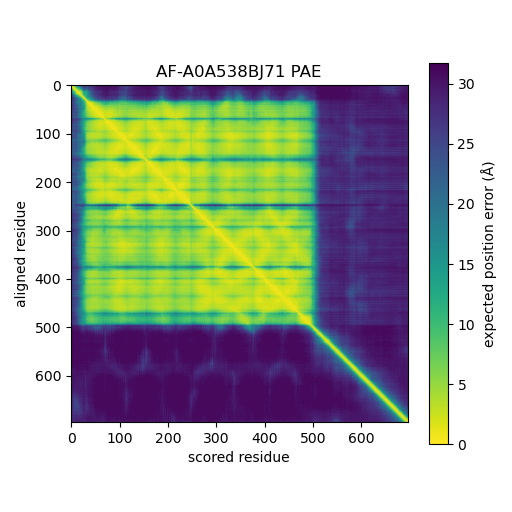
ATOM 3050 N N . GLY A 1 413 ? -7.939 -12.375 9.132 1.00 92.38 413 GLY A N 1
ATOM 3051 C CA . GLY A 1 413 ? -7.554 -13.752 8.782 1.00 92.38 413 GLY A CA 1
ATOM 3052 C C . GLY A 1 413 ? -8.074 -14.226 7.421 1.00 92.38 413 GLY A C 1
ATOM 3053 O O . GLY A 1 413 ? -7.365 -14.931 6.713 1.00 92.38 413 GLY A O 1
ATOM 3054 N N . TRP A 1 414 ? -9.267 -13.795 7.005 1.00 95.00 414 TRP A N 1
ATOM 3055 C CA . TRP A 1 414 ? -9.796 -14.139 5.682 1.00 95.00 414 TRP A CA 1
ATOM 3056 C C . TRP A 1 414 ? -9.122 -13.338 4.568 1.00 95.00 414 TRP A C 1
ATOM 3058 O O . TRP A 1 414 ? -8.896 -13.878 3.493 1.00 95.00 414 TRP A O 1
ATOM 3068 N N . ASP A 1 415 ? -8.738 -12.086 4.829 1.00 92.25 415 ASP A N 1
ATOM 3069 C CA . ASP A 1 415 ? -7.974 -11.277 3.871 1.00 92.25 415 ASP A CA 1
ATOM 3070 C C . ASP A 1 415 ? -6.551 -11.831 3.649 1.00 92.25 415 ASP A C 1
ATOM 3072 O O . ASP A 1 415 ? -6.052 -11.803 2.527 1.00 92.25 415 ASP A O 1
ATOM 3076 N N . LEU A 1 416 ? -5.934 -12.427 4.683 1.00 94.62 416 LEU A N 1
ATOM 3077 C CA . LEU A 1 416 ? -4.706 -13.221 4.541 1.00 94.62 416 LEU A CA 1
ATOM 3078 C C . LEU A 1 416 ? -4.908 -14.417 3.600 1.00 94.62 416 LEU A C 1
ATOM 3080 O O . LEU A 1 416 ? -4.099 -14.611 2.697 1.00 94.62 416 LEU A O 1
ATOM 3084 N N . VAL A 1 417 ? -5.980 -15.196 3.790 1.00 96.00 417 VAL A N 1
ATOM 3085 C CA . VAL A 1 417 ? -6.301 -16.342 2.920 1.00 96.00 417 VAL A CA 1
ATOM 3086 C C . VAL A 1 417 ? -6.529 -15.889 1.478 1.00 96.00 417 VAL A C 1
ATOM 3088 O O . VAL A 1 417 ? -6.017 -16.542 0.572 1.00 96.00 417 VAL A O 1
ATOM 3091 N N . VAL A 1 418 ? -7.213 -14.755 1.255 1.00 95.81 418 VAL A N 1
ATOM 3092 C CA . VAL A 1 418 ? -7.320 -14.163 -0.088 1.00 95.81 418 VAL A CA 1
ATOM 3093 C C . VAL A 1 418 ? -5.930 -13.877 -0.644 1.00 95.81 418 VAL A C 1
ATOM 3095 O O . VAL A 1 418 ? -5.589 -14.458 -1.661 1.00 95.81 418 VAL A O 1
ATOM 3098 N N . TYR A 1 419 ? -5.105 -13.057 0.016 1.00 94.75 419 TYR A N 1
ATOM 3099 C CA . TYR A 1 419 ? -3.786 -12.696 -0.521 1.00 94.75 419 TYR A CA 1
ATOM 3100 C C . TYR A 1 419 ? -2.858 -13.902 -0.750 1.00 94.75 419 TYR A C 1
ATOM 3102 O O . TYR A 1 419 ? -2.095 -13.897 -1.712 1.00 94.75 419 TYR A O 1
ATOM 3110 N N . ALA A 1 420 ? -2.922 -14.941 0.087 1.00 95.69 420 ALA A N 1
ATOM 3111 C CA . ALA A 1 420 ? -2.154 -16.170 -0.113 1.00 95.69 420 ALA A CA 1
ATOM 3112 C C . ALA A 1 420 ? -2.638 -16.956 -1.346 1.00 95.69 420 ALA A C 1
ATOM 3114 O O . ALA A 1 420 ? -1.823 -17.362 -2.174 1.00 95.69 420 ALA A O 1
ATOM 3115 N N . ALA A 1 421 ? -3.957 -17.112 -1.511 1.00 96.50 421 ALA A N 1
ATOM 3116 C CA . ALA A 1 421 ? -4.546 -17.742 -2.691 1.00 96.50 421 ALA A CA 1
ATOM 3117 C C . ALA A 1 421 ? -4.273 -16.931 -3.970 1.00 96.50 421 ALA A C 1
ATOM 3119 O O . ALA A 1 421 ? -3.923 -17.509 -4.994 1.00 96.50 421 ALA A O 1
ATOM 3120 N N . SER A 1 422 ? -4.359 -15.598 -3.896 1.00 96.06 422 SER A N 1
ATOM 3121 C CA . SER A 1 422 ? -3.986 -14.680 -4.973 1.00 96.06 422 SER A CA 1
ATOM 3122 C C . SER A 1 422 ? -2.526 -14.858 -5.378 1.00 96.06 422 SER A C 1
ATOM 3124 O O . SER A 1 422 ? -2.253 -14.966 -6.562 1.00 96.06 422 SER A O 1
ATOM 3126 N N . ALA A 1 423 ? -1.589 -14.919 -4.425 1.00 95.69 423 ALA A N 1
ATOM 3127 C CA . ALA A 1 423 ? -0.162 -15.057 -4.726 1.00 95.69 423 ALA A CA 1
ATOM 3128 C C . ALA A 1 423 ? 0.166 -16.402 -5.394 1.00 95.69 423 ALA A C 1
ATOM 3130 O O . ALA A 1 423 ? 0.943 -16.442 -6.345 1.00 95.69 423 ALA A O 1
ATOM 3131 N N . ALA A 1 424 ? -0.462 -17.492 -4.940 1.00 96.12 424 ALA A N 1
ATOM 3132 C CA . ALA A 1 424 ? -0.327 -18.804 -5.569 1.00 96.12 424 ALA A CA 1
ATOM 3133 C C . ALA A 1 424 ? -0.944 -18.841 -6.980 1.00 96.12 424 ALA A C 1
ATOM 3135 O O . ALA A 1 424 ? -0.338 -19.389 -7.903 1.00 96.12 424 ALA A O 1
ATOM 3136 N N . LEU A 1 425 ? -2.124 -18.234 -7.160 1.00 97.00 425 LEU A N 1
ATOM 3137 C CA . LEU A 1 425 ? -2.791 -18.117 -8.457 1.00 97.00 425 LEU A CA 1
ATOM 3138 C C . LEU A 1 425 ? -1.955 -17.292 -9.442 1.00 97.00 425 LEU A C 1
ATOM 3140 O O . LEU A 1 425 ? -1.732 -17.744 -10.561 1.00 97.00 425 LEU A O 1
ATOM 3144 N N . ASP A 1 426 ? -1.451 -16.134 -9.014 1.00 96.56 426 ASP A N 1
ATOM 3145 C CA . ASP A 1 426 ? -0.661 -15.224 -9.844 1.00 96.56 426 ASP A CA 1
ATOM 3146 C C . ASP A 1 426 ? 0.641 -15.865 -10.308 1.00 96.56 426 ASP A C 1
ATOM 3148 O O . ASP A 1 426 ? 0.924 -15.892 -11.501 1.00 96.56 426 ASP A O 1
ATOM 3152 N N . LEU A 1 427 ? 1.380 -16.480 -9.378 1.00 96.19 427 LEU A N 1
ATOM 3153 C CA . LEU A 1 427 ? 2.605 -17.209 -9.684 1.00 96.19 427 LEU A CA 1
ATOM 3154 C C . LEU A 1 427 ? 2.342 -18.345 -10.683 1.00 96.19 427 LEU A C 1
ATOM 3156 O O . LEU A 1 427 ? 3.085 -18.492 -11.650 1.00 96.19 427 LEU A O 1
ATOM 3160 N N . THR A 1 428 ? 1.265 -19.113 -10.489 1.00 97.06 428 THR A N 1
ATOM 3161 C CA . THR A 1 428 ? 0.896 -20.222 -11.386 1.00 97.06 428 THR A CA 1
ATOM 3162 C C . THR A 1 428 ? 0.520 -19.717 -12.781 1.00 97.06 428 THR A C 1
ATOM 3164 O O . THR A 1 428 ? 1.009 -20.242 -13.782 1.00 97.06 428 THR A O 1
ATOM 3167 N N . LEU A 1 429 ? -0.324 -18.683 -12.865 1.00 96.75 429 LEU A N 1
ATOM 3168 C CA . LEU A 1 429 ? -0.755 -18.106 -14.137 1.00 96.75 429 LEU A CA 1
ATOM 3169 C C . LEU A 1 429 ? 0.407 -17.431 -14.865 1.00 96.75 429 LEU A C 1
ATOM 3171 O O . LEU A 1 429 ? 0.594 -17.693 -16.049 1.00 96.75 429 LEU A O 1
ATOM 3175 N N . ALA A 1 430 ? 1.225 -16.630 -14.183 1.00 95.38 430 ALA A N 1
ATOM 3176 C CA . ALA A 1 430 ? 2.387 -15.986 -14.784 1.00 95.38 430 ALA A CA 1
ATOM 3177 C C . ALA A 1 430 ? 3.368 -17.033 -15.336 1.00 95.38 430 ALA A C 1
ATOM 3179 O O . ALA A 1 430 ? 3.803 -16.917 -16.480 1.00 95.38 430 ALA A O 1
ATOM 3180 N N . TRP A 1 431 ? 3.638 -18.112 -14.589 1.00 95.81 431 TRP A N 1
ATOM 3181 C CA . TRP A 1 431 ? 4.513 -19.197 -15.048 1.00 95.81 431 TRP A CA 1
ATOM 3182 C C . TRP A 1 431 ? 3.974 -19.928 -16.289 1.00 95.81 431 TRP A C 1
ATOM 3184 O O . TRP A 1 431 ? 4.749 -20.387 -17.126 1.00 95.81 431 TRP A O 1
ATOM 3194 N N . MET A 1 432 ? 2.649 -20.027 -16.437 1.00 96.44 432 MET A N 1
ATOM 3195 C CA . MET A 1 432 ? 2.003 -20.659 -17.594 1.00 96.44 432 MET A CA 1
ATOM 3196 C C . MET A 1 432 ? 1.836 -19.731 -18.807 1.00 96.44 432 MET A C 1
ATOM 3198 O O . MET A 1 432 ? 1.916 -20.197 -19.947 1.00 96.44 432 MET A O 1
ATOM 3202 N N . LEU A 1 433 ? 1.546 -18.446 -18.583 1.00 95.81 433 LEU A N 1
ATOM 3203 C CA . LEU A 1 433 ? 1.166 -17.495 -19.631 1.00 95.81 433 LEU A CA 1
ATOM 3204 C C . LEU A 1 433 ? 2.364 -16.714 -20.182 1.00 95.81 433 LEU A C 1
ATOM 3206 O O . LEU A 1 433 ? 2.396 -16.466 -21.386 1.00 95.81 433 LEU A O 1
ATOM 3210 N N . VAL A 1 434 ? 3.359 -16.364 -19.357 1.00 94.44 434 VAL A N 1
ATOM 3211 C CA . VAL A 1 434 ? 4.540 -15.608 -19.815 1.00 94.44 434 VAL A CA 1
ATOM 3212 C C . VAL A 1 434 ? 5.311 -16.338 -20.927 1.00 94.44 434 VAL A C 1
ATOM 3214 O O . VAL A 1 434 ? 5.578 -15.702 -21.943 1.00 94.44 434 VAL A O 1
ATOM 3217 N N . PRO A 1 435 ? 5.585 -17.659 -20.858 1.00 92.44 435 PRO A N 1
ATOM 3218 C CA . PRO A 1 435 ? 6.274 -18.361 -21.949 1.00 92.44 435 PRO A CA 1
ATOM 3219 C C . PRO A 1 435 ? 5.495 -18.419 -23.275 1.00 92.44 435 PRO A C 1
ATOM 3221 O O . PRO A 1 435 ? 6.063 -18.780 -24.301 1.00 92.44 435 PRO A O 1
ATOM 3224 N N . ARG A 1 436 ? 4.187 -18.118 -23.262 1.00 93.81 436 ARG A N 1
ATOM 3225 C CA . ARG A 1 436 ? 3.296 -18.200 -24.435 1.00 93.81 436 ARG A CA 1
ATOM 3226 C C . ARG A 1 436 ? 2.930 -16.838 -25.022 1.00 93.81 436 ARG A C 1
ATOM 3228 O O . ARG A 1 436 ? 2.698 -16.746 -26.222 1.00 93.81 436 ARG A O 1
ATOM 3235 N N . PHE A 1 437 ? 2.840 -15.811 -24.178 1.00 92.69 437 PHE A N 1
ATOM 3236 C CA . PHE A 1 437 ? 2.313 -14.486 -24.524 1.00 92.69 437 PHE A CA 1
ATOM 3237 C C . PHE A 1 437 ? 3.211 -13.331 -24.041 1.00 92.69 437 PHE A C 1
ATOM 3239 O O . PHE A 1 437 ? 2.800 -12.172 -24.080 1.00 92.69 437 PHE A O 1
ATOM 3246 N N . GLY A 1 438 ? 4.413 -13.624 -23.536 1.00 92.44 438 GLY A N 1
ATOM 3247 C CA . GLY A 1 438 ? 5.360 -12.627 -23.040 1.00 92.44 438 GLY A CA 1
ATOM 3248 C C . GLY A 1 438 ? 4.750 -11.707 -21.977 1.00 92.44 438 GLY A C 1
ATOM 3249 O O . GLY A 1 438 ? 4.126 -12.161 -21.013 1.00 92.44 438 GLY A O 1
ATOM 3250 N N . ILE A 1 439 ? 4.904 -10.397 -22.173 1.00 92.50 439 ILE A N 1
ATOM 3251 C CA . ILE A 1 439 ? 4.396 -9.364 -21.254 1.00 92.50 439 ILE A CA 1
ATOM 3252 C C . ILE A 1 439 ? 2.868 -9.243 -21.232 1.00 92.50 439 ILE A C 1
ATOM 3254 O O . ILE A 1 439 ? 2.305 -8.904 -20.191 1.00 92.50 439 ILE A O 1
ATOM 3258 N N . ASP A 1 440 ? 2.183 -9.590 -22.323 1.00 94.81 440 ASP A N 1
ATOM 3259 C CA . ASP A 1 440 ? 0.718 -9.669 -22.339 1.00 94.81 440 ASP A CA 1
ATOM 3260 C C . ASP A 1 440 ? 0.242 -10.863 -21.489 1.00 94.81 440 ASP A C 1
ATOM 3262 O O . ASP A 1 440 ? -0.806 -10.801 -20.845 1.00 94.81 440 ASP A O 1
ATOM 3266 N N . GLY A 1 441 ? 1.059 -11.921 -21.400 1.00 94.31 441 GLY A N 1
ATOM 3267 C CA . GLY A 1 441 ? 0.858 -13.051 -20.493 1.00 94.31 441 GLY A CA 1
ATOM 3268 C C . GLY A 1 441 ? 0.990 -12.677 -19.015 1.00 94.31 441 GLY A C 1
ATOM 3269 O O . GLY A 1 441 ? 0.153 -13.090 -18.210 1.00 94.31 441 GLY A O 1
ATOM 3270 N N . ALA A 1 442 ? 1.985 -11.854 -18.663 1.00 93.88 442 ALA A N 1
ATOM 3271 C CA . ALA A 1 442 ? 2.124 -11.294 -17.313 1.00 93.88 442 ALA A CA 1
ATOM 3272 C C . ALA A 1 442 ? 0.923 -10.399 -16.954 1.00 93.88 442 ALA A C 1
ATOM 3274 O O . ALA A 1 442 ? 0.298 -10.587 -15.909 1.00 93.88 442 ALA A O 1
ATOM 3275 N N . ALA A 1 443 ? 0.529 -9.507 -17.871 1.00 95.69 443 ALA A N 1
ATOM 3276 C CA . ALA A 1 443 ? -0.642 -8.647 -17.708 1.00 95.69 443 ALA A CA 1
ATOM 3277 C C . ALA A 1 443 ? -1.933 -9.450 -17.483 1.00 95.69 443 ALA A C 1
ATOM 3279 O O . ALA A 1 443 ? -2.745 -9.107 -16.621 1.00 95.69 443 ALA A O 1
ATOM 3280 N N . ALA A 1 444 ? -2.126 -10.524 -18.254 1.00 96.56 444 ALA A N 1
ATOM 3281 C CA . ALA A 1 444 ? -3.291 -11.394 -18.152 1.00 96.56 444 ALA A CA 1
ATOM 3282 C C . ALA A 1 444 ? -3.317 -12.175 -16.833 1.00 96.56 444 ALA A C 1
ATOM 3284 O O . ALA A 1 444 ? -4.377 -12.250 -16.210 1.00 96.56 444 ALA A O 1
ATOM 3285 N N . ALA A 1 445 ? -2.172 -12.692 -16.370 1.00 96.69 445 ALA A N 1
ATOM 3286 C CA . ALA A 1 445 ? -2.057 -13.316 -15.053 1.00 96.69 445 ALA A CA 1
ATOM 3287 C C . ALA A 1 445 ? -2.497 -12.344 -13.945 1.00 96.69 445 ALA A C 1
ATOM 3289 O O . ALA A 1 445 ? -3.463 -12.634 -13.235 1.00 96.69 445 ALA A O 1
ATOM 3290 N N . GLN A 1 446 ? -1.903 -11.145 -13.895 1.00 95.31 446 GLN A N 1
ATOM 3291 C CA . GLN A 1 446 ? -2.241 -10.136 -12.890 1.00 95.31 446 GLN A CA 1
ATOM 3292 C C . GLN A 1 446 ? -3.715 -9.698 -12.975 1.00 95.31 446 GLN A C 1
ATOM 3294 O O . GLN A 1 446 ? -4.390 -9.587 -11.949 1.00 95.31 446 GLN A O 1
ATOM 3299 N N . ALA A 1 447 ? -4.267 -9.497 -14.177 1.00 95.88 447 ALA A N 1
ATOM 3300 C CA . ALA A 1 447 ? -5.671 -9.117 -14.352 1.00 95.88 447 ALA A CA 1
ATOM 3301 C C . ALA A 1 447 ? -6.650 -10.205 -13.866 1.00 95.88 447 ALA A C 1
ATOM 3303 O O . ALA A 1 447 ? -7.629 -9.888 -13.180 1.00 95.88 447 ALA A O 1
ATOM 3304 N N . ILE A 1 448 ? -6.376 -11.483 -14.162 1.00 96.81 448 ILE A N 1
ATOM 3305 C CA . ILE A 1 448 ? -7.177 -12.626 -13.693 1.00 96.81 448 ILE A CA 1
ATOM 3306 C C . ILE A 1 448 ? -7.071 -12.760 -12.168 1.00 96.81 448 ILE A C 1
ATOM 3308 O O . ILE A 1 448 ? -8.099 -12.884 -11.495 1.00 96.81 448 ILE A O 1
ATOM 3312 N N . THR A 1 449 ? -5.862 -12.662 -11.607 1.00 96.56 449 THR A N 1
ATOM 3313 C CA . THR A 1 449 ? -5.628 -12.668 -10.157 1.00 96.56 449 THR A CA 1
ATOM 3314 C C . THR A 1 449 ? -6.417 -11.559 -9.470 1.00 96.56 449 THR A C 1
ATOM 3316 O O . THR A 1 449 ? -7.144 -11.825 -8.509 1.00 96.56 449 THR A O 1
ATOM 3319 N N . ILE A 1 450 ? -6.323 -10.316 -9.952 1.00 93.94 450 ILE A N 1
ATOM 3320 C CA . ILE A 1 450 ? -7.033 -9.161 -9.386 1.00 93.94 450 ILE A CA 1
ATOM 3321 C C . ILE A 1 450 ? -8.549 -9.375 -9.434 1.00 93.94 450 ILE A C 1
ATOM 3323 O O . ILE A 1 450 ? -9.228 -9.111 -8.436 1.00 93.94 450 ILE A O 1
ATOM 3327 N N . ALA A 1 451 ? -9.083 -9.888 -10.545 1.00 95.31 451 ALA A N 1
ATOM 3328 C CA . ALA A 1 451 ? -10.502 -10.200 -10.663 1.00 95.31 451 ALA A CA 1
ATOM 3329 C C . ALA A 1 451 ? -10.928 -11.258 -9.630 1.00 95.31 451 ALA A C 1
ATOM 3331 O O . ALA A 1 451 ? -11.810 -10.993 -8.810 1.00 95.31 451 ALA A O 1
ATOM 3332 N N . ALA A 1 452 ? -10.267 -12.420 -9.605 1.00 96.00 452 ALA A N 1
ATOM 3333 C CA . ALA A 1 452 ? -10.570 -13.516 -8.679 1.00 96.00 452 ALA A CA 1
ATOM 3334 C C . ALA A 1 452 ? -10.485 -13.079 -7.202 1.00 96.00 452 ALA A C 1
ATOM 3336 O O . ALA A 1 452 ? -11.375 -13.379 -6.403 1.00 96.00 452 ALA A O 1
ATOM 3337 N N . SER A 1 453 ? -9.460 -12.296 -6.856 1.00 95.06 453 SER A N 1
ATOM 3338 C CA . SER A 1 453 ? -9.246 -11.750 -5.507 1.00 95.06 453 SER A CA 1
ATOM 3339 C C . SER A 1 453 ? -10.390 -10.843 -5.054 1.00 95.06 453 SER A C 1
ATOM 3341 O O . SER A 1 453 ? -10.835 -10.912 -3.905 1.00 95.06 453 SER A O 1
ATOM 3343 N N . ASN A 1 454 ? -10.882 -9.986 -5.952 1.00 93.94 454 ASN A N 1
ATOM 3344 C CA . ASN A 1 454 ? -11.973 -9.064 -5.655 1.00 93.94 454 ASN A CA 1
ATOM 3345 C C . ASN A 1 454 ? -13.330 -9.774 -5.585 1.00 93.94 454 ASN A C 1
ATOM 3347 O O . ASN A 1 454 ? -14.098 -9.506 -4.661 1.00 93.94 454 ASN A O 1
ATOM 3351 N N . TRP A 1 455 ? -13.591 -10.751 -6.459 1.00 94.88 455 TRP A N 1
ATOM 3352 C CA . TRP A 1 455 ? -14.770 -11.618 -6.352 1.00 94.88 455 TRP A CA 1
ATOM 3353 C C . TRP A 1 455 ? -14.801 -12.397 -5.031 1.00 94.88 455 TRP A C 1
ATOM 3355 O O . TRP A 1 455 ? -15.832 -12.418 -4.356 1.00 94.88 455 TRP A O 1
ATOM 3365 N N . LEU A 1 456 ? -13.667 -12.967 -4.609 1.00 95.94 456 LEU A N 1
ATOM 3366 C CA . LEU A 1 456 ? -13.560 -13.686 -3.338 1.00 95.94 456 LEU A CA 1
ATOM 3367 C C . LEU A 1 456 ? -13.774 -12.752 -2.134 1.00 95.94 456 LEU A C 1
ATOM 3369 O O . LEU A 1 456 ? -14.551 -13.077 -1.234 1.00 95.94 456 LEU A O 1
ATOM 3373 N N . ARG A 1 457 ? -13.169 -11.554 -2.134 1.00 95.00 457 ARG A N 1
ATOM 3374 C CA . ARG A 1 457 ? -13.431 -10.521 -1.111 1.00 95.00 457 ARG A CA 1
ATOM 3375 C C . ARG A 1 457 ? -14.896 -10.121 -1.050 1.00 95.00 457 ARG A C 1
ATOM 3377 O O . ARG A 1 457 ? -15.443 -10.021 0.045 1.00 95.00 457 ARG A O 1
ATOM 3384 N N . LEU A 1 458 ? -15.538 -9.917 -2.196 1.00 94.88 458 LEU A N 1
ATOM 3385 C CA . LEU A 1 458 ? -16.950 -9.559 -2.261 1.00 94.88 458 LEU A CA 1
ATOM 3386 C C . LEU A 1 458 ? -17.845 -10.677 -1.706 1.00 94.88 458 LEU A C 1
ATOM 3388 O O . LEU A 1 458 ? -18.760 -10.398 -0.931 1.00 94.88 458 LEU A O 1
ATOM 3392 N N . ALA A 1 459 ? -17.553 -11.940 -2.024 1.00 95.50 459 ALA A N 1
ATOM 3393 C CA . ALA A 1 459 ? -18.254 -13.088 -1.451 1.00 95.50 459 ALA A CA 1
ATOM 3394 C C . ALA A 1 459 ? -18.095 -13.157 0.083 1.00 95.50 459 ALA A C 1
ATOM 3396 O O . ALA A 1 459 ? -19.076 -13.369 0.800 1.00 95.50 459 ALA A O 1
ATOM 3397 N N . LEU A 1 460 ? -16.887 -12.903 0.600 1.00 96.06 460 LEU A N 1
ATOM 3398 C CA . LEU A 1 460 ? -16.603 -12.852 2.040 1.00 96.06 460 LEU A CA 1
ATOM 3399 C C . LEU A 1 460 ? -17.322 -11.681 2.733 1.00 96.06 460 LEU A C 1
ATOM 3401 O O . LEU A 1 460 ? -17.924 -11.876 3.788 1.00 96.06 460 LEU A O 1
ATOM 3405 N N . VAL A 1 461 ? -17.327 -10.484 2.136 1.00 95.81 461 VAL A N 1
ATOM 3406 C CA . VAL A 1 461 ? -18.074 -9.316 2.641 1.00 95.81 461 VAL A CA 1
ATOM 3407 C C . VAL A 1 461 ? -19.577 -9.601 2.663 1.00 95.81 461 VAL A C 1
ATOM 3409 O O . VAL A 1 461 ? -20.225 -9.382 3.688 1.00 95.81 461 VAL A O 1
ATOM 3412 N N . ARG A 1 462 ? -20.131 -10.179 1.592 1.00 94.25 462 ARG A N 1
ATOM 3413 C CA . ARG A 1 462 ? -21.546 -10.569 1.539 1.00 94.25 462 ARG A CA 1
ATOM 3414 C C . ARG A 1 462 ? -21.890 -11.637 2.584 1.00 94.25 462 ARG A C 1
ATOM 3416 O O . ARG A 1 462 ? -22.970 -11.573 3.159 1.00 94.25 462 ARG A O 1
ATOM 3423 N N . ARG A 1 463 ? -20.986 -12.583 2.879 1.00 94.69 463 ARG A N 1
ATOM 3424 C CA . ARG A 1 463 ? -21.215 -13.637 3.887 1.00 94.69 463 ARG A CA 1
ATOM 3425 C C . ARG A 1 463 ? -21.053 -13.165 5.337 1.00 94.69 463 ARG A C 1
ATOM 3427 O O . ARG A 1 463 ? -21.802 -13.631 6.188 1.00 94.69 463 ARG A O 1
ATOM 3434 N N . PHE A 1 464 ? -20.096 -12.283 5.638 1.00 93.19 464 PHE A N 1
ATOM 3435 C CA . PHE A 1 464 ? -19.810 -11.853 7.018 1.00 93.19 464 PHE A CA 1
ATOM 3436 C C . PHE A 1 464 ? -20.454 -10.525 7.426 1.00 93.19 464 PHE A C 1
ATOM 3438 O O . PHE A 1 464 ? -20.693 -10.319 8.615 1.00 93.19 464 PHE A O 1
ATOM 3445 N N . VAL A 1 465 ? -20.705 -9.623 6.475 1.00 92.50 465 VAL A N 1
ATOM 3446 C CA . VAL A 1 465 ? -21.229 -8.267 6.728 1.00 92.50 465 VAL A CA 1
ATOM 3447 C C . VAL A 1 465 ? -22.643 -8.101 6.160 1.00 92.50 465 VAL A C 1
ATOM 3449 O O . VAL A 1 465 ? -23.436 -7.351 6.721 1.00 92.50 465 VAL A O 1
ATOM 3452 N N . GLY A 1 466 ? -22.987 -8.836 5.095 1.00 90.88 466 GLY A N 1
ATOM 3453 C CA . GLY A 1 466 ? -24.329 -8.834 4.494 1.00 90.88 466 GLY A CA 1
ATOM 3454 C C . GLY A 1 466 ? -24.580 -7.726 3.467 1.00 90.88 466 GLY A C 1
ATOM 3455 O O . GLY A 1 466 ? -25.703 -7.599 2.994 1.00 90.88 466 GLY A O 1
ATOM 3456 N N . ILE A 1 467 ? -23.554 -6.947 3.111 1.00 92.25 467 ILE A N 1
ATOM 3457 C CA . ILE A 1 467 ? -23.660 -5.779 2.218 1.00 92.25 467 ILE A CA 1
ATOM 3458 C C . ILE A 1 467 ? -23.214 -6.100 0.784 1.00 92.25 467 ILE A C 1
ATOM 3460 O O . ILE A 1 467 ? -22.482 -7.070 0.556 1.00 92.25 467 ILE A O 1
ATOM 3464 N N . PHE A 1 468 ? -23.628 -5.283 -0.190 1.00 91.31 468 PHE A N 1
ATOM 3465 C CA . PHE A 1 468 ? -23.314 -5.504 -1.608 1.00 91.31 468 PHE A CA 1
ATOM 3466 C C . PHE A 1 468 ? -23.112 -4.181 -2.373 1.00 91.31 468 PHE A C 1
ATOM 3468 O O . PHE A 1 468 ? -23.941 -3.287 -2.241 1.00 91.31 468 PHE A O 1
ATOM 3475 N N . PRO A 1 469 ? -22.057 -4.019 -3.198 1.00 87.12 469 PRO A N 1
ATOM 3476 C CA . PRO A 1 469 ? -21.686 -2.717 -3.751 1.00 87.12 469 PRO A CA 1
ATOM 3477 C C . PRO A 1 469 ? -22.606 -2.249 -4.881 1.00 87.12 469 PRO A C 1
ATOM 3479 O O . PRO A 1 469 ? -22.701 -1.043 -5.103 1.00 87.12 469 PRO A O 1
ATOM 3482 N N . TRP A 1 470 ? -23.264 -3.168 -5.599 1.00 85.94 470 TRP A N 1
ATOM 3483 C CA . TRP A 1 470 ? -24.042 -2.861 -6.802 1.00 85.94 470 TRP A CA 1
ATOM 3484 C C . TRP A 1 470 ? -25.534 -2.662 -6.510 1.00 85.94 470 TRP A C 1
ATOM 3486 O O . TRP A 1 470 ? -26.163 -3.441 -5.793 1.00 85.94 470 TRP A O 1
ATOM 3496 N N . ASP A 1 471 ? -26.108 -1.622 -7.113 1.00 83.75 471 ASP A N 1
ATOM 3497 C CA . ASP A 1 471 ? -27.539 -1.315 -7.121 1.00 83.75 471 ASP A CA 1
ATOM 3498 C C . ASP A 1 471 ? -28.012 -0.951 -8.543 1.00 83.75 471 ASP A C 1
ATOM 3500 O O . ASP A 1 471 ? -27.203 -0.753 -9.452 1.00 83.75 471 ASP A O 1
ATOM 3504 N N . ARG A 1 472 ? -29.332 -0.829 -8.757 1.00 77.62 472 ARG A N 1
ATOM 3505 C CA . ARG A 1 472 ? -29.893 -0.407 -10.063 1.00 77.62 472 ARG A CA 1
ATOM 3506 C C . ARG A 1 472 ? -29.385 0.973 -10.509 1.00 77.62 472 ARG A C 1
ATOM 3508 O O . ARG A 1 472 ? -29.398 1.281 -11.697 1.00 77.62 472 ARG A O 1
ATOM 3515 N N . THR A 1 473 ? -28.905 1.794 -9.578 1.00 77.75 473 THR A N 1
ATOM 3516 C CA . THR A 1 473 ? -28.342 3.121 -9.843 1.00 77.75 473 THR A CA 1
ATOM 3517 C C . THR A 1 473 ? -26.983 3.057 -10.554 1.00 77.75 473 THR A C 1
ATOM 3519 O O . THR A 1 473 ? -26.606 4.052 -11.168 1.00 77.75 473 THR A O 1
ATOM 3522 N N . TYR A 1 474 ? -26.269 1.920 -10.570 1.00 78.81 474 TYR A N 1
ATOM 3523 C CA . TYR A 1 474 ? -25.049 1.761 -11.390 1.00 78.81 474 TYR A CA 1
ATOM 3524 C C . TYR A 1 474 ? -25.319 1.940 -12.882 1.00 78.81 474 TYR A C 1
ATOM 3526 O O . TYR A 1 474 ? -24.477 2.494 -13.583 1.00 78.81 474 TYR A O 1
ATOM 3534 N N . ALA A 1 475 ? -26.511 1.572 -13.365 1.00 78.75 475 ALA A N 1
ATOM 3535 C CA . ALA A 1 475 ? -26.901 1.815 -14.752 1.00 78.75 475 ALA A CA 1
ATOM 3536 C C . ALA A 1 475 ? -26.865 3.314 -15.118 1.00 78.75 475 ALA A C 1
ATOM 3538 O O . ALA A 1 475 ? -26.611 3.662 -16.268 1.00 78.75 475 ALA A O 1
ATOM 3539 N N . ARG A 1 476 ? -27.020 4.224 -14.139 1.00 82.81 476 ARG A N 1
ATOM 3540 C CA . ARG A 1 476 ? -26.886 5.675 -14.363 1.00 82.81 476 ARG A CA 1
ATOM 3541 C C . ARG A 1 476 ? -25.454 6.114 -14.681 1.00 82.81 476 ARG A C 1
ATOM 3543 O O . ARG A 1 476 ? -25.293 7.212 -15.195 1.00 82.81 476 ARG A O 1
ATOM 3550 N N . LEU A 1 477 ? -24.430 5.295 -14.408 1.00 82.19 477 LEU A N 1
ATOM 3551 C CA . LEU A 1 477 ? -23.045 5.576 -14.814 1.00 82.19 477 LEU A CA 1
ATOM 3552 C C . LEU A 1 477 ? -22.776 5.250 -16.291 1.00 82.19 477 LEU A C 1
ATOM 3554 O O . LEU A 1 477 ? -21.807 5.764 -16.844 1.00 82.19 477 LEU A O 1
ATOM 3558 N N . VAL A 1 478 ? -23.632 4.455 -16.947 1.00 83.06 478 VAL A N 1
ATOM 3559 C CA . VAL A 1 478 ? -23.457 4.079 -18.361 1.00 83.06 478 VAL A CA 1
ATOM 3560 C C . VAL A 1 478 ? -23.545 5.302 -19.273 1.00 83.06 478 VAL A C 1
ATOM 3562 O O . VAL A 1 478 ? -22.723 5.442 -20.170 1.00 83.06 478 VAL A O 1
ATOM 3565 N N . VAL A 1 479 ? -24.483 6.225 -19.022 1.00 84.06 479 VAL A N 1
ATOM 3566 C CA . VAL A 1 479 ? -24.647 7.432 -19.853 1.00 84.06 479 VAL A CA 1
ATOM 3567 C C . VAL A 1 479 ? -23.444 8.387 -19.725 1.00 84.06 479 VAL A C 1
ATOM 3569 O O . VAL A 1 479 ? -22.861 8.706 -20.759 1.00 84.06 479 VAL A O 1
ATOM 3572 N N . PRO A 1 480 ? -22.976 8.787 -18.520 1.00 84.19 480 PRO A N 1
ATOM 3573 C CA . PRO A 1 480 ? -21.730 9.542 -18.371 1.00 84.19 480 PRO A CA 1
ATOM 3574 C C . PRO A 1 480 ? -20.510 8.836 -18.970 1.00 84.19 480 PRO A C 1
ATOM 3576 O O . PRO A 1 480 ? -19.695 9.496 -19.608 1.00 84.19 480 PRO A O 1
ATOM 3579 N N . ALA A 1 481 ? -20.385 7.512 -18.813 1.00 86.38 481 ALA A N 1
ATOM 3580 C CA . ALA A 1 481 ? -19.285 6.751 -19.405 1.00 86.38 481 ALA A CA 1
ATOM 3581 C C . ALA A 1 481 ? -19.325 6.777 -20.939 1.00 86.38 481 ALA A C 1
ATOM 3583 O O . ALA A 1 481 ? -18.298 7.026 -21.564 1.00 86.38 481 ALA A O 1
ATOM 3584 N N . ALA A 1 482 ? -20.501 6.587 -21.542 1.00 86.00 482 ALA A N 1
ATOM 3585 C CA . ALA A 1 482 ? -20.687 6.648 -22.988 1.00 86.00 482 ALA A CA 1
ATOM 3586 C C . ALA A 1 482 ? -20.402 8.052 -23.541 1.00 86.00 482 ALA A C 1
AT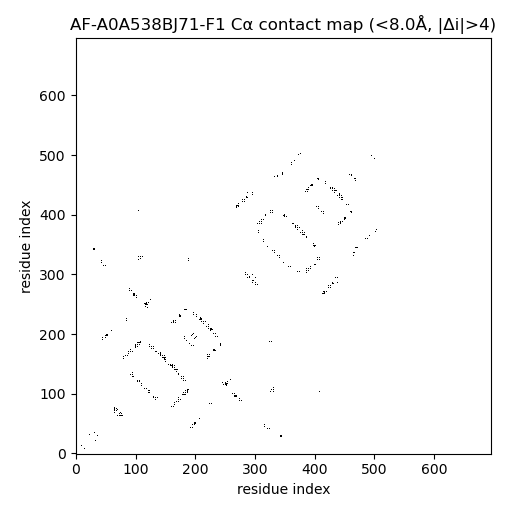OM 3588 O O . ALA A 1 482 ? -19.657 8.178 -24.505 1.00 86.00 482 ALA A O 1
ATOM 3589 N N . VAL A 1 483 ? -20.912 9.112 -22.901 1.00 87.62 483 VAL A N 1
ATOM 3590 C CA . VAL A 1 483 ? -20.614 10.505 -23.288 1.00 87.62 483 VAL A CA 1
ATOM 3591 C C . VAL A 1 483 ? -19.115 10.790 -23.178 1.00 87.62 483 VAL A C 1
ATOM 3593 O O . VAL A 1 483 ? -18.522 11.324 -24.110 1.00 87.62 483 VAL A O 1
ATOM 3596 N N . CYS A 1 484 ? -18.476 10.385 -22.078 1.00 86.44 484 CYS A N 1
ATOM 3597 C CA . CYS A 1 484 ? -17.040 10.567 -21.866 1.00 86.44 484 CYS A CA 1
ATOM 3598 C C . CYS A 1 484 ? -16.201 9.804 -22.911 1.00 86.44 484 CYS A C 1
ATOM 3600 O O . CYS A 1 484 ? -15.230 10.350 -23.432 1.00 86.44 484 CYS A O 1
ATOM 3602 N N . ALA A 1 485 ? -16.613 8.585 -23.276 1.00 86.31 485 ALA A N 1
ATOM 3603 C CA . ALA A 1 485 ? -15.974 7.784 -24.316 1.00 86.31 485 ALA A CA 1
ATOM 3604 C C . ALA A 1 485 ? -16.149 8.404 -25.709 1.00 86.31 485 ALA A C 1
ATOM 3606 O O . ALA A 1 485 ? -15.168 8.537 -26.431 1.00 86.31 485 ALA A O 1
ATOM 3607 N N . VAL A 1 486 ? -17.362 8.839 -26.072 1.00 88.50 486 VAL A N 1
ATOM 3608 C CA . VAL A 1 486 ? -17.638 9.510 -27.354 1.00 88.50 486 VAL A CA 1
ATOM 3609 C C . VAL A 1 486 ? -16.829 10.800 -27.476 1.00 88.50 486 VAL A C 1
ATOM 3611 O O . VAL A 1 486 ? -16.196 11.010 -28.505 1.00 88.50 486 VAL A O 1
ATOM 3614 N N . VAL A 1 487 ? -16.774 11.626 -26.425 1.00 87.75 487 VAL A N 1
ATOM 3615 C CA . VAL A 1 487 ? -15.957 12.850 -26.413 1.00 87.75 487 VAL A CA 1
ATOM 3616 C C . VAL A 1 487 ? -14.468 12.522 -26.551 1.00 87.75 487 VAL A C 1
ATOM 3618 O O . VAL A 1 487 ? -13.796 13.142 -27.370 1.00 87.75 487 VAL A O 1
ATOM 3621 N N . MET A 1 488 ? -13.941 11.530 -25.824 1.00 85.62 488 MET A N 1
ATOM 3622 C CA . MET A 1 488 ? -12.531 11.139 -25.963 1.00 85.62 488 MET A CA 1
ATOM 3623 C C . MET A 1 488 ? -12.197 10.545 -27.331 1.00 85.62 488 MET A C 1
ATOM 3625 O O . MET A 1 488 ? -11.137 10.854 -27.862 1.00 85.62 488 MET A O 1
ATOM 3629 N N . ILE A 1 489 ? -13.079 9.736 -27.922 1.00 86.62 489 ILE A N 1
ATOM 3630 C CA . ILE A 1 489 ? -12.887 9.197 -29.276 1.00 86.62 489 ILE A CA 1
ATOM 3631 C C . ILE A 1 489 ? -12.941 10.334 -30.301 1.00 86.62 489 ILE A C 1
ATOM 3633 O O . ILE A 1 489 ? -12.062 10.412 -31.152 1.00 86.62 489 ILE A O 1
ATOM 3637 N N . ALA A 1 490 ? -13.907 11.252 -30.196 1.00 84.50 490 ALA A N 1
ATOM 3638 C CA . ALA A 1 490 ? -14.017 12.403 -31.090 1.00 84.50 490 ALA A CA 1
ATOM 3639 C C . ALA A 1 490 ? -12.782 13.316 -31.010 1.00 84.50 490 ALA A C 1
ATOM 3641 O O . ALA A 1 490 ? -12.234 13.685 -32.044 1.00 84.50 490 ALA A O 1
ATOM 3642 N N . VAL A 1 491 ? -12.295 13.619 -29.800 1.00 84.25 491 VAL A N 1
ATOM 3643 C CA . VAL A 1 491 ? -11.046 14.373 -29.599 1.00 84.25 491 VAL A CA 1
ATOM 3644 C C . VAL A 1 491 ? -9.844 13.594 -30.132 1.00 84.25 491 VAL A C 1
ATOM 3646 O O . VAL A 1 491 ? -9.015 14.175 -30.819 1.00 84.25 491 VAL A O 1
ATOM 3649 N N . HIS A 1 492 ? -9.745 12.287 -29.874 1.00 80.38 492 HIS A N 1
ATOM 3650 C CA . HIS A 1 492 ? -8.630 11.474 -30.361 1.00 80.38 492 HIS A CA 1
ATOM 3651 C C . HIS A 1 492 ? -8.577 11.422 -31.893 1.00 80.38 492 HIS A C 1
ATOM 3653 O O . HIS A 1 492 ? -7.500 11.585 -32.454 1.00 80.38 492 HIS A O 1
ATOM 3659 N N . VAL A 1 493 ? -9.723 11.265 -32.565 1.00 82.94 493 VAL A N 1
ATOM 3660 C CA . VAL A 1 493 ? -9.823 11.282 -34.033 1.00 82.94 493 VAL A CA 1
ATOM 3661 C C . VAL A 1 493 ? -9.535 12.678 -34.591 1.00 82.94 493 VAL A C 1
ATOM 3663 O O . VAL A 1 493 ? -8.760 12.794 -35.532 1.00 82.94 493 VAL A O 1
ATOM 3666 N N . ALA A 1 494 ? -10.076 13.744 -33.993 1.00 79.75 494 ALA A N 1
ATOM 3667 C CA . ALA A 1 494 ? -9.817 15.119 -34.434 1.00 79.75 494 ALA A CA 1
ATOM 3668 C C . ALA A 1 494 ? -8.354 15.561 -34.229 1.00 79.75 494 ALA A C 1
ATOM 3670 O O . ALA A 1 494 ? -7.847 16.396 -34.974 1.00 79.75 494 ALA A O 1
ATOM 3671 N N . VAL A 1 495 ? -7.669 15.004 -33.224 1.00 73.38 495 VAL A N 1
ATOM 3672 C CA . VAL A 1 495 ? -6.256 15.288 -32.925 1.00 73.38 495 VAL A CA 1
ATOM 3673 C C . VAL A 1 495 ? -5.305 14.310 -33.635 1.00 73.38 495 VAL A C 1
ATOM 3675 O O . VAL A 1 495 ? -4.116 14.587 -33.720 1.00 73.38 495 VAL A O 1
ATOM 3678 N N . ALA A 1 496 ? -5.788 13.209 -34.225 1.00 60.03 496 ALA A N 1
ATOM 3679 C CA . ALA A 1 496 ? -4.937 12.211 -34.888 1.00 60.03 496 ALA A CA 1
ATOM 3680 C C . ALA A 1 496 ? -4.074 12.790 -36.030 1.00 60.03 496 ALA A C 1
ATOM 3682 O O . ALA A 1 496 ? -2.932 12.367 -36.199 1.00 60.03 496 ALA A O 1
ATOM 3683 N N . ASP A 1 497 ? -4.585 13.788 -36.761 1.00 56.22 497 ASP A N 1
ATOM 3684 C CA . ASP A 1 497 ? -3.847 14.485 -37.828 1.00 56.22 497 ASP A CA 1
ATOM 3685 C C . ASP A 1 497 ? -2.915 15.599 -37.308 1.00 56.22 497 ASP A C 1
ATOM 3687 O O . ASP A 1 497 ? -2.007 16.045 -38.015 1.00 56.22 497 ASP A O 1
ATOM 3691 N N . THR A 1 498 ? -3.090 16.053 -36.061 1.00 54.59 498 THR A N 1
ATOM 3692 C CA . THR A 1 498 ? -2.189 17.030 -35.431 1.00 54.59 498 THR A CA 1
ATOM 3693 C C . THR A 1 498 ? -1.141 16.302 -34.604 1.00 54.59 498 THR A C 1
ATOM 3695 O O . THR A 1 498 ? -1.389 15.908 -33.467 1.00 54.59 498 THR A O 1
ATOM 3698 N N . LYS A 1 499 ? 0.061 16.155 -35.187 1.00 49.72 499 LYS A N 1
ATOM 3699 C CA . LYS A 1 499 ? 1.245 15.558 -34.543 1.00 49.72 499 LYS A CA 1
ATOM 3700 C C . LYS A 1 499 ? 1.332 15.958 -33.074 1.00 49.72 499 LYS A C 1
ATOM 3702 O O . LYS A 1 499 ? 1.599 17.115 -32.744 1.00 49.72 499 LYS A O 1
ATOM 3707 N N . TRP A 1 500 ? 1.102 14.983 -32.205 1.00 49.22 500 TRP A N 1
ATOM 3708 C CA . TRP A 1 500 ? 1.152 15.167 -30.764 1.00 49.22 500 TRP A CA 1
ATOM 3709 C C . TRP A 1 500 ? 2.540 15.695 -30.380 1.00 49.22 500 TRP A C 1
ATOM 3711 O O . TRP A 1 500 ? 3.543 15.131 -30.808 1.00 49.22 500 TRP A O 1
ATOM 3721 N N . TYR A 1 501 ? 2.628 16.747 -29.558 1.00 46.66 501 TYR A N 1
ATOM 3722 C CA . TYR A 1 501 ? 3.895 17.437 -29.235 1.00 46.66 501 TYR A CA 1
ATOM 3723 C C . TYR A 1 501 ? 4.985 16.553 -28.573 1.00 46.66 501 TYR A C 1
ATOM 3725 O O . TYR A 1 501 ? 6.098 17.022 -28.347 1.00 46.66 501 TYR A O 1
ATOM 3733 N N . VAL A 1 502 ? 4.684 15.286 -28.257 1.00 44.62 502 VAL A N 1
ATOM 3734 C CA . VAL A 1 502 ? 5.629 14.281 -27.724 1.00 44.62 502 VAL A CA 1
ATOM 3735 C C . VAL A 1 502 ? 6.158 13.328 -28.818 1.00 44.62 502 VAL A C 1
ATOM 3737 O O . VAL A 1 502 ? 7.043 12.518 -28.548 1.00 44.62 502 VAL A O 1
ATOM 3740 N N . GLU A 1 503 ? 5.703 13.443 -30.073 1.00 42.09 503 GLU A N 1
ATOM 3741 C CA . GLU A 1 503 ? 6.401 12.850 -31.221 1.00 42.09 503 GLU A CA 1
ATOM 3742 C C . GLU A 1 503 ? 7.731 13.584 -31.452 1.00 42.09 503 GLU A C 1
ATOM 3744 O O . GLU A 1 503 ? 7.839 14.515 -32.252 1.00 42.09 503 GLU A O 1
ATOM 3749 N N . ALA A 1 504 ? 8.773 13.140 -30.744 1.00 38.28 504 ALA A N 1
ATOM 3750 C CA . ALA A 1 504 ? 10.148 13.492 -31.071 1.00 38.28 504 ALA A CA 1
ATOM 3751 C C . ALA A 1 504 ? 10.409 13.208 -32.567 1.00 38.28 504 ALA A C 1
ATOM 3753 O O . ALA A 1 504 ? 9.904 12.202 -33.081 1.00 38.28 504 ALA A O 1
ATOM 3754 N N . PRO A 1 505 ? 11.184 14.052 -33.280 1.00 37.97 505 PRO A N 1
ATOM 3755 C CA . PRO A 1 505 ? 11.374 13.895 -34.716 1.00 37.97 505 PRO A CA 1
ATOM 3756 C C . PRO A 1 505 ? 11.847 12.482 -35.057 1.00 37.97 505 PRO A C 1
ATOM 3758 O O . PRO A 1 505 ? 12.854 12.013 -34.521 1.00 37.97 505 PRO A O 1
ATOM 3761 N N . ARG A 1 506 ? 11.131 11.806 -35.968 1.00 36.31 506 ARG A N 1
ATOM 3762 C CA . ARG A 1 506 ? 11.616 10.554 -36.561 1.00 36.31 506 ARG A CA 1
ATOM 3763 C C . ARG A 1 506 ? 13.026 10.818 -37.112 1.00 36.31 506 ARG A C 1
ATOM 3765 O O . ARG A 1 506 ? 13.185 11.817 -37.818 1.00 36.31 506 ARG A O 1
ATOM 3772 N N . PRO A 1 507 ? 14.032 9.970 -36.835 1.00 32.91 507 PRO A N 1
ATOM 3773 C CA . PRO A 1 507 ? 15.332 10.119 -37.473 1.00 32.91 507 PRO A CA 1
ATOM 3774 C C . PRO A 1 507 ? 15.153 10.013 -38.993 1.00 32.91 507 PRO A C 1
ATOM 3776 O O . PRO A 1 507 ? 14.716 8.985 -39.513 1.00 32.91 507 PRO A O 1
ATOM 3779 N N . LEU A 1 508 ? 15.451 11.108 -39.695 1.00 37.00 508 LEU A N 1
ATOM 3780 C CA . LEU A 1 508 ? 15.389 11.217 -41.152 1.00 37.00 508 LEU A CA 1
ATOM 3781 C C . LEU A 1 508 ? 16.548 10.438 -41.792 1.00 37.00 508 LEU A C 1
ATOM 3783 O O . LEU A 1 508 ? 17.513 11.041 -42.251 1.00 37.00 508 LEU A O 1
ATOM 3787 N N . SER A 1 509 ? 16.471 9.104 -41.801 1.00 39.59 509 SER A N 1
ATOM 3788 C CA . SER A 1 509 ? 17.403 8.248 -42.555 1.00 39.59 509 SER A CA 1
ATOM 3789 C C . SER A 1 509 ? 17.001 6.765 -42.591 1.00 39.59 509 SER A C 1
ATOM 3791 O O . SER A 1 509 ? 17.780 5.896 -42.205 1.00 39.59 509 SER A O 1
ATOM 3793 N N . GLN A 1 510 ? 15.812 6.441 -43.117 1.00 37.03 510 GLN A N 1
ATOM 3794 C CA . GLN A 1 510 ? 15.579 5.103 -43.697 1.00 37.03 510 GLN A CA 1
ATOM 3795 C C . GLN A 1 510 ? 14.479 5.048 -44.775 1.00 37.03 510 GLN A C 1
ATOM 3797 O O . GLN A 1 510 ? 13.772 4.054 -44.919 1.00 37.03 510 GLN A O 1
ATOM 3802 N N . GLU A 1 511 ? 14.383 6.088 -45.609 1.00 33.62 511 GLU A N 1
ATOM 3803 C CA . GLU A 1 511 ? 13.761 5.939 -46.930 1.00 33.62 511 GLU A CA 1
ATOM 3804 C C . GLU A 1 511 ? 14.738 5.210 -47.861 1.00 33.62 511 GLU A C 1
ATOM 3806 O O . GLU A 1 511 ? 15.529 5.815 -48.582 1.00 33.62 511 GLU A O 1
ATOM 3811 N N . ALA A 1 512 ? 14.697 3.876 -47.834 1.00 33.25 512 ALA A N 1
ATOM 3812 C CA . ALA A 1 512 ? 15.239 3.083 -48.927 1.00 33.25 512 ALA A CA 1
ATOM 3813 C C . ALA A 1 512 ? 14.347 3.317 -50.164 1.00 33.25 512 ALA A C 1
ATOM 3815 O O . ALA A 1 512 ? 13.146 3.034 -50.092 1.00 33.25 512 ALA A O 1
ATOM 3816 N N . PRO A 1 513 ? 14.871 3.836 -51.292 1.00 33.09 513 PRO A N 1
ATOM 3817 C CA . PRO A 1 513 ? 14.039 4.143 -52.446 1.00 33.09 513 PRO A CA 1
ATOM 3818 C C . PRO A 1 513 ? 13.430 2.862 -53.021 1.00 33.09 513 PRO A C 1
ATOM 3820 O O . PRO A 1 513 ? 14.127 1.884 -53.307 1.00 33.09 513 PRO A O 1
ATOM 3823 N N . ALA A 1 514 ? 12.108 2.875 -53.190 1.00 32.41 514 ALA A N 1
ATOM 3824 C CA . ALA A 1 514 ? 11.362 1.748 -53.726 1.00 32.41 514 ALA A CA 1
ATOM 3825 C C . ALA A 1 514 ? 11.867 1.361 -55.126 1.00 32.41 514 ALA A C 1
ATOM 3827 O O . ALA A 1 514 ? 12.073 2.213 -55.994 1.00 32.41 514 ALA A O 1
ATOM 3828 N N . ARG A 1 515 ? 12.013 0.051 -55.361 1.00 37.72 515 ARG A N 1
ATOM 3829 C CA . ARG A 1 515 ? 12.360 -0.504 -56.674 1.00 37.72 515 ARG A CA 1
ATOM 3830 C C . ARG A 1 515 ? 11.329 -0.056 -57.719 1.00 37.72 515 ARG A C 1
ATOM 3832 O O . ARG A 1 515 ? 10.194 -0.527 -57.695 1.00 37.72 515 ARG A O 1
ATOM 3839 N N . ARG A 1 516 ? 11.734 0.778 -58.680 1.00 32.06 516 ARG A N 1
ATOM 3840 C CA . ARG A 1 516 ? 11.077 0.836 -59.996 1.00 32.06 516 ARG A CA 1
ATOM 3841 C C . ARG A 1 516 ? 11.737 -0.194 -60.904 1.00 32.06 516 ARG A C 1
ATOM 3843 O O . ARG A 1 516 ? 12.954 -0.346 -60.874 1.00 32.06 516 ARG A O 1
ATOM 3850 N N . GLY A 1 517 ? 10.920 -0.938 -61.643 1.00 43.00 517 GLY A N 1
ATOM 3851 C CA . GLY A 1 517 ? 11.392 -2.052 -62.457 1.00 43.00 517 GLY A CA 1
ATOM 3852 C C . GLY A 1 517 ? 12.262 -1.600 -63.627 1.00 43.00 517 GLY A C 1
ATOM 3853 O O . GLY A 1 517 ? 11.929 -0.638 -64.317 1.00 43.00 517 GLY A O 1
ATOM 3854 N N . SER A 1 518 ? 13.333 -2.348 -63.871 1.00 31.14 518 SER A N 1
ATOM 3855 C CA . SER A 1 518 ? 14.088 -2.334 -65.119 1.00 31.14 518 SER A CA 1
ATOM 3856 C C . SER A 1 518 ? 14.344 -3.770 -65.588 1.00 31.14 518 SER A C 1
ATOM 3858 O O . SER A 1 518 ? 14.744 -4.645 -64.824 1.00 31.14 518 SER A O 1
ATOM 3860 N N . ASP A 1 519 ? 14.019 -3.963 -66.861 1.00 32.75 519 ASP A N 1
ATOM 3861 C CA . ASP A 1 519 ? 14.184 -5.112 -67.757 1.00 32.75 519 ASP A CA 1
ATOM 3862 C C . ASP A 1 519 ? 15.316 -6.122 -67.412 1.00 32.75 519 ASP A C 1
ATOM 3864 O O . ASP A 1 519 ? 16.475 -5.719 -67.257 1.00 32.75 519 ASP A O 1
ATOM 3868 N N . PRO A 1 520 ? 15.047 -7.446 -67.343 1.00 36.19 520 PRO A N 1
ATOM 3869 C CA . PRO A 1 520 ? 1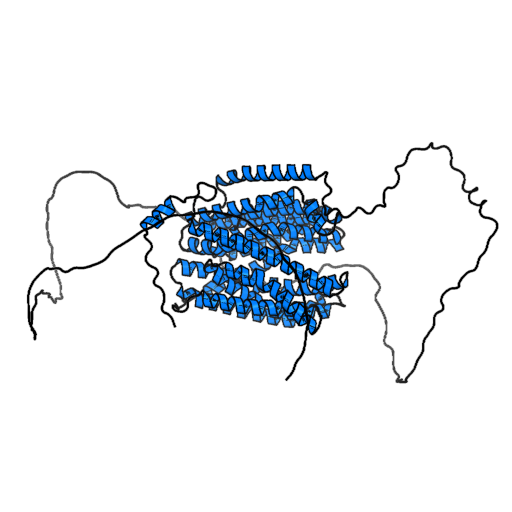6.054 -8.471 -67.045 1.00 36.19 520 PRO A CA 1
ATOM 3870 C C . PRO A 1 520 ? 16.961 -8.816 -68.250 1.00 36.19 520 PRO A C 1
ATOM 3872 O O . PRO A 1 520 ? 17.139 -9.993 -68.576 1.00 36.19 520 PRO A O 1
ATOM 3875 N N . ARG A 1 521 ? 17.549 -7.816 -68.929 1.00 36.50 521 ARG A N 1
ATOM 3876 C CA . ARG A 1 521 ? 18.391 -8.019 -70.131 1.00 36.50 521 ARG A CA 1
ATOM 3877 C C . ARG A 1 521 ? 19.627 -7.114 -70.288 1.00 36.50 521 ARG A C 1
ATOM 3879 O O . ARG A 1 521 ? 19.992 -6.802 -71.411 1.00 36.50 521 ARG A O 1
ATOM 3886 N N . THR A 1 522 ? 20.367 -6.809 -69.220 1.00 36.62 522 THR A N 1
ATOM 3887 C CA . THR A 1 522 ? 21.816 -6.490 -69.328 1.00 36.62 522 THR A CA 1
ATOM 3888 C C . THR A 1 522 ? 22.534 -6.669 -67.989 1.00 36.62 522 THR A C 1
ATOM 3890 O O . THR A 1 522 ? 22.355 -5.860 -67.082 1.00 36.62 522 THR A O 1
ATOM 3893 N N . LEU A 1 523 ? 23.408 -7.674 -67.885 1.00 36.28 523 LEU A N 1
ATOM 3894 C CA . LEU A 1 523 ? 24.428 -7.774 -66.834 1.00 36.28 523 LEU A CA 1
ATOM 3895 C C . LEU A 1 523 ? 25.812 -7.589 -67.476 1.00 36.28 523 LEU A C 1
ATOM 3897 O O . LEU A 1 523 ? 26.251 -8.485 -68.200 1.00 36.28 523 LEU A O 1
ATOM 3901 N N . PRO A 1 524 ? 26.521 -6.472 -67.231 1.00 35.97 524 PRO A N 1
ATOM 3902 C CA . PRO A 1 524 ? 27.921 -6.348 -67.617 1.00 35.97 524 PRO A CA 1
ATOM 3903 C C . PRO A 1 524 ? 28.770 -7.328 -66.803 1.00 35.97 524 PRO A C 1
ATOM 3905 O O . PRO A 1 524 ? 28.672 -7.397 -65.577 1.00 35.97 524 PRO A O 1
ATOM 3908 N N . THR A 1 525 ? 29.606 -8.106 -67.484 1.00 41.50 525 THR A N 1
ATOM 3909 C CA . THR A 1 525 ? 30.520 -9.060 -66.844 1.00 41.50 525 THR A CA 1
ATOM 3910 C C . THR A 1 525 ? 31.571 -8.322 -66.004 1.00 41.50 525 THR A C 1
ATOM 3912 O O . THR A 1 525 ? 31.971 -7.209 -66.339 1.00 41.50 525 THR A O 1
ATOM 3915 N N . ALA A 1 526 ? 32.081 -8.957 -64.942 1.00 34.56 526 ALA A N 1
ATOM 3916 C CA . ALA A 1 526 ? 33.028 -8.393 -63.966 1.00 34.56 526 ALA A CA 1
ATOM 3917 C C . ALA A 1 526 ? 34.448 -8.060 -64.506 1.00 34.56 526 ALA A C 1
ATOM 3919 O O . ALA A 1 526 ? 35.428 -8.122 -63.766 1.00 34.56 526 ALA A O 1
ATOM 3920 N N . ARG A 1 527 ? 34.586 -7.730 -65.797 1.00 37.28 527 ARG A N 1
ATOM 3921 C CA . ARG A 1 527 ? 35.860 -7.488 -66.492 1.00 37.28 527 ARG A CA 1
ATOM 3922 C C . ARG A 1 527 ? 36.125 -6.012 -66.826 1.00 37.28 527 ARG A C 1
ATOM 3924 O O . ARG A 1 527 ? 37.282 -5.666 -67.037 1.00 37.28 527 ARG A O 1
ATOM 3931 N N . ASP A 1 528 ? 35.104 -5.148 -66.805 1.00 36.47 528 ASP A N 1
ATOM 3932 C CA . ASP A 1 528 ? 35.244 -3.720 -67.159 1.00 36.47 528 ASP A CA 1
ATOM 3933 C C . ASP A 1 528 ? 35.594 -2.787 -65.986 1.00 36.47 528 ASP A C 1
ATOM 3935 O O . ASP A 1 528 ? 36.125 -1.697 -66.200 1.00 36.47 528 ASP A O 1
ATOM 3939 N N . ILE A 1 529 ? 35.371 -3.204 -64.734 1.00 40.47 529 ILE A N 1
ATOM 3940 C CA . ILE A 1 529 ? 35.661 -2.363 -63.552 1.00 40.47 529 ILE A CA 1
ATOM 3941 C C . ILE A 1 529 ? 37.179 -2.250 -63.286 1.00 40.47 529 ILE A C 1
ATOM 3943 O O . ILE A 1 529 ? 37.646 -1.246 -62.755 1.00 40.47 529 ILE A O 1
ATOM 3947 N N . LEU A 1 530 ? 37.981 -3.225 -63.731 1.00 35.16 530 LEU A N 1
ATOM 3948 C CA . LEU A 1 530 ? 39.437 -3.273 -63.510 1.00 35.16 530 LEU A CA 1
ATOM 3949 C C . LEU A 1 530 ? 40.280 -2.516 -64.560 1.00 35.16 530 LEU A C 1
ATOM 3951 O O . LEU A 1 530 ? 41.492 -2.706 -64.621 1.00 35.16 530 LEU A O 1
ATOM 3955 N N . ARG A 1 531 ? 39.673 -1.659 -65.396 1.00 35.34 531 ARG A N 1
ATOM 3956 C CA . ARG A 1 531 ? 40.377 -0.936 -66.480 1.00 35.34 531 ARG A CA 1
ATOM 3957 C C . ARG A 1 531 ? 40.370 0.596 -66.391 1.00 35.34 531 ARG A C 1
ATOM 3959 O O . ARG A 1 531 ? 40.806 1.243 -67.339 1.00 35.34 531 ARG A O 1
ATOM 3966 N N . ARG A 1 532 ? 39.900 1.192 -65.286 1.00 37.81 532 ARG A N 1
ATOM 3967 C CA . ARG A 1 532 ? 39.798 2.663 -65.124 1.00 37.81 532 ARG A CA 1
ATOM 3968 C C . ARG A 1 532 ? 40.342 3.232 -63.802 1.00 37.81 532 ARG A C 1
ATOM 3970 O O . ARG A 1 532 ? 39.819 4.222 -63.308 1.00 37.81 532 ARG A O 1
ATOM 3977 N N . VAL A 1 533 ? 41.414 2.654 -63.257 1.00 36.66 533 VAL A N 1
ATOM 3978 C CA . VAL A 1 533 ? 42.268 3.350 -62.273 1.00 36.66 533 VAL A CA 1
ATOM 3979 C C . VAL A 1 533 ? 43.730 3.104 -62.639 1.00 36.66 533 VAL A C 1
ATOM 3981 O O . VAL A 1 533 ? 44.306 2.075 -62.297 1.00 36.66 533 VAL A O 1
ATOM 3984 N N . GLY A 1 534 ? 44.306 4.044 -63.384 1.00 29.67 534 GLY A N 1
ATOM 3985 C CA . GLY A 1 534 ? 45.715 4.073 -63.761 1.00 29.67 534 GLY A CA 1
ATOM 3986 C C . GLY A 1 534 ? 46.131 5.512 -64.063 1.00 29.67 534 GLY A C 1
ATOM 3987 O O . GLY A 1 534 ? 45.374 6.224 -64.717 1.00 29.67 534 GLY A O 1
ATOM 3988 N N . HIS A 1 535 ? 47.326 5.874 -63.590 1.00 31.48 535 HIS A N 1
ATOM 3989 C CA . HIS A 1 535 ? 47.972 7.195 -63.588 1.00 31.48 535 HIS A CA 1
ATOM 3990 C C . HIS A 1 535 ? 47.476 8.258 -62.582 1.00 31.48 535 HIS A C 1
ATOM 3992 O O . HIS A 1 535 ? 46.417 8.858 -62.724 1.00 31.48 535 HIS A O 1
ATOM 3998 N N . ASP A 1 536 ? 48.341 8.441 -61.575 1.00 31.39 536 ASP A N 1
ATOM 3999 C CA . ASP A 1 536 ? 48.936 9.694 -61.084 1.00 31.39 536 ASP A CA 1
ATOM 4000 C C . ASP A 1 536 ? 48.030 10.844 -60.600 1.00 31.39 536 ASP A C 1
ATOM 4002 O O . ASP A 1 536 ? 47.462 11.590 -61.388 1.00 31.39 536 ASP A O 1
ATOM 4006 N N . ASP A 1 537 ? 48.025 11.081 -59.278 1.00 30.23 537 ASP A N 1
ATOM 4007 C CA . ASP A 1 537 ? 48.982 12.048 -58.703 1.00 30.23 537 ASP A CA 1
ATOM 4008 C C . ASP A 1 537 ? 49.170 11.887 -57.171 1.00 30.23 537 ASP A C 1
ATOM 4010 O O . ASP A 1 537 ? 48.311 11.352 -56.466 1.00 30.23 537 ASP A O 1
ATOM 4014 N N . GLN A 1 538 ? 50.320 12.322 -56.637 1.00 31.56 538 GLN A N 1
ATOM 4015 C CA . GLN A 1 538 ? 50.680 12.253 -55.201 1.00 31.56 538 GLN A CA 1
ATOM 4016 C C . GLN A 1 538 ? 50.180 13.486 -54.411 1.00 31.56 538 GLN A C 1
ATOM 4018 O O . GLN A 1 538 ? 50.173 14.585 -54.964 1.00 31.56 538 GLN A O 1
ATOM 4023 N N . PRO A 1 539 ? 49.864 13.377 -53.093 1.00 35.09 539 PRO A N 1
ATOM 4024 C CA . PRO A 1 539 ? 50.901 13.698 -52.091 1.00 35.09 539 PRO A CA 1
ATOM 4025 C C . PRO A 1 539 ? 50.836 13.000 -50.702 1.00 35.09 539 PRO A C 1
ATOM 4027 O O . PRO A 1 539 ? 49.794 12.891 -50.068 1.00 35.09 539 PRO A O 1
ATOM 4030 N N . ARG A 1 540 ? 52.038 12.677 -50.190 1.00 28.39 540 ARG A N 1
ATOM 4031 C CA . ARG A 1 540 ? 52.530 12.703 -48.781 1.00 28.39 540 ARG A CA 1
ATOM 4032 C C . ARG A 1 540 ? 51.672 12.128 -47.626 1.00 28.39 540 ARG A C 1
ATOM 4034 O O . ARG A 1 540 ? 50.698 12.717 -47.172 1.00 28.39 540 ARG A O 1
ATOM 4041 N N . GLN A 1 541 ? 52.198 11.061 -47.012 1.00 31.38 541 GLN A N 1
ATOM 4042 C CA . GLN A 1 541 ? 51.748 10.471 -45.738 1.00 31.38 541 GLN A CA 1
ATOM 4043 C C . GLN A 1 541 ? 52.250 11.230 -44.487 1.00 31.38 541 GLN A C 1
ATOM 4045 O O . GLN A 1 541 ? 53.394 11.692 -44.476 1.00 31.38 541 GLN A O 1
ATOM 4050 N N . PRO A 1 542 ? 51.496 11.186 -43.372 1.00 33.00 542 PRO A N 1
ATOM 4051 C CA . PRO A 1 542 ? 52.022 11.148 -42.006 1.00 33.00 542 PRO A CA 1
ATOM 4052 C C . PRO A 1 542 ? 52.009 9.707 -41.447 1.00 33.00 542 PRO A C 1
ATOM 4054 O O . PRO A 1 542 ? 51.045 8.967 -41.635 1.00 33.00 542 PRO A O 1
ATOM 4057 N N . GLY A 1 543 ? 53.081 9.302 -40.756 1.00 32.16 543 GLY A N 1
ATOM 4058 C CA . GLY A 1 543 ? 53.243 7.948 -40.201 1.00 32.16 543 GLY A CA 1
ATOM 4059 C C . GLY A 1 543 ? 52.520 7.686 -38.862 1.00 32.16 543 GLY A C 1
ATOM 4060 O O . GLY A 1 543 ? 51.968 8.609 -38.261 1.00 32.16 543 GLY A O 1
ATOM 4061 N N . PRO A 1 544 ? 52.533 6.431 -38.367 1.00 34.06 544 PRO A N 1
ATOM 4062 C CA . PRO A 1 544 ? 51.782 6.017 -37.179 1.00 34.06 544 PRO A CA 1
ATOM 4063 C C . PRO A 1 544 ? 52.418 6.494 -35.856 1.00 34.06 544 PRO A C 1
ATOM 4065 O O . PRO A 1 544 ? 53.647 6.594 -35.761 1.00 34.06 544 PRO A O 1
ATOM 4068 N N . PRO A 1 545 ? 51.616 6.741 -34.800 1.00 32.66 545 PRO A N 1
ATOM 4069 C CA . PRO A 1 545 ? 52.127 7.177 -33.503 1.00 32.66 545 PRO A CA 1
ATOM 4070 C C . PRO A 1 545 ? 52.903 6.063 -32.783 1.00 32.66 545 PRO A C 1
ATOM 4072 O O . PRO A 1 545 ? 52.443 4.929 -32.656 1.00 32.66 545 PRO A O 1
ATOM 4075 N N . ARG A 1 546 ? 54.094 6.411 -32.282 1.00 26.41 546 ARG A N 1
ATOM 4076 C CA . ARG A 1 546 ? 54.972 5.528 -31.498 1.00 26.41 546 ARG A CA 1
ATOM 4077 C C . ARG A 1 546 ? 54.536 5.438 -30.035 1.00 26.41 546 ARG A C 1
ATOM 4079 O O . ARG A 1 546 ? 54.139 6.434 -29.438 1.00 26.41 546 ARG A O 1
ATOM 4086 N N . CYS A 1 547 ? 54.757 4.276 -29.424 1.00 27.22 547 CYS A N 1
ATOM 4087 C CA . CYS A 1 547 ? 54.766 4.132 -27.971 1.00 27.22 547 CYS A CA 1
ATOM 4088 C C . CYS A 1 547 ? 55.989 4.830 -27.340 1.00 27.22 547 CYS A C 1
ATOM 4090 O O . CYS A 1 547 ? 57.119 4.624 -27.778 1.00 27.22 547 CYS A O 1
ATOM 4092 N N . ALA A 1 548 ? 55.758 5.555 -26.247 1.00 28.44 548 ALA A N 1
ATOM 4093 C CA . ALA A 1 548 ? 56.726 5.883 -25.197 1.00 28.44 548 ALA A CA 1
ATOM 4094 C C . ALA A 1 548 ? 55.924 5.834 -23.880 1.00 28.44 548 ALA A C 1
ATOM 4096 O O . ALA A 1 548 ? 54.889 6.483 -23.786 1.00 28.44 548 ALA A O 1
ATOM 4097 N N . VAL A 1 549 ? 56.182 4.957 -22.906 1.00 25.53 549 VAL A N 1
ATOM 4098 C CA . VAL A 1 549 ? 57.430 4.720 -22.157 1.00 25.53 549 VAL A CA 1
ATOM 4099 C C . VAL A 1 549 ? 57.928 5.995 -21.476 1.00 25.53 549 VAL A C 1
ATOM 4101 O O . VAL A 1 549 ? 58.804 6.689 -21.980 1.00 25.53 549 VAL A O 1
ATOM 4104 N N . VAL A 1 550 ? 57.400 6.239 -20.276 1.00 26.34 550 VAL A N 1
ATOM 4105 C CA . VAL A 1 550 ? 58.040 7.059 -19.242 1.00 26.34 550 VAL A CA 1
ATOM 4106 C C . VAL A 1 550 ? 58.393 6.120 -18.087 1.00 26.34 550 VAL A C 1
ATOM 4108 O O . VAL A 1 550 ? 57.542 5.377 -17.603 1.00 26.34 550 VAL A O 1
ATOM 4111 N N . ARG A 1 551 ? 59.669 6.104 -17.689 1.00 25.23 551 ARG A N 1
ATOM 4112 C CA . ARG A 1 551 ? 60.200 5.339 -16.546 1.00 25.23 551 ARG A CA 1
ATOM 4113 C C . ARG A 1 551 ? 60.393 6.267 -15.349 1.00 25.23 551 ARG A C 1
ATOM 4115 O O . ARG A 1 551 ? 60.863 7.377 -15.566 1.00 25.23 551 ARG A O 1
ATOM 4122 N N . GLN A 1 552 ? 60.204 5.746 -14.132 1.00 27.61 552 GLN A N 1
ATOM 4123 C CA . GLN A 1 552 ? 61.145 5.779 -12.985 1.00 27.61 552 GLN A CA 1
ATOM 4124 C C . GLN A 1 552 ? 60.423 5.345 -11.685 1.00 27.61 552 GLN A C 1
ATOM 4126 O O . GLN A 1 552 ? 59.210 5.514 -11.604 1.00 27.61 552 GLN A O 1
ATOM 4131 N N . PRO A 1 553 ? 61.137 4.891 -10.634 1.00 33.16 553 PRO A N 1
ATOM 4132 C CA . PRO A 1 553 ? 62.312 4.013 -10.631 1.00 33.16 553 PRO A CA 1
ATOM 4133 C C . PRO A 1 553 ? 62.106 2.769 -9.723 1.00 33.16 553 PRO A C 1
ATOM 4135 O O . PRO A 1 553 ? 61.065 2.593 -9.100 1.00 33.16 553 PRO A O 1
ATOM 4138 N N . VAL A 1 554 ? 63.106 1.882 -9.664 1.00 27.78 554 VAL A N 1
ATOM 4139 C CA . VAL A 1 554 ? 63.091 0.631 -8.874 1.00 27.78 554 VAL A CA 1
ATOM 4140 C C . VAL A 1 554 ? 63.631 0.855 -7.453 1.00 27.78 554 VAL A C 1
ATOM 4142 O O . VAL A 1 554 ? 64.625 1.558 -7.290 1.00 27.78 554 VAL A O 1
ATOM 4145 N N . GLY A 1 555 ? 63.035 0.192 -6.453 1.00 25.44 555 GLY A N 1
ATOM 4146 C CA . GLY A 1 555 ? 63.546 0.066 -5.079 1.00 25.44 555 GLY A CA 1
ATOM 4147 C C . GLY A 1 555 ? 63.345 -1.365 -4.556 1.00 25.44 555 GLY A C 1
ATOM 4148 O O . GLY A 1 555 ? 62.235 -1.879 -4.590 1.00 25.44 555 GLY A O 1
ATOM 4149 N N . GLN A 1 556 ? 64.440 -2.018 -4.166 1.00 28.50 556 GLN A N 1
ATOM 4150 C CA . GLN A 1 556 ? 64.599 -3.466 -3.944 1.00 28.50 556 GLN A CA 1
ATOM 4151 C C . GLN A 1 556 ? 63.789 -4.077 -2.779 1.00 28.50 556 GLN A C 1
ATOM 4153 O O . GLN A 1 556 ? 63.471 -3.398 -1.809 1.00 28.50 556 GLN A O 1
ATOM 4158 N N . GLY A 1 557 ? 63.575 -5.401 -2.845 1.00 25.52 557 GLY A N 1
ATOM 4159 C CA . GLY A 1 557 ? 63.042 -6.226 -1.750 1.00 25.52 557 GLY A CA 1
ATOM 4160 C C . GLY A 1 557 ? 62.809 -7.691 -2.152 1.00 25.52 557 GLY A C 1
ATOM 4161 O O . GLY A 1 557 ? 61.666 -8.099 -2.323 1.00 25.52 557 GLY A O 1
ATOM 4162 N N . LEU A 1 558 ? 63.883 -8.468 -2.358 1.00 26.05 558 LEU A N 1
ATOM 4163 C CA . LEU A 1 558 ? 63.819 -9.936 -2.495 1.00 26.05 558 LEU A CA 1
ATOM 4164 C C . LEU A 1 558 ? 63.764 -10.594 -1.109 1.00 26.05 558 LEU A C 1
ATOM 4166 O O . LEU A 1 558 ? 64.575 -10.212 -0.277 1.00 26.05 558 LEU A O 1
ATOM 4170 N N . GLU A 1 559 ? 62.981 -11.669 -0.960 1.00 26.22 559 GLU A N 1
ATOM 4171 C CA . GLU A 1 559 ? 63.396 -12.918 -0.286 1.00 26.22 559 GLU A CA 1
ATOM 4172 C C . GLU A 1 559 ? 62.719 -14.134 -0.963 1.00 26.22 559 GLU A C 1
ATOM 4174 O O . GLU A 1 559 ? 61.727 -13.979 -1.681 1.00 26.22 559 GLU A O 1
ATOM 4179 N N . LEU A 1 560 ? 63.321 -15.324 -0.828 1.00 27.62 560 LEU A N 1
ATOM 4180 C CA . LEU A 1 560 ? 63.031 -16.543 -1.606 1.00 27.62 560 LEU A CA 1
ATOM 4181 C C . LEU A 1 560 ? 62.172 -17.582 -0.853 1.00 27.62 560 LEU A C 1
ATOM 4183 O O . LEU A 1 560 ? 62.232 -17.667 0.368 1.00 27.62 560 LEU A O 1
ATOM 4187 N N . GLY A 1 561 ? 61.557 -18.482 -1.639 1.00 24.78 561 GLY A N 1
ATOM 4188 C CA . GLY A 1 561 ? 61.390 -19.917 -1.318 1.00 24.78 561 GLY A CA 1
ATOM 4189 C C . GLY A 1 561 ? 60.013 -20.319 -0.767 1.00 24.78 561 GLY A C 1
ATOM 4190 O O . GLY A 1 561 ? 59.436 -19.596 0.033 1.00 24.78 561 GLY A O 1
ATOM 4191 N N . ASP A 1 562 ? 59.390 -21.444 -1.137 1.00 26.03 562 ASP A N 1
ATOM 4192 C CA . ASP A 1 562 ? 59.725 -22.503 -2.108 1.00 26.03 562 ASP A CA 1
ATOM 4193 C C . ASP A 1 562 ? 58.427 -23.102 -2.716 1.00 26.03 562 ASP A C 1
ATOM 4195 O O . ASP A 1 562 ? 57.314 -22.769 -2.310 1.00 26.03 562 ASP A O 1
ATOM 4199 N N . THR A 1 563 ? 58.557 -23.994 -3.704 1.00 25.69 563 THR A N 1
ATOM 4200 C CA . THR A 1 563 ? 57.453 -24.762 -4.345 1.00 25.69 563 THR A CA 1
ATOM 4201 C C . THR A 1 563 ? 57.696 -26.281 -4.159 1.00 25.69 563 THR A C 1
ATOM 4203 O O . THR A 1 563 ? 58.705 -26.612 -3.537 1.00 25.69 563 THR A O 1
ATOM 4206 N N . PRO A 1 564 ? 56.908 -27.247 -4.706 1.00 40.47 564 PRO A N 1
ATOM 4207 C CA . PRO A 1 564 ? 55.571 -27.223 -5.337 1.00 40.47 564 PRO A CA 1
ATOM 4208 C C . PRO A 1 564 ? 54.587 -28.297 -4.775 1.00 40.47 564 PRO A C 1
ATOM 4210 O O . PRO A 1 564 ? 54.963 -29.157 -3.986 1.00 40.47 564 PRO A O 1
ATOM 4213 N N . GLY A 1 565 ? 53.327 -28.323 -5.251 1.00 25.45 565 GLY A N 1
ATOM 4214 C CA . GLY A 1 565 ? 52.343 -29.358 -4.867 1.00 25.45 565 GLY A CA 1
ATOM 4215 C C . GLY A 1 565 ? 51.116 -29.514 -5.787 1.00 25.45 565 GLY A C 1
ATOM 4216 O O . GLY A 1 565 ? 50.042 -29.043 -5.449 1.00 25.45 565 GLY A O 1
ATOM 4217 N N . GLN A 1 566 ? 51.301 -30.185 -6.932 1.00 26.08 566 GLN A N 1
ATOM 4218 C CA . GLN A 1 566 ? 50.312 -30.906 -7.775 1.00 26.08 566 GLN A CA 1
ATOM 4219 C C . GLN A 1 566 ? 48.924 -30.282 -8.139 1.00 26.08 566 GLN A C 1
ATOM 4221 O O . GLN A 1 566 ? 47.997 -30.202 -7.346 1.00 26.08 566 GLN A O 1
ATOM 4226 N N . GLN A 1 567 ? 48.812 -29.960 -9.440 1.00 30.48 567 GLN A N 1
ATOM 4227 C CA . GLN A 1 567 ? 47.707 -30.132 -10.426 1.00 30.48 567 GLN A CA 1
ATOM 4228 C C . GLN A 1 567 ? 46.427 -30.957 -10.082 1.00 30.48 567 GLN A C 1
ATOM 4230 O O . GLN A 1 567 ? 46.496 -31.823 -9.216 1.00 30.48 567 GLN A O 1
ATOM 4235 N N . PRO A 1 568 ? 45.343 -30.910 -10.916 1.00 37.72 568 PRO A N 1
ATOM 4236 C CA . PRO A 1 568 ? 44.937 -29.920 -11.942 1.00 37.72 568 PRO A CA 1
ATOM 4237 C C . PRO A 1 568 ? 43.417 -29.557 -11.946 1.00 37.72 568 PRO A C 1
ATOM 4239 O O . PRO A 1 568 ? 42.612 -30.078 -11.181 1.00 37.72 568 PRO A O 1
ATOM 4242 N N . TYR A 1 569 ? 43.009 -28.687 -12.883 1.00 30.73 569 TYR A N 1
ATOM 4243 C CA . TYR A 1 569 ? 41.604 -28.401 -13.240 1.00 30.73 569 TYR A CA 1
ATOM 4244 C C . TYR A 1 569 ? 40.845 -29.627 -13.804 1.00 30.73 569 TYR A C 1
ATOM 4246 O O . TYR A 1 569 ? 41.442 -30.407 -14.551 1.00 30.73 569 TYR A O 1
ATOM 4254 N N . PRO A 1 570 ? 39.516 -29.743 -13.589 1.00 36.00 570 PRO A N 1
ATOM 4255 C CA . PRO A 1 570 ? 38.676 -30.728 -14.267 1.00 36.00 570 PRO A CA 1
ATOM 4256 C C . PRO A 1 570 ? 38.147 -30.233 -15.626 1.00 36.00 570 PRO A C 1
ATOM 4258 O O . PRO A 1 570 ? 37.728 -29.084 -15.783 1.00 36.00 570 PRO A O 1
ATOM 4261 N N . GLY A 1 571 ? 38.100 -31.145 -16.599 1.00 25.00 571 GLY A N 1
ATOM 4262 C CA . GLY A 1 571 ? 37.297 -31.010 -17.816 1.00 25.00 571 GLY A CA 1
ATOM 4263 C C . GLY A 1 571 ? 35.863 -31.534 -17.636 1.00 25.00 571 GLY A C 1
ATOM 4264 O O . GLY A 1 571 ? 35.525 -32.142 -16.624 1.00 25.00 571 GLY A O 1
ATOM 4265 N N . ARG A 1 572 ? 35.017 -31.302 -18.649 1.00 27.08 572 ARG A N 1
ATOM 4266 C CA . ARG A 1 572 ? 33.633 -31.816 -18.763 1.00 27.08 572 ARG A CA 1
ATOM 4267 C C . ARG A 1 572 ? 33.552 -33.342 -18.566 1.00 27.08 572 ARG A C 1
ATOM 4269 O O . ARG A 1 572 ? 34.440 -34.021 -19.071 1.00 27.08 572 ARG A O 1
ATOM 4276 N N . VAL A 1 573 ? 32.408 -33.859 -18.079 1.00 26.94 573 VAL A N 1
ATOM 4277 C CA . VAL A 1 573 ? 31.466 -34.714 -18.863 1.00 26.94 573 VAL A CA 1
ATOM 4278 C C . VAL A 1 573 ? 30.280 -35.261 -18.023 1.00 26.94 573 VAL A C 1
ATOM 4280 O O . VAL A 1 573 ? 30.468 -35.737 -16.913 1.00 26.94 573 VAL A O 1
ATOM 4283 N N . THR A 1 574 ? 29.078 -35.224 -18.630 1.00 26.62 574 THR A N 1
ATOM 4284 C CA . THR A 1 574 ? 27.790 -35.908 -18.300 1.00 26.62 574 THR A CA 1
ATOM 4285 C C . THR A 1 574 ? 27.105 -35.719 -16.940 1.00 26.62 574 THR A C 1
ATOM 4287 O O . THR A 1 574 ? 27.727 -35.610 -15.894 1.00 26.62 574 THR A O 1
ATOM 4290 N N . GLY A 1 575 ? 25.766 -35.734 -16.977 1.00 26.23 575 GLY A N 1
ATOM 4291 C CA . GLY A 1 575 ? 24.913 -35.748 -15.788 1.00 26.23 575 GLY A CA 1
ATOM 4292 C C . GLY A 1 575 ? 24.380 -37.140 -15.443 1.00 26.23 575 GLY A C 1
ATOM 4293 O O . GLY A 1 575 ? 24.303 -38.016 -16.302 1.00 26.23 575 GLY A O 1
ATOM 4294 N N . ALA A 1 576 ? 23.952 -37.290 -14.192 1.00 24.44 576 ALA A N 1
ATOM 4295 C CA . ALA A 1 576 ? 23.026 -38.309 -13.707 1.00 24.44 576 ALA A CA 1
ATOM 4296 C C . ALA A 1 576 ? 22.418 -37.840 -12.367 1.00 24.44 576 ALA A C 1
ATOM 4298 O O . ALA A 1 576 ? 22.930 -36.907 -11.755 1.00 24.44 576 ALA A O 1
ATOM 4299 N N . ALA A 1 577 ? 21.360 -38.525 -11.922 1.00 26.88 577 ALA A N 1
ATOM 4300 C CA . ALA A 1 577 ? 20.790 -38.464 -10.570 1.00 26.88 577 ALA A CA 1
ATOM 4301 C C . ALA A 1 577 ? 20.242 -37.100 -10.088 1.00 26.88 577 ALA A C 1
ATOM 4303 O O . ALA A 1 577 ? 20.820 -36.416 -9.247 1.00 26.88 577 ALA A O 1
ATOM 4304 N N . LEU A 1 578 ? 19.011 -36.795 -10.516 1.00 32.62 578 LEU A N 1
ATOM 4305 C CA . LEU A 1 578 ? 18.055 -36.108 -9.645 1.00 32.62 578 LEU A CA 1
ATOM 4306 C C . LEU A 1 578 ? 17.561 -37.134 -8.604 1.00 32.62 578 LEU A C 1
ATOM 4308 O O . LEU A 1 578 ? 16.599 -37.857 -8.849 1.00 32.62 578 LEU A O 1
ATOM 4312 N N . GLY A 1 579 ? 18.268 -37.243 -7.484 1.00 29.59 579 GLY A N 1
ATOM 4313 C CA . GLY A 1 579 ? 17.990 -38.191 -6.408 1.00 29.59 579 GLY A CA 1
ATOM 4314 C C . GLY A 1 579 ? 18.785 -37.805 -5.167 1.00 29.59 579 GLY A C 1
ATOM 4315 O O . GLY A 1 579 ? 19.874 -37.260 -5.294 1.00 29.59 579 GLY A O 1
ATOM 4316 N N . ASP A 1 580 ? 18.210 -38.067 -3.995 1.00 25.52 580 ASP A N 1
ATOM 4317 C CA . ASP A 1 580 ? 18.802 -37.845 -2.672 1.00 25.52 580 ASP A CA 1
ATOM 4318 C C . ASP A 1 580 ? 19.119 -36.381 -2.304 1.00 25.52 580 ASP A C 1
ATOM 4320 O O . ASP A 1 580 ? 20.219 -35.875 -2.506 1.00 25.52 580 ASP A O 1
ATOM 4324 N N . LEU A 1 581 ? 18.144 -35.716 -1.663 1.00 26.88 581 LEU A N 1
ATOM 4325 C CA . LEU A 1 581 ? 18.296 -35.206 -0.282 1.00 26.88 581 LEU A CA 1
ATOM 4326 C C . LEU A 1 581 ? 16.981 -34.603 0.262 1.00 26.88 581 LEU A C 1
ATOM 4328 O O . LEU A 1 581 ? 16.847 -33.414 0.548 1.00 26.88 581 LEU A O 1
ATOM 4332 N N . LEU A 1 582 ? 16.003 -35.486 0.455 1.00 26.67 582 LEU A N 1
ATOM 4333 C CA . LEU A 1 582 ? 14.907 -35.355 1.418 1.00 26.67 582 LEU A CA 1
ATOM 4334 C C . LEU A 1 582 ? 14.732 -36.768 1.989 1.00 26.67 582 LEU A C 1
ATOM 4336 O O . LEU A 1 582 ? 14.480 -37.685 1.208 1.00 26.67 582 LEU A O 1
ATOM 4340 N N . PRO A 1 583 ? 14.928 -36.978 3.303 1.00 33.09 583 PRO A N 1
ATOM 4341 C CA . PRO A 1 583 ? 13.756 -36.920 4.178 1.00 33.09 583 PRO A CA 1
ATOM 4342 C C . PRO A 1 583 ? 14.026 -36.435 5.617 1.00 33.09 583 PRO A C 1
ATOM 4344 O O . PRO A 1 583 ? 15.012 -36.801 6.248 1.00 33.09 583 PRO A O 1
ATOM 4347 N N . ALA A 1 584 ? 13.059 -35.706 6.183 1.00 24.27 584 ALA A N 1
ATOM 4348 C CA . ALA A 1 584 ? 12.871 -35.580 7.633 1.00 24.27 584 ALA A CA 1
ATOM 4349 C C . ALA A 1 584 ? 11.427 -35.143 7.956 1.00 24.27 584 ALA A C 1
ATOM 4351 O O . ALA A 1 584 ? 11.185 -34.034 8.425 1.00 24.27 584 ALA A O 1
ATOM 4352 N N . PHE A 1 585 ? 10.453 -36.015 7.686 1.00 24.20 585 PHE A N 1
ATOM 4353 C CA . PHE A 1 585 ? 9.087 -35.876 8.204 1.00 24.20 585 PHE A CA 1
ATOM 4354 C C . PHE A 1 585 ? 8.712 -37.180 8.910 1.00 24.20 585 PHE A C 1
ATOM 4356 O O . PHE A 1 585 ? 8.369 -38.164 8.261 1.00 24.20 585 PHE A O 1
ATOM 4363 N N . VAL A 1 586 ? 8.820 -37.189 10.242 1.00 26.03 586 VAL A N 1
ATOM 4364 C CA . VAL A 1 586 ? 8.394 -38.316 11.080 1.00 26.03 586 VAL A CA 1
ATOM 4365 C C . VAL A 1 586 ? 7.063 -37.970 11.736 1.00 26.03 586 VAL A C 1
ATOM 4367 O O . VAL A 1 586 ? 6.966 -37.183 12.673 1.00 26.03 586 VAL A O 1
ATOM 4370 N N . GLU A 1 587 ? 6.041 -38.558 11.133 1.00 25.78 587 GLU A N 1
ATOM 4371 C CA . GLU A 1 587 ? 4.805 -39.066 11.714 1.00 25.78 587 GLU A CA 1
ATOM 4372 C C . GLU A 1 587 ? 4.682 -39.050 13.256 1.00 25.78 587 GLU A C 1
ATOM 4374 O O . GLU A 1 587 ? 5.384 -39.761 13.970 1.00 25.78 587 GLU A O 1
ATOM 4379 N N . LEU A 1 588 ? 3.673 -38.326 13.754 1.00 23.91 588 LEU A N 1
ATOM 4380 C CA . LEU A 1 588 ? 3.036 -38.584 15.049 1.00 23.91 588 LEU A CA 1
ATOM 4381 C C . LEU A 1 588 ? 1.518 -38.635 14.845 1.00 23.91 588 LEU A C 1
ATOM 4383 O O . LEU A 1 588 ? 0.832 -37.615 14.783 1.00 23.91 588 LEU A O 1
ATOM 4387 N N . ARG A 1 589 ? 0.998 -39.857 14.706 1.00 26.02 589 ARG A N 1
ATOM 4388 C CA . ARG A 1 589 ? -0.436 -40.167 14.650 1.00 26.02 589 ARG A CA 1
ATOM 4389 C C . ARG A 1 589 ? -0.896 -40.635 16.028 1.00 26.02 589 ARG A C 1
ATOM 4391 O O . ARG A 1 589 ? -0.300 -41.553 16.581 1.00 26.02 589 ARG A O 1
ATOM 4398 N N . GLY A 1 590 ? -1.992 -40.078 16.539 1.00 22.64 590 GLY A N 1
ATOM 4399 C CA . GLY A 1 590 ? -2.629 -40.620 17.740 1.00 22.64 590 GLY A CA 1
ATOM 4400 C C . GLY A 1 590 ? -3.610 -39.680 18.428 1.00 22.64 590 GLY A C 1
ATOM 4401 O O . GLY A 1 590 ? -3.238 -39.052 19.404 1.00 22.64 590 GLY A O 1
ATOM 4402 N N . HIS A 1 591 ? -4.858 -39.631 17.953 1.00 27.41 591 HIS A N 1
ATOM 4403 C CA . HIS A 1 591 ? -6.065 -39.478 18.783 1.00 27.41 591 HIS A CA 1
ATOM 4404 C C . HIS A 1 591 ? -7.305 -39.928 17.971 1.00 27.41 591 HIS A C 1
ATOM 4406 O O . HIS A 1 591 ? -7.284 -39.817 16.742 1.00 27.41 591 HIS A O 1
ATOM 4412 N N . PRO A 1 592 ? -8.344 -40.504 18.614 1.00 30.50 592 PRO A N 1
ATOM 4413 C CA . PRO A 1 592 ? -9.441 -41.190 17.925 1.00 30.50 592 PRO A CA 1
ATOM 4414 C C . PRO A 1 592 ? -10.590 -40.267 17.476 1.00 30.50 592 PRO A C 1
ATOM 4416 O O . PRO A 1 592 ? -10.622 -39.075 17.774 1.00 30.50 592 PRO A O 1
ATOM 4419 N N . ALA A 1 593 ? -11.520 -40.856 16.722 1.00 26.39 593 ALA A N 1
ATOM 4420 C CA . ALA A 1 593 ? -12.598 -40.188 15.996 1.00 26.39 593 ALA A CA 1
ATOM 4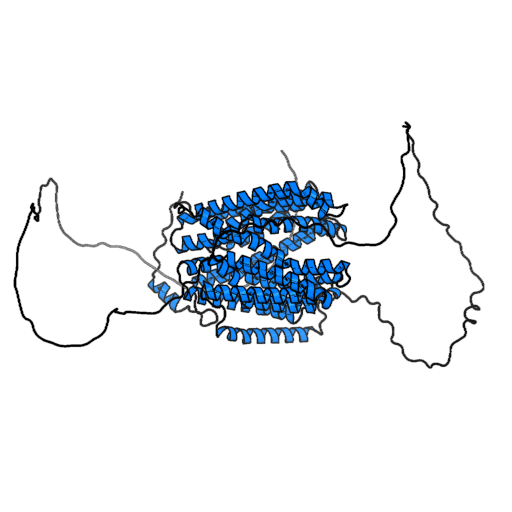421 C C . ALA A 1 593 ? -13.695 -39.548 16.871 1.00 26.39 593 ALA A C 1
ATOM 4423 O O . ALA A 1 593 ? -13.965 -39.986 17.987 1.00 26.39 593 ALA A O 1
ATOM 4424 N N . LEU A 1 594 ? -14.395 -38.572 16.282 1.00 28.19 594 LEU A N 1
ATOM 4425 C CA . LEU A 1 594 ? -15.704 -38.086 16.721 1.00 28.19 594 LEU A CA 1
ATOM 4426 C C . LEU A 1 594 ? -16.694 -38.170 15.552 1.00 28.19 594 LEU A C 1
ATOM 4428 O O . LEU A 1 594 ? -16.400 -37.714 14.445 1.00 28.19 594 LEU A O 1
ATOM 4432 N N . GLU A 1 595 ? -17.855 -38.769 15.812 1.00 29.80 595 GLU A N 1
ATOM 4433 C CA . GLU A 1 595 ? -18.965 -38.923 14.866 1.00 29.80 595 GLU A CA 1
ATOM 4434 C C . GLU A 1 595 ? -19.747 -37.613 14.625 1.00 29.80 595 GLU A C 1
ATOM 4436 O O . GLU A 1 595 ? -19.687 -36.684 15.439 1.00 29.80 595 GLU A O 1
ATOM 4441 N N . PRO A 1 596 ? -20.515 -37.516 13.520 1.00 30.20 596 PRO A N 1
ATOM 4442 C CA . PRO A 1 596 ? -21.322 -36.340 13.214 1.00 30.20 596 PRO A CA 1
ATOM 4443 C C . PRO A 1 596 ? -22.688 -36.374 13.919 1.00 30.20 596 PRO A C 1
ATOM 4445 O O . PRO A 1 596 ? -23.545 -37.199 13.606 1.00 30.20 596 PRO A O 1
ATOM 4448 N N . ALA A 1 597 ? -22.945 -35.412 14.808 1.00 26.20 597 ALA A N 1
ATOM 4449 C CA . ALA A 1 597 ? -24.272 -35.219 15.393 1.00 26.20 597 ALA A CA 1
ATOM 4450 C C . ALA A 1 597 ? -25.248 -34.602 14.370 1.00 26.20 597 ALA A C 1
ATOM 4452 O O . ALA A 1 597 ? -25.156 -33.422 14.020 1.00 26.20 597 ALA A O 1
ATOM 4453 N N . SER A 1 598 ? -26.196 -35.409 13.894 1.00 28.58 598 SER A N 1
ATOM 4454 C CA . SER A 1 598 ? -27.308 -34.988 13.041 1.00 28.58 598 SER A CA 1
ATOM 4455 C C . SER A 1 598 ? -28.388 -34.249 13.844 1.00 28.58 598 SER A C 1
ATOM 4457 O O . SER A 1 598 ? -28.767 -34.654 14.941 1.00 28.58 598 SER A O 1
ATOM 4459 N N . ALA A 1 599 ? -28.918 -33.154 13.290 1.00 26.92 599 ALA A N 1
ATOM 4460 C CA . ALA A 1 599 ? -30.018 -32.412 13.904 1.00 26.92 599 ALA A CA 1
ATOM 4461 C C . ALA A 1 599 ? -31.376 -33.053 13.560 1.00 26.92 599 ALA A C 1
ATOM 4463 O O . ALA A 1 599 ? -31.772 -33.087 12.394 1.00 26.92 599 ALA A O 1
ATOM 4464 N N . GLY A 1 600 ? -32.093 -33.534 14.580 1.00 25.44 600 GLY A N 1
ATOM 4465 C CA . GLY A 1 600 ? -33.471 -34.029 14.485 1.00 25.44 600 GLY A CA 1
ATOM 4466 C C . GLY A 1 600 ? -34.510 -32.964 14.861 1.00 25.44 600 GLY A C 1
ATOM 4467 O O . GLY A 1 600 ? -34.271 -32.129 15.728 1.00 25.44 600 GLY A O 1
ATOM 4468 N N . ILE A 1 601 ? -35.665 -32.995 14.193 1.00 27.64 601 ILE A N 1
ATOM 4469 C CA . ILE A 1 601 ? -36.777 -32.032 14.330 1.00 27.64 601 ILE A CA 1
ATOM 4470 C C . ILE A 1 601 ? -37.774 -32.487 15.415 1.00 27.64 601 ILE A C 1
ATOM 4472 O O . ILE A 1 601 ? -37.986 -33.692 15.540 1.00 27.64 601 ILE A O 1
ATOM 4476 N N . ARG A 1 602 ? -38.452 -31.509 16.059 1.00 25.30 602 ARG A N 1
ATOM 4477 C CA . ARG A 1 602 ? -39.678 -31.537 16.917 1.00 25.30 602 ARG A CA 1
ATOM 4478 C C . ARG A 1 602 ? -39.421 -31.018 18.342 1.00 25.30 602 ARG A C 1
ATOM 4480 O O . ARG A 1 602 ? -38.375 -31.305 18.901 1.00 25.30 602 ARG A O 1
ATOM 4487 N N . ASP A 1 603 ? -40.337 -30.317 19.016 1.00 27.42 603 ASP A N 1
ATOM 4488 C CA . ASP A 1 603 ? -41.582 -29.611 18.632 1.00 27.42 603 ASP A CA 1
ATOM 4489 C C . ASP A 1 603 ? -42.030 -28.734 19.835 1.00 27.42 603 ASP A C 1
ATOM 4491 O O . ASP A 1 603 ? -41.601 -29.015 20.956 1.00 27.42 603 ASP A O 1
ATOM 4495 N N . ARG A 1 604 ? -42.927 -27.757 19.593 1.00 27.97 604 ARG A N 1
ATOM 4496 C CA . ARG A 1 604 ? -43.798 -26.956 20.500 1.00 27.97 604 ARG A CA 1
ATOM 4497 C C . ARG A 1 604 ? -43.629 -25.428 20.424 1.00 27.97 604 ARG A C 1
ATOM 4499 O O . ARG A 1 604 ? -42.634 -24.865 20.873 1.00 27.97 604 ARG A O 1
ATOM 4506 N N . GLY A 1 605 ? -44.689 -24.762 19.939 1.00 24.45 605 GLY A N 1
ATOM 4507 C CA . GLY A 1 605 ? -45.060 -23.386 20.330 1.00 24.45 605 GLY A CA 1
ATOM 4508 C C . GLY A 1 605 ? -45.514 -23.336 21.801 1.00 24.45 605 GLY A C 1
ATOM 4509 O O . GLY A 1 605 ? -45.497 -24.356 22.482 1.00 24.45 605 GLY A O 1
ATOM 4510 N N . HIS A 1 606 ? -45.930 -22.222 22.402 1.00 29.30 606 HIS A N 1
ATOM 4511 C CA . HIS A 1 606 ? -46.513 -20.939 21.963 1.00 29.30 606 HIS A CA 1
ATOM 4512 C C . HIS A 1 606 ? -46.144 -19.866 23.035 1.00 29.30 606 HIS A C 1
ATOM 4514 O O . HIS A 1 606 ? -45.526 -20.226 24.031 1.00 29.30 606 HIS A O 1
ATOM 4520 N N . HIS A 1 607 ? -46.487 -18.570 23.015 1.00 30.69 607 HIS A N 1
ATOM 4521 C CA . HIS A 1 607 ? -46.985 -17.601 22.021 1.00 30.69 607 HIS A CA 1
ATOM 4522 C C . HIS A 1 607 ? -46.520 -16.202 22.492 1.00 30.69 607 HIS A C 1
ATOM 4524 O O . HIS A 1 607 ? -46.373 -15.981 23.691 1.00 30.69 607 HIS A O 1
ATOM 4530 N N . GLY A 1 608 ? -46.379 -15.242 21.573 1.00 25.55 608 GLY A N 1
ATOM 4531 C CA . GLY A 1 608 ? -46.446 -13.804 21.875 1.00 25.55 608 GLY A CA 1
ATOM 4532 C C . GLY A 1 608 ? -47.744 -13.212 21.313 1.00 25.55 608 GLY A C 1
ATOM 4533 O O . GLY A 1 608 ? -48.223 -13.675 20.277 1.00 25.55 608 GLY A O 1
ATOM 4534 N N . GLU A 1 609 ? -48.331 -12.246 22.016 1.00 30.38 609 GLU A N 1
ATOM 4535 C CA . GLU A 1 609 ? -49.708 -11.764 21.825 1.00 30.38 609 GLU A CA 1
ATOM 4536 C C . GLU A 1 609 ? -49.907 -10.794 20.639 1.00 30.38 609 GLU A C 1
ATOM 4538 O O . GLU A 1 609 ? -49.036 -9.973 20.351 1.00 30.38 609 GLU A O 1
ATOM 4543 N N . ARG A 1 610 ? -51.125 -10.779 20.066 1.00 28.28 610 ARG A N 1
ATOM 4544 C CA . ARG A 1 610 ? -52.118 -9.667 20.149 1.00 28.28 610 ARG A CA 1
ATOM 4545 C C . ARG A 1 610 ? -53.105 -9.686 18.973 1.00 28.28 610 ARG A C 1
ATOM 4547 O O . ARG A 1 610 ? -52.685 -9.488 17.840 1.00 28.28 610 ARG A O 1
ATOM 4554 N N . SER A 1 611 ? -54.411 -9.775 19.260 1.00 29.78 611 SER A N 1
ATOM 4555 C CA . SER A 1 611 ? -55.463 -8.876 18.726 1.00 29.78 611 SER A CA 1
ATOM 4556 C C . SER A 1 611 ? -56.883 -9.384 19.038 1.00 29.78 611 SER A C 1
ATOM 4558 O O . SER A 1 611 ? -57.241 -10.480 18.626 1.00 29.78 611 SER A O 1
ATOM 4560 N N . GLY A 1 612 ? -57.703 -8.521 19.655 1.00 26.72 612 GLY A N 1
ATOM 4561 C CA . GLY A 1 612 ? -59.123 -8.354 19.309 1.00 26.72 612 GLY A CA 1
ATOM 4562 C C . GLY A 1 612 ? -60.181 -9.321 19.871 1.00 26.72 612 GLY A C 1
ATOM 4563 O O . GLY A 1 612 ? -60.212 -10.492 19.527 1.00 26.72 612 GLY A O 1
ATOM 4564 N N . GLY A 1 613 ? -61.191 -8.751 20.548 1.00 26.53 613 GLY A N 1
ATOM 4565 C CA . GLY A 1 613 ? -62.584 -9.181 20.318 1.00 26.53 613 GLY A CA 1
ATOM 4566 C C . GLY A 1 613 ? -63.425 -9.671 21.505 1.00 26.53 613 GLY A C 1
ATOM 4567 O O . GLY A 1 613 ? -63.614 -10.862 21.658 1.00 26.53 613 GLY A O 1
ATOM 4568 N N . ARG A 1 614 ? -64.051 -8.715 22.210 1.00 28.12 614 ARG A N 1
ATOM 4569 C CA . ARG A 1 614 ? -65.427 -8.732 22.774 1.00 28.12 614 ARG A CA 1
ATOM 4570 C C . ARG A 1 614 ? -65.966 -9.924 23.611 1.00 28.12 614 ARG A C 1
ATOM 4572 O O . ARG A 1 614 ? -66.107 -11.039 23.141 1.00 28.12 614 ARG A O 1
ATOM 4579 N N . HIS A 1 615 ? -66.599 -9.496 24.711 1.00 29.45 615 HIS A N 1
ATOM 4580 C CA . HIS A 1 615 ? -67.863 -9.983 25.301 1.00 29.45 615 HIS A CA 1
ATOM 4581 C C . HIS A 1 615 ? -67.861 -11.126 26.345 1.00 29.45 615 HIS A C 1
ATOM 4583 O O . HIS A 1 615 ? -67.824 -12.307 26.035 1.00 29.45 615 HIS A O 1
ATOM 4589 N N . SER A 1 616 ? -68.124 -10.661 27.576 1.00 27.69 616 SER A N 1
ATOM 4590 C CA . SER A 1 616 ? -69.239 -11.040 28.465 1.00 27.69 616 SER A CA 1
ATOM 4591 C C . SER A 1 616 ? -69.155 -12.253 29.403 1.00 27.69 616 SER A C 1
ATOM 4593 O O . SER A 1 616 ? -68.951 -13.386 28.990 1.00 27.69 616 SER A O 1
ATOM 4595 N N . THR A 1 617 ? -69.582 -11.933 30.636 1.00 28.23 617 THR A N 1
ATOM 4596 C CA . THR A 1 617 ? -70.327 -12.727 31.635 1.00 28.23 617 THR A CA 1
ATOM 4597 C C . THR A 1 617 ? -69.614 -13.733 32.551 1.00 28.23 617 THR A C 1
ATOM 4599 O O . THR A 1 617 ? -69.057 -14.721 32.099 1.00 28.23 617 THR A O 1
ATOM 4602 N N . GLN A 1 618 ? -69.863 -13.493 33.852 1.00 29.12 618 GLN A N 1
ATOM 4603 C CA . GLN A 1 618 ? -70.102 -14.447 34.952 1.00 29.12 618 GLN A CA 1
ATOM 4604 C C . GLN A 1 618 ? -68.914 -15.008 35.767 1.00 29.12 618 GLN A C 1
ATOM 4606 O O . GLN A 1 618 ? -68.296 -16.007 35.420 1.00 29.12 618 GLN A O 1
ATOM 4611 N N . ASP A 1 619 ? -68.725 -14.383 36.940 1.00 29.80 619 ASP A N 1
ATOM 4612 C CA . ASP A 1 619 ? -68.566 -15.025 38.267 1.00 29.80 619 ASP A CA 1
ATOM 4613 C C . ASP A 1 619 ? -69.646 -16.120 38.521 1.00 29.80 619 ASP A C 1
ATOM 4615 O O . ASP A 1 619 ? -70.686 -16.051 37.847 1.00 29.80 619 ASP A O 1
ATOM 4619 N N . PRO A 1 620 ? -69.503 -17.074 39.487 1.00 46.91 620 PRO A N 1
ATOM 4620 C CA . PRO A 1 620 ? -68.857 -16.859 40.800 1.00 46.91 620 PRO A CA 1
ATOM 4621 C C . PRO A 1 620 ? -68.086 -18.037 41.468 1.00 46.91 620 PRO A C 1
ATOM 4623 O O . PRO A 1 620 ? -68.069 -19.164 40.986 1.00 46.91 620 PRO A O 1
ATOM 4626 N N . ASP A 1 621 ? -67.495 -17.713 42.629 1.00 29.41 621 ASP A N 1
ATOM 4627 C CA . ASP A 1 621 ? -67.327 -18.479 43.889 1.00 29.41 621 ASP A CA 1
ATOM 4628 C C . ASP A 1 621 ? -67.106 -20.010 43.913 1.00 29.41 621 ASP A C 1
ATOM 4630 O O . ASP A 1 621 ? -67.958 -20.800 43.514 1.00 29.41 621 ASP A O 1
ATOM 4634 N N . THR A 1 622 ? -66.020 -20.429 44.586 1.00 29.94 622 THR A N 1
ATOM 4635 C CA . THR A 1 622 ? -65.954 -21.327 45.784 1.00 29.94 622 THR A CA 1
ATOM 4636 C C . THR A 1 622 ? -64.468 -21.670 46.048 1.00 29.94 622 THR A C 1
ATOM 4638 O O . THR A 1 622 ? -63.740 -21.940 45.099 1.00 29.94 622 THR A O 1
ATOM 4641 N N . ASP A 1 623 ? -63.835 -21.525 47.221 1.00 27.48 623 ASP A N 1
ATOM 4642 C CA . ASP A 1 623 ? -64.137 -21.778 48.652 1.00 27.48 623 ASP A CA 1
ATOM 4643 C C . ASP A 1 623 ? -63.653 -23.167 49.160 1.00 27.48 623 ASP A C 1
ATOM 4645 O O . ASP A 1 623 ? -63.708 -24.156 48.432 1.00 27.48 623 ASP A O 1
ATOM 4649 N N . GLY A 1 624 ? -63.137 -23.216 50.402 1.00 28.27 624 GLY A N 1
ATOM 4650 C CA . GLY A 1 624 ? -62.451 -24.356 51.057 1.00 28.27 624 GLY A CA 1
ATOM 4651 C C . GLY A 1 624 ? -60.925 -24.378 50.826 1.00 28.27 624 GLY A C 1
ATOM 4652 O O . GLY A 1 624 ? -60.464 -24.687 49.734 1.00 28.27 624 GLY A O 1
ATOM 4653 N N . ASP A 1 625 ? -60.032 -23.970 51.738 1.00 27.94 625 ASP A N 1
ATOM 4654 C CA . ASP A 1 625 ? -59.811 -24.258 53.178 1.00 27.94 625 ASP A CA 1
ATOM 4655 C C . ASP A 1 625 ? -59.321 -25.688 53.502 1.00 27.94 625 ASP A C 1
ATOM 4657 O O . ASP A 1 625 ? -60.056 -26.665 53.388 1.00 27.94 625 ASP A O 1
ATOM 4661 N N . THR A 1 626 ? -58.056 -25.787 53.939 1.00 31.92 626 THR A N 1
ATOM 4662 C CA . THR A 1 626 ? -57.470 -26.754 54.904 1.00 31.92 626 THR A CA 1
ATOM 4663 C C . THR A 1 626 ? -55.948 -26.515 54.948 1.00 31.92 626 THR A C 1
ATOM 4665 O O . THR A 1 626 ? -55.222 -26.851 54.022 1.00 31.92 626 THR A O 1
ATOM 4668 N N . ARG A 1 627 ? -55.419 -25.707 55.875 1.00 28.39 627 ARG A N 1
ATOM 4669 C CA . ARG A 1 627 ? -55.131 -25.958 57.307 1.00 28.39 627 ARG A CA 1
ATOM 4670 C C . ARG A 1 627 ? -53.859 -26.771 57.604 1.00 28.39 627 ARG A C 1
ATOM 4672 O O . ARG A 1 627 ? -53.708 -27.903 57.170 1.00 28.39 627 ARG A O 1
ATOM 4679 N N . ARG A 1 628 ? -53.111 -26.212 58.571 1.00 27.34 628 ARG A N 1
ATOM 4680 C CA . ARG A 1 628 ? -51.984 -26.750 59.365 1.00 27.34 628 ARG A CA 1
ATOM 4681 C C . ARG A 1 628 ? -50.600 -26.816 58.705 1.00 27.34 628 ARG A C 1
ATOM 4683 O O . ARG A 1 628 ? -50.484 -27.212 57.559 1.00 27.34 628 ARG A O 1
ATOM 4690 N N . SER A 1 629 ? -49.494 -26.576 59.420 1.00 27.38 629 SER A N 1
ATOM 4691 C CA . SER A 1 629 ? -49.168 -25.648 60.540 1.00 27.38 629 SER A CA 1
ATOM 4692 C C . SER A 1 629 ? -47.770 -25.997 61.054 1.00 27.38 629 SER A C 1
ATOM 4694 O O . SER A 1 629 ? -47.569 -27.168 61.366 1.00 27.38 629 SER A O 1
ATOM 4696 N N . GLN A 1 630 ? -46.906 -24.991 61.229 1.00 30.25 630 GLN A N 1
ATOM 4697 C CA . GLN A 1 630 ? -45.767 -24.863 62.169 1.00 30.25 630 GLN A CA 1
ATOM 4698 C C . GLN A 1 630 ? -44.604 -24.136 61.470 1.00 30.25 630 GLN A C 1
ATOM 4700 O O . GLN A 1 630 ? -44.286 -24.447 60.331 1.00 30.25 630 GLN A O 1
ATOM 4705 N N . ASP A 1 631 ? -43.840 -23.235 62.075 1.00 28.81 631 ASP A N 1
ATOM 4706 C CA . ASP A 1 631 ? -44.037 -22.321 63.204 1.00 28.81 631 ASP A CA 1
ATOM 4707 C C . ASP A 1 631 ? -42.729 -21.511 63.292 1.00 28.81 631 ASP A C 1
ATOM 4709 O O . ASP A 1 631 ? -41.685 -22.081 63.617 1.00 28.81 631 ASP A O 1
ATOM 4713 N N . ARG A 1 632 ? -42.747 -20.210 62.974 1.00 28.61 632 ARG A N 1
ATOM 4714 C CA . ARG A 1 632 ? -41.885 -19.212 63.636 1.00 28.61 632 ARG A CA 1
ATOM 4715 C C . ARG A 1 632 ? -42.267 -17.785 63.241 1.00 28.61 632 ARG A C 1
ATOM 4717 O O . ARG A 1 632 ? -42.057 -17.357 62.110 1.00 28.61 632 ARG A O 1
ATOM 4724 N N . ALA A 1 633 ? -42.808 -17.056 64.215 1.00 30.48 633 ALA A N 1
ATOM 4725 C CA . ALA A 1 633 ? -42.854 -15.593 64.240 1.00 30.48 633 ALA A CA 1
ATOM 4726 C C . ALA A 1 633 ? -41.410 -15.031 64.411 1.00 30.48 633 ALA A C 1
ATOM 4728 O O . ALA A 1 633 ? -40.495 -15.806 64.684 1.00 30.48 633 ALA A O 1
ATOM 4729 N N . GLU A 1 634 ? -41.092 -13.742 64.230 1.00 31.45 634 GLU A N 1
ATOM 4730 C CA . GLU A 1 634 ? -41.787 -12.506 64.651 1.00 31.45 634 GLU A CA 1
ATOM 4731 C C . GLU A 1 634 ? -41.691 -11.395 63.570 1.00 31.45 634 GLU A C 1
ATOM 4733 O O . GLU A 1 634 ? -40.670 -11.269 62.903 1.00 31.45 634 GLU A O 1
ATOM 4738 N N . ARG A 1 635 ? -42.815 -10.767 63.166 1.00 26.59 635 ARG A N 1
ATOM 4739 C CA . ARG A 1 635 ? -43.370 -9.448 63.608 1.00 26.59 635 ARG A CA 1
ATOM 4740 C C . ARG A 1 635 ? -42.452 -8.247 63.283 1.00 26.59 635 ARG A C 1
ATOM 4742 O O . ARG A 1 635 ? -41.328 -8.199 63.751 1.00 26.59 635 ARG A O 1
ATOM 4749 N N . HIS A 1 636 ? -42.838 -7.380 62.331 1.00 28.66 636 HIS A N 1
ATOM 4750 C CA . HIS A 1 636 ? -43.625 -6.124 62.502 1.00 28.66 636 HIS A CA 1
ATOM 4751 C C . HIS A 1 636 ? -42.805 -4.983 63.165 1.00 28.66 636 HIS A C 1
ATOM 4753 O O . HIS A 1 636 ? -41.983 -5.253 64.023 1.00 28.66 636 HIS A O 1
ATOM 4759 N N . GLU A 1 637 ? -42.926 -3.694 62.814 1.00 27.42 637 GLU A N 1
ATOM 4760 C CA . GLU A 1 637 ? -44.034 -2.958 62.173 1.00 27.42 637 GLU A CA 1
ATOM 4761 C C . GLU A 1 637 ? -43.556 -1.625 61.525 1.00 27.42 637 GLU A C 1
ATOM 4763 O O . GLU A 1 637 ? -42.481 -1.121 61.840 1.00 27.42 637 GLU A O 1
ATOM 4768 N N . LEU A 1 638 ? -44.369 -1.022 60.644 1.00 34.47 638 LEU A N 1
ATOM 4769 C CA . LEU A 1 638 ? -44.271 0.399 60.227 1.00 34.47 638 LEU A CA 1
ATOM 4770 C C . LEU A 1 638 ? -45.120 1.259 61.188 1.00 34.47 638 LEU A C 1
ATOM 4772 O O . LEU A 1 638 ? -46.146 0.748 61.635 1.00 34.47 638 LEU A O 1
ATOM 4776 N N . PRO A 1 639 ? -44.826 2.564 61.432 1.00 37.00 639 PRO A N 1
ATOM 4777 C CA . PRO A 1 639 ? -45.669 3.581 60.766 1.00 37.00 639 PRO A CA 1
ATOM 4778 C C . PRO A 1 639 ? -45.107 5.018 60.542 1.00 37.00 639 PRO A C 1
ATOM 4780 O O . PRO A 1 639 ? -44.403 5.615 61.345 1.00 37.00 639 PRO A O 1
ATOM 4783 N N . ARG A 1 640 ? -45.587 5.611 59.439 1.00 28.64 640 ARG A N 1
ATOM 4784 C CA . ARG A 1 640 ? -46.031 7.010 59.183 1.00 28.64 640 ARG A CA 1
ATOM 4785 C C . ARG A 1 640 ? -45.744 8.181 60.181 1.00 28.64 640 ARG A C 1
ATOM 4787 O O . ARG A 1 640 ? -46.423 8.322 61.189 1.00 28.64 640 ARG A O 1
ATOM 4794 N N . SER A 1 641 ? -45.122 9.233 59.613 1.00 28.08 641 SER A N 1
ATOM 4795 C CA . SER A 1 641 ? -45.638 10.634 59.477 1.00 28.08 641 SER A CA 1
ATOM 4796 C C . SER A 1 641 ? -45.338 11.789 60.479 1.00 28.08 641 SER A C 1
ATOM 4798 O O . SER A 1 641 ? -45.378 11.636 61.687 1.00 28.08 641 SER A O 1
ATOM 4800 N N . ARG A 1 642 ? -45.226 12.998 59.872 1.00 27.17 642 ARG A N 1
ATOM 4801 C CA . ARG A 1 642 ? -45.443 14.397 60.357 1.00 27.17 642 ARG A CA 1
ATOM 4802 C C . ARG A 1 642 ? -44.418 15.138 61.265 1.00 27.17 642 ARG A C 1
ATOM 4804 O O . ARG A 1 642 ? -44.493 15.077 62.477 1.00 27.17 642 ARG A O 1
ATOM 4811 N N . ARG A 1 643 ? -43.686 16.061 60.602 1.00 26.16 643 ARG A N 1
ATOM 4812 C CA . ARG A 1 643 ? -43.634 17.551 60.770 1.00 26.16 643 ARG A CA 1
ATOM 4813 C C . ARG A 1 643 ? -43.297 18.229 62.130 1.00 26.16 643 ARG A C 1
ATOM 4815 O O . ARG A 1 643 ? -43.989 17.997 63.108 1.00 26.16 643 ARG A O 1
ATOM 4822 N N . ARG A 1 644 ? -42.511 19.330 61.993 1.00 29.20 644 ARG A N 1
ATOM 4823 C CA . ARG A 1 644 ? -42.376 20.556 62.847 1.00 29.20 644 ARG A CA 1
ATOM 4824 C C . ARG A 1 644 ? -41.548 20.418 64.148 1.00 29.20 644 ARG A C 1
ATOM 4826 O O . ARG A 1 644 ? -41.533 19.332 64.699 1.00 29.20 644 ARG A O 1
ATOM 4833 N N . THR A 1 645 ? -40.873 21.437 64.720 1.00 28.23 645 THR A N 1
ATOM 4834 C CA . THR A 1 645 ? -40.375 22.807 64.340 1.00 28.23 645 THR A CA 1
ATOM 4835 C C . THR A 1 645 ? -39.467 23.326 65.475 1.00 28.23 645 THR A C 1
ATOM 4837 O O . THR A 1 645 ? -39.707 22.909 66.601 1.00 28.23 645 THR A O 1
ATOM 4840 N N . LEU A 1 646 ? -38.532 24.253 65.194 1.00 28.02 646 LEU A N 1
ATOM 4841 C CA . LEU A 1 646 ? -37.988 25.360 66.039 1.00 28.02 646 LEU A CA 1
ATOM 4842 C C . LEU A 1 646 ? -36.703 25.856 65.324 1.00 28.02 646 LEU A C 1
ATOM 4844 O O . LEU A 1 646 ? -35.798 25.056 65.113 1.00 28.02 646 LEU A O 1
ATOM 4848 N N . ASP A 1 647 ? -36.664 27.003 64.638 1.00 29.55 647 ASP A N 1
ATOM 4849 C CA . ASP A 1 647 ? -36.718 28.421 65.073 1.00 29.55 647 ASP A CA 1
ATOM 4850 C C . ASP A 1 647 ? -35.418 28.965 65.691 1.00 29.55 647 ASP A C 1
ATOM 4852 O O . ASP A 1 647 ? -35.016 28.545 66.772 1.00 29.55 647 ASP A O 1
ATOM 4856 N N . HIS A 1 648 ? -34.847 29.991 65.040 1.00 29.81 648 HIS A N 1
ATOM 4857 C CA . HIS A 1 648 ? -34.528 31.276 65.684 1.00 29.81 648 HIS A CA 1
ATOM 4858 C C . HIS A 1 648 ? -34.188 32.380 64.652 1.00 29.81 648 HIS A C 1
ATOM 4860 O O . HIS A 1 648 ? -33.278 32.180 63.860 1.00 29.81 648 HIS A O 1
ATOM 4866 N N . GLN A 1 649 ? -34.908 33.520 64.737 1.00 28.03 649 GLN A N 1
ATOM 4867 C CA . GLN A 1 649 ? -34.497 34.942 64.529 1.00 28.03 649 GLN A CA 1
ATOM 4868 C C . GLN A 1 649 ? -33.727 35.362 63.238 1.00 28.03 649 GLN A C 1
ATOM 4870 O O . GLN A 1 649 ? -32.842 34.650 62.797 1.00 28.03 649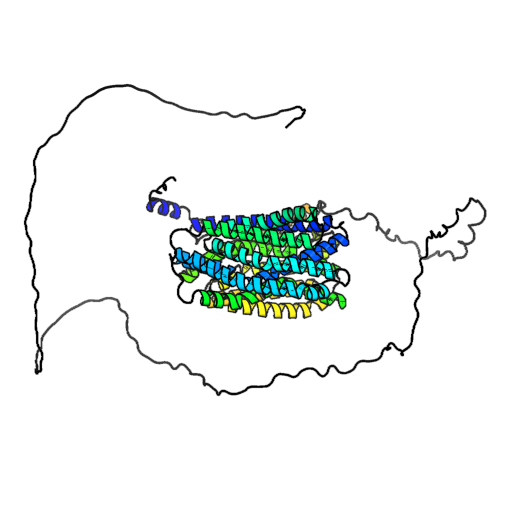 GLN A O 1
ATOM 4875 N N . LEU A 1 650 ? -33.868 36.533 62.586 1.00 30.80 650 LEU A N 1
ATOM 4876 C CA . LEU A 1 650 ? -34.710 37.765 62.572 1.00 30.80 650 LEU A CA 1
ATOM 4877 C C . LEU A 1 650 ? -34.422 38.452 61.178 1.00 30.80 650 LEU A C 1
ATOM 4879 O O . LEU A 1 650 ? -33.562 37.950 60.456 1.00 30.80 650 LEU A O 1
ATOM 4883 N N . ASP A 1 651 ? -35.028 39.534 60.656 1.00 28.08 651 ASP A N 1
ATOM 4884 C CA . ASP A 1 651 ? -36.015 40.521 61.141 1.00 28.08 651 ASP A CA 1
ATOM 4885 C C . ASP A 1 651 ? -36.780 41.237 59.976 1.00 28.08 651 ASP A C 1
ATOM 4887 O O . ASP A 1 651 ? -36.635 40.844 58.822 1.00 28.08 651 ASP A O 1
ATOM 4891 N N . HIS A 1 652 ? -37.564 42.285 60.298 1.00 28.84 652 HIS A N 1
ATOM 4892 C CA . HIS A 1 652 ? -37.978 43.484 59.512 1.00 28.84 652 HIS A CA 1
ATOM 4893 C C . HIS A 1 652 ? -38.197 43.388 57.969 1.00 28.84 652 HIS A C 1
ATOM 4895 O O . HIS A 1 652 ? -37.265 43.198 57.200 1.00 28.84 652 HIS A O 1
ATOM 4901 N N . GLU A 1 653 ? -39.443 43.483 57.457 1.00 29.38 653 GLU A N 1
ATOM 4902 C CA . GLU A 1 653 ? -40.181 44.719 57.033 1.00 29.38 653 GLU A CA 1
ATOM 4903 C C . GLU A 1 653 ? -39.787 45.282 55.635 1.00 29.38 653 GLU A C 1
ATOM 4905 O O . GLU A 1 653 ? -38.639 45.171 55.243 1.00 29.38 653 GLU A O 1
ATOM 4910 N N . ARG A 1 654 ? -40.620 45.951 54.805 1.00 28.44 654 ARG A N 1
ATOM 4911 C CA . ARG A 1 654 ? -42.090 46.128 54.613 1.00 28.44 654 ARG A CA 1
ATOM 4912 C C . ARG A 1 654 ? -42.309 46.858 53.256 1.00 28.44 654 ARG A C 1
ATOM 4914 O O . ARG A 1 654 ? -41.496 47.711 52.939 1.00 28.44 654 ARG A O 1
ATOM 4921 N N . ARG A 1 655 ? -43.492 46.698 52.618 1.00 27.81 655 ARG A N 1
ATOM 4922 C CA . ARG A 1 655 ? -44.161 47.659 51.669 1.00 27.81 655 ARG A CA 1
ATOM 4923 C C . ARG A 1 655 ? -43.481 47.886 50.284 1.00 27.81 655 ARG A C 1
ATOM 4925 O O . ARG A 1 655 ? -42.269 47.881 50.210 1.00 27.81 655 ARG A O 1
ATOM 4932 N N . VAL A 1 656 ? -44.144 47.883 49.109 1.00 28.81 656 VAL A N 1
ATOM 4933 C CA . VAL A 1 656 ? -45.337 48.561 48.497 1.00 28.81 656 VAL A CA 1
ATOM 4934 C C . VAL A 1 656 ? -44.929 49.729 47.572 1.00 28.81 656 VAL A C 1
ATOM 4936 O O . VAL A 1 656 ? -44.254 50.641 48.025 1.00 28.81 656 VAL A O 1
ATOM 4939 N N . GLY A 1 657 ? -45.454 49.731 46.332 1.00 26.00 657 GLY A N 1
ATOM 4940 C CA . GLY A 1 657 ? -45.407 50.843 45.355 1.00 26.00 657 GLY A CA 1
ATOM 4941 C C . GLY A 1 657 ? -44.125 50.906 44.496 1.00 26.00 657 GLY A C 1
ATOM 4942 O O . GLY A 1 657 ? -43.078 50.471 44.949 1.00 26.00 657 GLY A O 1
ATOM 4943 N N . GLY A 1 658 ? -44.116 51.388 43.246 1.00 24.05 658 GLY A N 1
ATOM 4944 C CA . GLY A 1 658 ? -45.220 51.795 42.360 1.00 24.05 658 GLY A CA 1
ATOM 4945 C C . GLY A 1 658 ? -45.080 53.220 41.804 1.00 24.05 658 GLY A C 1
ATOM 4946 O O . GLY A 1 658 ? -45.497 54.141 42.494 1.00 24.05 658 GLY A O 1
ATOM 4947 N N . ARG A 1 659 ? -44.624 53.351 40.539 1.00 26.94 659 ARG A N 1
ATOM 4948 C CA . ARG A 1 659 ? -44.456 54.613 39.759 1.00 26.94 659 ARG A CA 1
ATOM 4949 C C . ARG A 1 659 ? -43.405 55.583 40.366 1.00 26.94 659 ARG A C 1
ATOM 4951 O O . ARG A 1 659 ? -42.912 55.304 41.451 1.00 26.94 659 ARG A O 1
ATOM 4958 N N . GLU A 1 660 ? -42.912 56.636 39.705 1.00 28.83 660 GLU A N 1
ATOM 4959 C CA . GLU A 1 660 ? -43.331 57.364 38.484 1.00 28.83 660 GLU A CA 1
ATOM 4960 C C . GLU A 1 660 ? -42.092 57.973 37.748 1.00 28.83 660 GLU A C 1
ATOM 4962 O O . GLU A 1 660 ? -40.993 57.470 37.962 1.00 28.83 660 GLU A O 1
ATOM 4967 N N . HIS A 1 661 ? -42.307 58.960 36.861 1.00 27.97 661 HIS A N 1
ATOM 4968 C CA . HIS A 1 661 ? -41.411 59.717 35.938 1.00 27.97 661 HIS A CA 1
ATOM 4969 C C . HIS A 1 661 ? -40.031 60.215 36.485 1.00 27.97 661 HIS A C 1
ATOM 4971 O O . HIS A 1 661 ? -39.742 60.032 37.664 1.00 27.97 661 HIS A O 1
ATOM 4977 N N . ASP A 1 662 ? -39.041 60.665 35.687 1.00 28.86 662 ASP A N 1
ATOM 4978 C CA . ASP A 1 662 ? -38.959 61.798 34.713 1.00 28.86 662 ASP A CA 1
ATOM 4979 C C . ASP A 1 662 ? -37.913 61.482 33.588 1.00 28.86 662 ASP A C 1
ATOM 4981 O O . ASP A 1 662 ? -37.049 60.629 33.802 1.00 28.86 662 ASP A O 1
ATOM 4985 N N . GLU A 1 663 ? -38.086 61.854 32.301 1.00 30.73 663 GLU A N 1
ATOM 4986 C CA . GLU A 1 663 ? -37.659 63.116 31.609 1.00 30.73 663 GLU A CA 1
ATOM 4987 C C . GLU A 1 663 ? -36.124 63.386 31.693 1.00 30.73 663 GLU A C 1
ATOM 4989 O O . GLU A 1 663 ? -35.512 63.122 32.723 1.00 30.73 663 GLU A O 1
ATOM 4994 N N . GLU A 1 664 ? -35.375 63.809 30.657 1.00 30.97 664 GLU A N 1
ATOM 4995 C CA . GLU A 1 664 ? -35.662 64.515 29.381 1.00 30.97 664 GLU A CA 1
ATOM 4996 C C . GLU A 1 664 ? -34.502 64.294 28.345 1.00 30.97 664 GLU A C 1
ATOM 4998 O O . GLU A 1 664 ? -33.423 63.850 28.740 1.00 30.97 664 GLU A O 1
ATOM 5003 N N . ASP A 1 665 ? -34.729 64.638 27.062 1.00 31.33 665 ASP A N 1
ATOM 5004 C CA . ASP A 1 665 ? -33.768 65.083 26.005 1.00 31.33 665 ASP A CA 1
ATOM 5005 C C . ASP A 1 665 ? -32.603 64.162 25.492 1.00 31.33 665 ASP A C 1
ATOM 5007 O O . ASP A 1 665 ? -31.975 63.415 26.238 1.00 31.33 665 ASP A O 1
ATOM 5011 N N . ASP A 1 666 ? -32.192 64.144 24.203 1.00 31.62 666 ASP A N 1
ATOM 5012 C CA . ASP A 1 666 ? -32.633 64.902 23.009 1.00 31.62 666 ASP A CA 1
ATOM 5013 C C . ASP A 1 666 ? -32.252 64.218 21.651 1.00 31.62 666 ASP A C 1
ATOM 5015 O O . ASP A 1 666 ? -31.241 63.517 21.575 1.00 31.62 666 ASP A O 1
ATOM 5019 N N . VAL A 1 667 ? -33.050 64.475 20.592 1.00 32.25 667 VAL A N 1
ATOM 5020 C CA . VAL A 1 667 ? -32.700 64.736 19.150 1.00 32.25 667 VAL A CA 1
ATOM 5021 C C . VAL A 1 667 ? -31.618 63.860 18.439 1.00 32.25 667 VAL A C 1
ATOM 5023 O O . VAL A 1 667 ? -30.439 63.898 18.772 1.00 32.25 667 VAL A O 1
ATOM 5026 N N . GLU A 1 668 ? -31.981 62.965 17.490 1.00 32.34 668 GLU A N 1
ATOM 5027 C CA . GLU A 1 668 ? -32.048 63.151 15.996 1.00 32.34 668 GLU A CA 1
ATOM 5028 C C . GLU A 1 668 ? -30.673 63.224 15.251 1.00 32.34 668 GLU A C 1
ATOM 5030 O O . GLU A 1 668 ? -29.687 63.678 15.813 1.00 32.34 668 GLU A O 1
ATOM 5035 N N . HIS A 1 669 ? -30.467 62.809 13.982 1.00 31.81 669 HIS A N 1
ATOM 5036 C CA . HIS A 1 669 ? -31.301 62.173 12.935 1.00 31.81 669 HIS A CA 1
ATOM 5037 C C . HIS A 1 669 ? -30.408 61.430 11.887 1.00 31.81 669 HIS A C 1
ATOM 5039 O O . HIS A 1 669 ? -29.225 61.733 11.775 1.00 31.81 669 HIS A O 1
ATOM 5045 N N . ASP A 1 670 ? -31.010 60.522 11.097 1.00 28.78 670 ASP A N 1
ATOM 5046 C CA . ASP A 1 670 ? -30.744 60.135 9.679 1.00 28.78 670 ASP A CA 1
ATOM 5047 C C . ASP A 1 670 ? -29.330 59.736 9.153 1.00 28.78 670 ASP A C 1
ATOM 5049 O O . ASP A 1 670 ? -28.316 60.354 9.442 1.00 28.78 670 ASP A O 1
ATOM 5053 N N . GLN A 1 671 ? -29.138 58.598 8.450 1.00 29.83 671 GLN A N 1
ATOM 5054 C CA . GLN A 1 671 ? -29.643 58.163 7.112 1.00 29.83 671 GLN A CA 1
ATOM 5055 C C . GLN A 1 671 ? -29.023 58.967 5.930 1.00 29.83 671 GLN A C 1
ATOM 5057 O O . GLN A 1 671 ? -28.784 60.155 6.069 1.00 29.83 671 GLN A O 1
ATOM 5062 N N . MET A 1 672 ? -28.703 58.436 4.729 1.00 28.94 672 MET A N 1
ATOM 5063 C CA . MET A 1 672 ? -28.930 57.121 4.083 1.00 28.94 672 MET A CA 1
ATOM 5064 C C . MET A 1 672 ? -28.002 56.919 2.827 1.00 28.94 672 MET A C 1
ATOM 5066 O O . MET A 1 672 ? -27.544 57.892 2.247 1.00 28.94 672 MET A O 1
ATOM 5070 N N . VAL A 1 673 ? -27.851 55.666 2.337 1.00 28.62 673 VAL A N 1
ATOM 5071 C CA . VAL A 1 673 ? -27.773 55.237 0.890 1.00 28.62 673 VAL A CA 1
ATOM 5072 C C . VAL A 1 673 ? -26.532 55.524 -0.029 1.00 28.62 673 VAL A C 1
ATOM 5074 O O . VAL A 1 673 ? -26.407 56.609 -0.571 1.00 28.62 673 VAL A O 1
ATOM 5077 N N . ARG A 1 674 ? -25.765 54.439 -0.347 1.00 27.89 674 ARG A N 1
ATOM 5078 C CA . ARG A 1 674 ? -25.313 53.869 -1.684 1.00 27.89 674 ARG A CA 1
ATOM 5079 C C . ARG A 1 674 ? -24.582 54.741 -2.776 1.00 27.89 674 ARG A C 1
ATOM 5081 O O . ARG A 1 674 ? -24.580 55.953 -2.655 1.00 27.89 674 ARG A O 1
ATOM 5088 N N . PRO A 1 675 ? -24.116 54.189 -3.944 1.00 49.59 675 PRO A N 1
ATOM 5089 C CA . PRO A 1 675 ? -23.260 53.000 -4.232 1.00 49.59 675 PRO A CA 1
ATOM 5090 C C . PRO A 1 675 ? -22.186 53.197 -5.380 1.00 49.59 675 PRO A C 1
ATOM 5092 O O . PRO A 1 675 ? -22.068 54.277 -5.940 1.00 49.59 675 PRO A O 1
ATOM 5095 N N . ASP A 1 676 ? -21.515 52.097 -5.792 1.00 31.56 676 ASP A N 1
ATOM 5096 C CA . ASP A 1 676 ? -20.953 51.754 -7.142 1.00 31.56 676 ASP A CA 1
ATOM 5097 C C . ASP A 1 676 ? -19.674 52.411 -7.767 1.00 31.56 676 ASP A C 1
ATOM 5099 O O . ASP A 1 676 ? -19.349 53.570 -7.542 1.00 31.56 676 ASP A O 1
ATOM 5103 N N . GLY A 1 677 ? -18.980 51.629 -8.635 1.00 27.41 677 GLY A N 1
ATOM 5104 C CA . GLY A 1 677 ? -17.879 52.017 -9.573 1.00 27.41 677 GLY A CA 1
ATOM 5105 C C . GLY A 1 677 ? -16.446 51.610 -9.132 1.00 27.41 677 GLY A C 1
ATOM 5106 O O . GLY A 1 677 ? -15.966 52.143 -8.145 1.00 27.41 677 GLY A O 1
ATOM 5107 N N . ILE A 1 678 ? -15.719 50.598 -9.657 1.00 26.81 678 ILE A N 1
ATOM 5108 C CA . ILE A 1 678 ? -15.219 50.218 -11.019 1.00 26.81 678 ILE A CA 1
ATOM 5109 C C . ILE A 1 678 ? -13.929 50.977 -11.467 1.00 26.81 678 ILE A C 1
ATOM 5111 O O . ILE A 1 678 ? -13.780 52.154 -11.178 1.00 26.81 678 ILE A O 1
ATOM 5115 N N . VAL A 1 679 ? -13.047 50.285 -12.233 1.00 28.59 679 VAL A N 1
ATOM 5116 C CA . VAL A 1 679 ? -11.740 50.687 -12.857 1.00 28.59 679 VAL A CA 1
ATOM 5117 C C . VAL A 1 679 ? -10.513 50.518 -11.918 1.00 28.59 679 VAL A C 1
ATOM 5119 O O . VAL A 1 679 ? -10.500 51.110 -10.852 1.00 28.59 679 VAL A O 1
ATOM 5122 N N . VAL A 1 680 ? -9.473 49.672 -12.098 1.00 28.69 680 VAL A N 1
ATOM 5123 C CA . VAL A 1 680 ? -8.682 49.064 -13.217 1.00 28.69 680 VAL A CA 1
ATOM 5124 C C . VAL A 1 680 ? -7.321 49.761 -13.490 1.00 28.69 680 VAL A C 1
ATOM 5126 O O . VAL A 1 680 ? -7.268 50.662 -14.312 1.00 28.69 680 VAL A O 1
ATOM 5129 N N . ASN A 1 681 ? -6.236 49.195 -12.906 1.00 25.80 681 ASN A N 1
ATOM 5130 C CA . ASN A 1 681 ? -4.860 48.989 -13.465 1.00 25.80 681 ASN A CA 1
ATOM 5131 C C . ASN A 1 681 ? -4.030 50.232 -13.940 1.00 25.80 681 ASN A C 1
ATOM 5133 O O . ASN A 1 681 ? -4.560 51.335 -13.910 1.00 25.80 681 ASN A O 1
ATOM 5137 N N . PRO A 1 682 ? -2.787 50.120 -14.493 1.00 46.97 682 PRO A N 1
ATOM 5138 C CA . PRO A 1 682 ? -1.619 49.228 -14.260 1.00 46.97 682 PRO A CA 1
ATOM 5139 C C . PRO A 1 682 ? -0.268 49.982 -13.988 1.00 46.97 682 PRO A C 1
ATOM 5141 O O . PRO A 1 682 ? -0.223 51.197 -14.086 1.00 46.97 682 PRO A O 1
ATOM 5144 N N . ALA A 1 683 ? 0.842 49.228 -13.795 1.00 27.81 683 ALA A N 1
ATOM 5145 C CA . ALA A 1 683 ? 2.283 49.583 -14.003 1.00 27.81 683 ALA A CA 1
ATOM 5146 C C . ALA A 1 683 ? 2.883 50.789 -13.214 1.00 27.81 683 ALA A C 1
ATOM 5148 O O . ALA A 1 683 ? 2.369 51.892 -13.278 1.00 27.81 683 ALA A O 1
ATOM 5149 N N . GLY A 1 684 ? 3.974 50.687 -12.433 1.00 25.84 684 GLY A N 1
ATOM 5150 C CA . GLY A 1 684 ? 5.353 50.247 -12.768 1.00 25.84 684 GLY A CA 1
ATOM 5151 C C . GLY A 1 684 ? 6.277 51.487 -12.952 1.00 25.84 684 GLY A C 1
ATOM 5152 O O . GLY A 1 684 ? 5.730 52.577 -13.081 1.00 25.84 684 GLY A O 1
ATOM 5153 N N . PRO A 1 685 ? 7.627 51.409 -13.060 1.00 44.66 685 PRO A N 1
ATOM 5154 C CA . PRO A 1 685 ? 8.615 50.401 -12.624 1.00 44.66 685 PRO A CA 1
ATOM 5155 C C . PRO A 1 685 ? 9.870 51.041 -11.920 1.00 44.66 685 PRO A C 1
ATOM 5157 O O . PRO A 1 685 ? 9.862 52.230 -11.625 1.00 44.66 685 PRO A O 1
ATOM 5160 N N . THR A 1 686 ? 10.991 50.292 -11.773 1.00 29.27 686 THR A N 1
ATOM 5161 C CA . THR A 1 686 ? 12.413 50.778 -11.618 1.00 29.27 686 THR A CA 1
ATOM 5162 C C . THR A 1 686 ? 12.802 51.582 -10.338 1.00 29.27 686 THR A C 1
ATOM 5164 O O . THR A 1 686 ? 11.945 52.201 -9.731 1.00 29.27 686 THR A O 1
ATOM 5167 N N . THR A 1 687 ? 14.039 51.633 -9.794 1.00 29.42 687 THR A N 1
ATOM 5168 C CA . THR A 1 687 ? 15.388 51.055 -10.088 1.00 29.42 687 THR A CA 1
ATOM 5169 C C . THR A 1 687 ? 16.330 51.203 -8.865 1.00 29.42 687 THR A C 1
ATOM 5171 O O . THR A 1 687 ? 16.155 52.159 -8.122 1.00 29.42 687 THR A O 1
ATOM 5174 N N . SER A 1 688 ? 17.405 50.384 -8.778 1.00 27.88 688 SER A N 1
ATOM 5175 C CA . SER A 1 688 ? 18.714 50.625 -8.077 1.00 27.88 688 SER A CA 1
ATOM 5176 C C . SER A 1 688 ? 18.740 50.940 -6.555 1.00 27.88 688 SER A C 1
ATOM 5178 O O . SER A 1 688 ? 17.823 51.541 -6.028 1.00 27.88 688 SER A O 1
ATOM 5180 N N . GLY A 1 689 ? 19.784 50.628 -5.767 1.00 27.14 689 GLY A N 1
ATOM 5181 C CA . GLY A 1 689 ? 21.065 49.935 -6.012 1.00 27.14 689 GLY A CA 1
ATOM 5182 C C . GLY A 1 689 ? 22.174 50.406 -5.032 1.00 27.14 689 GLY A C 1
ATOM 5183 O O . GLY A 1 689 ? 22.206 51.584 -4.701 1.00 27.14 689 GLY A O 1
ATOM 5184 N N . GLY A 1 690 ? 23.093 49.518 -4.608 1.00 27.73 690 GLY A N 1
ATOM 5185 C CA . GLY A 1 690 ? 24.236 49.811 -3.697 1.00 27.73 690 GLY A CA 1
ATOM 5186 C C . GLY A 1 690 ? 23.926 49.566 -2.201 1.00 27.73 690 GLY A C 1
ATOM 5187 O O . GLY A 1 690 ? 22.876 49.985 -1.736 1.00 27.73 690 GLY A O 1
ATOM 5188 N N . ALA A 1 691 ? 24.658 48.736 -1.433 1.00 30.09 691 ALA A N 1
ATOM 5189 C CA . ALA A 1 691 ? 26.081 48.801 -1.011 1.00 30.09 691 ALA A CA 1
ATOM 5190 C C . ALA A 1 691 ? 26.320 49.902 0.063 1.00 30.09 691 ALA A C 1
ATOM 5192 O O . ALA A 1 691 ? 25.819 51.003 -0.106 1.00 30.09 691 ALA A O 1
ATOM 5193 N N . THR A 1 692 ? 27.042 49.716 1.186 1.00 30.42 692 THR A N 1
ATOM 5194 C CA . THR A 1 692 ? 28.096 48.732 1.561 1.00 30.42 692 THR A CA 1
ATOM 5195 C C . THR A 1 692 ? 28.317 48.694 3.102 1.00 30.42 692 THR A C 1
ATOM 5197 O O . THR A 1 692 ? 27.781 49.560 3.774 1.00 30.42 692 THR A O 1
ATOM 5200 N N . CYS A 1 693 ? 29.116 47.730 3.616 1.00 28.45 693 CYS A N 1
ATOM 5201 C CA . CYS A 1 693 ? 29.902 47.660 4.892 1.00 28.45 693 CYS A CA 1
ATOM 5202 C C . CYS A 1 693 ? 29.487 48.509 6.127 1.00 28.45 693 CYS A C 1
ATOM 5204 O O . CYS A 1 693 ? 29.327 49.714 6.026 1.00 28.45 693 CYS A O 1
ATOM 5206 N N . GLY A 1 694 ? 29.384 47.973 7.354 1.00 28.53 694 GLY A N 1
ATOM 5207 C CA . GLY A 1 694 ? 30.471 47.379 8.174 1.00 28.53 694 GLY A CA 1
ATOM 5208 C C . GLY A 1 694 ? 30.830 48.354 9.327 1.00 28.53 694 GLY A C 1
ATOM 5209 O O . GLY A 1 694 ? 30.659 49.551 9.150 1.00 28.53 694 GLY A O 1
ATOM 5210 N N . ALA A 1 695 ? 31.292 47.980 10.526 1.00 31.09 695 ALA A N 1
ATOM 5211 C CA . ALA A 1 695 ? 31.700 46.690 11.089 1.00 31.09 695 ALA A CA 1
ATOM 5212 C C . ALA A 1 695 ? 31.617 46.716 12.639 1.00 31.09 695 ALA A C 1
ATOM 5214 O O . ALA A 1 695 ? 31.606 47.800 13.224 1.00 31.09 695 ALA A O 1
ATOM 5215 N N . ALA A 1 696 ? 31.629 45.537 13.275 1.00 41.75 696 ALA A N 1
ATOM 5216 C CA . ALA A 1 696 ? 32.153 45.267 14.625 1.00 41.75 696 ALA A CA 1
ATOM 5217 C C . ALA A 1 696 ? 32.373 43.751 14.770 1.00 41.75 696 ALA A C 1
ATOM 5219 O O . ALA A 1 696 ? 31.412 43.012 14.455 1.00 41.75 696 ALA A O 1
#

Foldseek 3Di:
DDDDDDDDDDDPVVVVVVQVVPQPPALQHFDGPVLVVLLVVLLVLLLVLQVLQVVLVVVLLVCQLVLQPHDPRSVVLSVLLCCLQVVLLLLLLQLLLCLLLVLLQVLLACVLVVNLQASVVLLVLSLVSSLVSLLVVLVVQLVCLLVVLPVPPDPVCSVLSSLSSNLSSLLSSLSSLLSSLQSNCLLVLNNVLCSVQVRNQLSVQLSVQLVVQVVVPNGSSSSSNSNSVSSNVSSVSSVVVSVVPSDDDR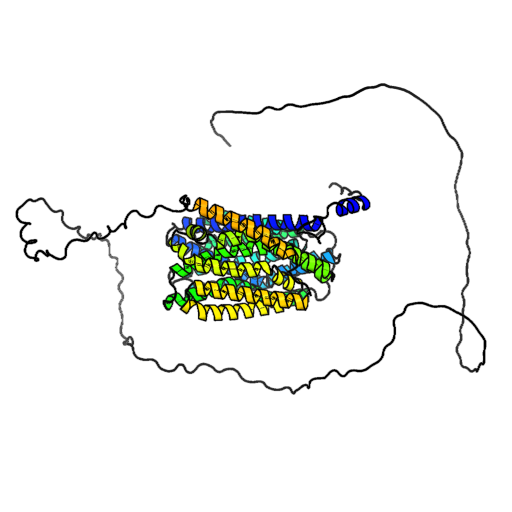HDDDPPCSSVLSNLLSVLQSVLSSLVVCLLCLLLVLLVVCCVVVLAPPLLSVLLVLLSVLLCVLVSSLVSSLSSCLSVLSSCLSVVVLVSNQSSLQSSLLVSLLVCLLSLLCCLVPVQVSQCVVPHRSSSVCSLLNNLLSLLSSLLSNLGNLLSSCSSNSNSNVSSVLSVVLSVQLNVQSNVQCSPPNSSSSSNSSSVSSNVSSVSSQVVCCVRSVHGNDDPCSVVSVVVSVVSNVVVVVVCVVCVPPPDPSPDDDPPPDPPDDDDDDDPPDDDDPPPVVPPDDDDDDDDDDDDDDDDDDDDDDDDDDDDDDDDDDDDDDDDDDDDDPDDDDDDDDDDDDDDDDDDDDDDDDDDDDDDDDDDDDDDDDDDDDDDDDDDDDDDDDDDDDDDDDDDDDDDDDDDDDDDDDDDDDDDDDDDDDDDDYDDDDDDDDDDDDDDDDDDDDDD

Mean predicted aligned error: 17.76 Å

Secondary structure (DSSP, 8-state):
--PPPPPPPP-HHHHHHHHHHT--SSTTTTS-HHHHHHHHHHHHHHHHHHHHHHHHHHHHHHHHHHHTTSHHHHHHHHHHHHHHHHHHHHHHHHHTTTHHHHHHHHHHHHHHTT-GGGHHHHHHHHHHHHHHHHHHHHHHHHHHHHHHHHHHS-TTTHHHHHHHHHHHHHHHHHHHHHHHHHHHHHHTT-THHIIIIIIIIHHHHHHHHHHHHTTT---HHHHHHHHHHHHHHHHHHHHHHHHHHS-SS--PPPPTTHHHHHHHHHHHHHHHHHHHHHTTTHHHHHHHHTTTTTSS-HHHHHHHHHHHHHHHHHHHHHHHHHHHHHHHHHHHHHTT-HHHHHHHHHHHHHHHHHHHHHHHHHHHH-HHHHHHTTTSGGGGGGHHHHHHHHHHHHHHHHH-SHHHHHHHTT-HHHHHHHHHHHHHHHHHHHHHHHHHHHHHHHHHHHHHHHHHHHHHHHHHHHHHT---S--GGGGGGHHHHHHHHHHHHHHHHHHHTS--TT-PPP-S---PPP-----S-----TTSGGGS-----------PPPP---------------------PPPP-------------------------PPPP-----------------------------------------------------------------------------------------------

Radius of gyration: 39.8 Å; Cα contacts (8 Å, |Δi|>4): 714; chains: 1; bounding box: 135×106×136 Å